Protein AF-Q8FM13-F1 (afdb_monomer_lite)

Foldseek 3Di:
DDDQDPLLVVLVVVLVPDDPPDPLSVLSVVLSVLLVAWAEEWEEEQQAGDDEDAPRYDYDRAYPVGDDLSHQEYEYADAPADFLQSVLSCQPDLHHYDYDHDRVCVRDDDDDPVNSSLSSVLSSLVSLVVVCVVVVVSVVSNDDRDRPPDPDFFEEEEDEPDPVQSVVVQVVQVVGHHYDHAGHGLAYEYDYDPVGDDPVCQVVQQVSCVRRLHYEYCGDYPPPRSPVHHHCPPHNNVSRVVRSNDRRNDPPPPDDLVVLVVVLVVVVVVVLVVVVVVLVVCVVVVPPPVLVVVCVVVPFDADDDPDQDPVLVVVLVVQLVVVCVVPVVCNVVSVVVSVVSVVVSNVVSSVVSSVCRCVSSCPPPDDDDDDDDDDPSVVSVVVSVVVVVPD

Structure (mmCIF, N/CA/C/O backbone):
data_AF-Q8FM13-F1
#
_entry.id   AF-Q8FM13-F1
#
loop_
_atom_site.group_PDB
_atom_site.id
_atom_site.type_symbol
_atom_site.label_atom_id
_atom_site.label_alt_id
_atom_site.label_comp_id
_atom_site.label_asym_id
_atom_site.label_entity_id
_atom_site.label_seq_id
_atom_site.pdbx_PDB_ins_code
_atom_site.Cartn_x
_atom_site.Cartn_y
_atom_site.Cartn_z
_atom_site.occupancy
_atom_site.B_iso_or_equiv
_atom_site.auth_seq_id
_atom_site.auth_comp_id
_atom_site.auth_asym_id
_atom_site.auth_atom_id
_atom_site.pdbx_PDB_model_num
ATOM 1 N N . MET A 1 1 ? 20.151 -9.403 23.323 1.00 46.66 1 MET A N 1
ATOM 2 C CA . MET A 1 1 ? 18.892 -8.646 23.488 1.00 46.66 1 MET A CA 1
ATOM 3 C C . MET A 1 1 ? 18.735 -7.787 22.258 1.00 46.66 1 MET A C 1
ATOM 5 O O . MET A 1 1 ? 19.704 -7.139 21.895 1.00 46.66 1 MET A O 1
ATOM 9 N N . VAL A 1 2 ? 17.596 -7.858 21.572 1.00 57.97 2 VAL A N 1
ATOM 10 C CA . VAL A 1 2 ? 17.310 -6.929 20.474 1.00 57.97 2 VAL A CA 1
ATOM 11 C C . VAL A 1 2 ? 16.568 -5.752 21.090 1.00 57.97 2 VAL A C 1
ATOM 13 O O . VAL A 1 2 ? 15.531 -5.964 21.716 1.00 57.97 2 VAL A O 1
ATOM 16 N N . ASP A 1 3 ? 17.133 -4.553 20.983 1.00 73.62 3 ASP A N 1
ATOM 17 C CA . ASP A 1 3 ? 16.532 -3.357 21.565 1.00 73.62 3 ASP A CA 1
ATOM 18 C C . ASP A 1 3 ? 15.269 -2.955 20.805 1.00 73.62 3 ASP A C 1
ATOM 20 O O . ASP A 1 3 ? 15.207 -3.000 19.575 1.00 73.62 3 ASP A O 1
ATOM 24 N N . VAL A 1 4 ? 14.245 -2.555 21.559 1.00 77.12 4 VAL A N 1
ATOM 25 C CA . VAL A 1 4 ? 13.002 -2.030 20.991 1.00 77.12 4 VAL A CA 1
ATOM 26 C C . VAL A 1 4 ? 13.299 -0.673 20.342 1.00 77.12 4 VAL A C 1
ATOM 28 O O . VAL A 1 4 ? 13.878 0.195 21.014 1.00 77.12 4 VAL A O 1
ATOM 31 N N . PRO A 1 5 ? 12.884 -0.449 19.080 1.00 83.38 5 PRO A N 1
ATOM 32 C CA . PRO A 1 5 ? 13.083 0.830 18.407 1.00 83.38 5 PRO A CA 1
ATOM 33 C C . PRO A 1 5 ? 12.549 2.013 19.226 1.00 83.38 5 PRO A C 1
ATOM 35 O O . PRO A 1 5 ? 11.556 1.906 19.952 1.00 83.38 5 PRO A O 1
ATOM 38 N N . GLU A 1 6 ? 13.230 3.154 19.144 1.00 84.62 6 GLU A N 1
ATOM 39 C CA . GLU A 1 6 ? 12.891 4.346 19.929 1.00 84.62 6 GLU A CA 1
ATOM 40 C C . GLU A 1 6 ? 11.497 4.887 19.580 1.00 84.62 6 GLU A C 1
ATOM 42 O O . GLU A 1 6 ? 10.739 5.258 20.475 1.00 84.62 6 GLU A O 1
ATOM 47 N N . ASN A 1 7 ? 11.106 4.839 18.304 1.00 85.44 7 ASN A N 1
ATOM 48 C CA . ASN A 1 7 ? 9.789 5.296 17.858 1.00 85.44 7 ASN A CA 1
ATOM 49 C C . ASN A 1 7 ? 8.630 4.466 18.446 1.00 85.44 7 ASN A C 1
ATOM 51 O O . ASN A 1 7 ? 7.587 5.029 18.769 1.00 85.44 7 ASN A O 1
ATOM 55 N N . PHE A 1 8 ? 8.817 3.160 18.670 1.00 88.25 8 PHE A N 1
ATOM 56 C CA . PHE A 1 8 ? 7.852 2.313 19.378 1.00 88.25 8 PHE A CA 1
ATOM 57 C C . PHE A 1 8 ? 7.692 2.754 20.831 1.00 88.25 8 PHE A C 1
ATOM 59 O O . PHE A 1 8 ? 6.567 2.877 21.315 1.00 88.25 8 PHE A O 1
ATOM 66 N N . ARG A 1 9 ? 8.807 3.036 21.517 1.00 87.19 9 ARG A N 1
ATOM 67 C CA . ARG A 1 9 ? 8.794 3.533 22.901 1.00 87.19 9 ARG A CA 1
ATOM 68 C C . ARG A 1 9 ? 8.122 4.901 22.997 1.00 87.19 9 ARG A C 1
ATOM 70 O O . ARG A 1 9 ? 7.271 5.098 23.860 1.00 87.19 9 ARG A O 1
ATOM 77 N N . ALA A 1 10 ? 8.446 5.813 22.083 1.00 87.56 10 ALA A N 1
ATOM 78 C CA . ALA A 1 10 ? 7.852 7.144 22.025 1.00 87.56 10 ALA A CA 1
ATOM 79 C C . ALA A 1 10 ? 6.340 7.093 21.744 1.00 87.56 10 ALA A C 1
ATOM 81 O O . ALA A 1 10 ? 5.563 7.746 22.440 1.00 87.56 10 ALA A O 1
ATOM 82 N N . ALA A 1 11 ? 5.906 6.282 20.774 1.00 88.06 11 ALA A N 1
ATOM 83 C CA . ALA A 1 11 ? 4.491 6.114 20.446 1.00 88.06 11 ALA A CA 1
ATOM 84 C C . ALA A 1 11 ? 3.703 5.472 21.598 1.00 88.06 11 ALA A C 1
ATOM 86 O O . ALA A 1 11 ? 2.597 5.921 21.906 1.00 88.06 11 ALA A O 1
ATOM 87 N N . ALA A 1 12 ? 4.276 4.464 22.265 1.00 87.69 12 ALA A N 1
ATOM 88 C CA . ALA A 1 12 ? 3.666 3.828 23.428 1.00 87.69 12 ALA A CA 1
ATOM 89 C C . ALA A 1 12 ? 3.512 4.815 24.594 1.00 87.69 12 ALA A C 1
ATOM 91 O O . ALA A 1 12 ? 2.399 5.007 25.078 1.00 87.69 12 ALA A O 1
ATOM 92 N N . ALA A 1 13 ? 4.585 5.518 24.972 1.00 88.25 13 ALA A N 1
ATOM 93 C CA . ALA A 1 13 ? 4.554 6.514 26.045 1.00 88.25 13 ALA A CA 1
ATOM 94 C C . ALA A 1 13 ? 3.555 7.645 25.752 1.00 88.25 13 ALA A C 1
ATOM 96 O O . ALA A 1 13 ? 2.788 8.064 26.623 1.00 88.25 13 ALA A O 1
ATOM 97 N N . TRP A 1 14 ? 3.513 8.115 24.501 1.00 92.12 14 TRP A N 1
ATOM 98 C CA . TRP A 1 14 ? 2.548 9.126 24.083 1.00 92.12 14 TRP A CA 1
ATOM 99 C C . TRP A 1 14 ? 1.107 8.634 24.217 1.00 92.12 14 TRP A C 1
ATOM 101 O O . TRP A 1 14 ? 0.252 9.384 24.694 1.00 92.12 14 TRP A O 1
ATOM 111 N N . ALA A 1 15 ? 0.838 7.388 23.813 1.00 87.19 15 ALA A N 1
ATOM 112 C CA . ALA A 1 15 ? -0.490 6.797 23.864 1.00 87.19 15 ALA A CA 1
ATOM 113 C C . ALA A 1 15 ? -0.929 6.481 25.299 1.00 87.19 15 ALA A C 1
ATOM 115 O O . ALA A 1 15 ? -2.104 6.641 25.620 1.00 87.19 15 ALA A O 1
ATOM 116 N N . GLU A 1 16 ? -0.021 6.056 26.177 1.00 84.94 16 GLU A N 1
ATOM 117 C CA . GLU A 1 16 ? -0.284 5.838 27.607 1.00 84.94 16 GLU A CA 1
ATOM 118 C C . GLU A 1 16 ? -0.656 7.135 28.330 1.00 84.94 16 GLU A C 1
ATOM 120 O O . GLU A 1 16 ? -1.567 7.137 29.154 1.00 84.94 16 GLU A O 1
ATOM 125 N N . GLY A 1 17 ? -0.042 8.259 27.949 1.00 84.38 17 GLY A N 1
ATOM 126 C CA . GLY A 1 17 ? -0.369 9.585 28.480 1.00 84.38 17 GLY A CA 1
ATOM 127 C C . GLY A 1 17 ? -1.756 10.123 28.091 1.00 84.38 17 GLY A C 1
ATOM 128 O O . GLY A 1 17 ? -2.124 11.214 28.528 1.00 84.38 17 GLY A O 1
ATOM 129 N N . ARG A 1 18 ? -2.534 9.405 27.266 1.00 86.06 18 ARG A N 1
ATOM 130 C CA . ARG A 1 18 ? -3.876 9.824 26.823 1.00 86.06 18 ARG A CA 1
ATOM 131 C C . ARG A 1 18 ? -4.977 9.270 27.717 1.00 86.06 18 ARG A C 1
ATOM 133 O O . ARG A 1 18 ? -4.978 8.092 28.084 1.00 86.06 18 ARG A O 1
ATOM 140 N N . ALA A 1 19 ? -5.975 10.113 27.979 1.00 79.00 19 ALA A N 1
ATOM 141 C CA . ALA A 1 19 ? -7.178 9.728 28.705 1.00 79.00 19 ALA A CA 1
ATOM 142 C C . ALA A 1 19 ? -7.900 8.544 28.036 1.00 79.00 19 ALA A C 1
ATOM 144 O O . ALA A 1 19 ? -7.846 8.341 26.819 1.00 79.00 19 ALA A O 1
ATOM 145 N N . PHE A 1 20 ? -8.605 7.755 28.843 1.00 69.50 20 PHE A N 1
ATOM 146 C CA . PHE A 1 20 ? -9.433 6.665 28.341 1.00 69.50 20 PHE A CA 1
ATOM 147 C C . PHE A 1 20 ? -10.524 7.207 27.400 1.00 69.50 20 PHE A C 1
ATOM 149 O O . PHE A 1 20 ? -11.215 8.168 27.735 1.00 69.50 20 PHE A O 1
ATOM 156 N N . GLY A 1 21 ? -10.665 6.604 26.216 1.00 68.19 21 GLY A N 1
ATOM 157 C CA . GLY A 1 21 ? -11.618 7.043 25.190 1.00 68.19 21 GLY A CA 1
ATOM 158 C C . GLY A 1 21 ? -11.127 8.164 24.264 1.00 68.19 21 GLY A C 1
ATOM 159 O O . GLY A 1 21 ? -11.887 8.582 23.388 1.00 68.19 21 GLY A O 1
ATOM 160 N N . ASP A 1 22 ? -9.881 8.632 24.404 1.00 78.50 22 ASP A N 1
ATOM 161 C CA . ASP A 1 22 ? -9.264 9.513 23.408 1.00 78.50 22 ASP A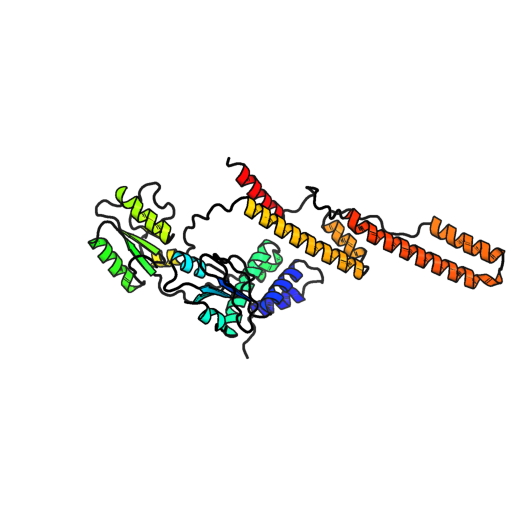 CA 1
ATOM 162 C C . ASP A 1 22 ? -9.098 8.786 22.062 1.00 78.50 22 ASP A C 1
ATOM 164 O O . ASP A 1 22 ? -8.476 7.726 21.982 1.00 78.50 22 ASP A O 1
ATOM 168 N N . MET A 1 23 ? -9.659 9.353 20.992 1.00 78.06 23 MET A N 1
ATOM 169 C CA . MET A 1 23 ? -9.692 8.718 19.670 1.00 78.06 23 MET A CA 1
ATOM 170 C C . MET A 1 23 ? -8.300 8.602 19.045 1.00 78.06 23 MET A C 1
ATOM 172 O O . MET A 1 23 ? -8.028 7.605 18.376 1.00 78.06 23 MET A O 1
ATOM 176 N N . ALA A 1 24 ? -7.429 9.591 19.265 1.00 80.31 24 ALA A N 1
ATOM 177 C CA . ALA A 1 24 ? -6.059 9.561 18.763 1.00 80.31 24 ALA A CA 1
ATOM 178 C C . ALA A 1 24 ? -5.224 8.534 19.544 1.00 80.31 24 ALA A C 1
ATOM 180 O O . ALA A 1 24 ? -4.592 7.666 18.941 1.00 80.31 24 ALA A O 1
ATOM 181 N N . GLY A 1 25 ? -5.311 8.548 20.880 1.00 80.69 25 GLY A N 1
ATOM 182 C CA . GLY A 1 25 ? -4.718 7.529 21.748 1.00 80.69 25 GLY A CA 1
ATOM 183 C C . GLY A 1 25 ? -5.155 6.102 21.405 1.00 80.69 25 GLY A C 1
ATOM 184 O O . GLY A 1 25 ? -4.314 5.213 21.303 1.00 80.69 25 GLY A O 1
ATOM 185 N N . MET A 1 26 ? -6.451 5.866 21.174 1.00 80.62 26 MET A N 1
ATOM 186 C CA . MET A 1 26 ? -6.958 4.547 20.770 1.00 80.62 26 MET A CA 1
ATOM 187 C C . MET A 1 26 ? -6.424 4.105 19.404 1.00 80.62 26 MET A C 1
ATOM 189 O O . MET A 1 26 ? -6.011 2.956 19.276 1.00 80.62 26 MET A O 1
ATOM 193 N N . ALA A 1 27 ? -6.377 5.003 18.415 1.00 82.06 27 ALA A N 1
ATOM 194 C CA . ALA A 1 27 ? -5.851 4.682 17.089 1.00 82.06 27 ALA A CA 1
ATOM 195 C C . ALA A 1 27 ? -4.363 4.293 17.138 1.00 82.06 27 ALA A C 1
ATOM 197 O O . ALA A 1 27 ? -3.962 3.306 16.527 1.00 82.06 27 ALA A O 1
ATOM 198 N N . VAL A 1 28 ? -3.548 5.013 17.919 1.00 86.31 28 VAL A N 1
ATOM 199 C CA . VAL A 1 28 ? -2.129 4.667 18.107 1.00 86.31 28 VAL A CA 1
ATOM 200 C C . VAL A 1 28 ? -1.973 3.324 18.829 1.00 86.31 28 VAL A C 1
ATOM 202 O O . VAL A 1 28 ? -1.154 2.505 18.418 1.00 86.31 28 VAL A O 1
ATOM 205 N N . ARG A 1 29 ? -2.782 3.047 19.862 1.00 86.31 29 ARG A N 1
ATOM 206 C CA . ARG A 1 29 ? -2.777 1.743 20.556 1.00 86.31 29 ARG A CA 1
ATOM 207 C C . ARG A 1 29 ? -3.166 0.594 19.625 1.00 86.31 29 ARG A C 1
ATOM 209 O O . ARG A 1 29 ? -2.566 -0.470 19.717 1.00 86.31 29 ARG A O 1
ATOM 216 N N . GLU A 1 30 ? -4.136 0.793 18.731 1.00 86.19 30 GLU A N 1
ATOM 217 C CA . GLU A 1 30 ? -4.526 -0.208 17.727 1.00 86.19 30 GLU A CA 1
ATOM 218 C C . GLU A 1 30 ? -3.348 -0.535 16.799 1.00 86.19 30 GLU A C 1
ATOM 220 O O . GLU A 1 30 ? -2.991 -1.704 16.664 1.00 86.19 30 GLU A O 1
ATOM 225 N N . VAL A 1 31 ? -2.672 0.486 16.261 1.00 87.56 31 VAL A N 1
ATOM 226 C CA . VAL A 1 31 ? -1.474 0.309 15.420 1.00 87.56 31 VAL A CA 1
ATOM 227 C C . VAL A 1 31 ? -0.359 -0.422 16.176 1.00 87.56 31 VAL A C 1
ATOM 229 O O . VAL A 1 31 ? 0.216 -1.378 15.657 1.00 87.56 31 VAL A O 1
ATOM 232 N N . LEU A 1 32 ? -0.066 -0.026 17.419 1.00 86.69 32 LEU A N 1
ATOM 233 C CA . LEU A 1 32 ? 0.957 -0.680 18.244 1.00 86.69 32 LEU A CA 1
ATOM 234 C C . LEU A 1 32 ? 0.609 -2.142 18.546 1.00 86.69 32 LEU A C 1
ATOM 236 O O . LEU A 1 32 ? 1.477 -3.008 18.445 1.00 86.69 32 LEU A O 1
ATOM 240 N N . ASN A 1 33 ? -0.650 -2.442 18.868 1.00 85.12 33 ASN A N 1
ATOM 241 C CA . ASN A 1 33 ? -1.118 -3.812 19.084 1.00 85.12 33 ASN A CA 1
ATOM 242 C C . ASN A 1 33 ? -0.983 -4.664 17.815 1.00 85.12 33 ASN A C 1
ATOM 244 O O . ASN A 1 33 ? -0.545 -5.813 17.874 1.00 85.12 33 ASN A O 1
ATOM 248 N N . GLU A 1 34 ? -1.312 -4.107 16.649 1.00 85.12 34 GLU A N 1
ATOM 249 C CA . GLU A 1 34 ? -1.130 -4.808 15.381 1.00 85.12 34 GLU A CA 1
ATOM 250 C C . GLU A 1 34 ? 0.344 -5.098 15.071 1.00 85.12 34 GLU A C 1
ATOM 252 O O . GLU A 1 34 ? 0.668 -6.189 14.597 1.00 85.12 34 GLU A O 1
ATOM 257 N N . LEU A 1 35 ? 1.234 -4.145 15.358 1.00 87.25 35 LEU A N 1
ATOM 258 C CA . LEU A 1 35 ? 2.672 -4.251 15.108 1.00 87.25 35 LEU A CA 1
ATOM 259 C C . LEU A 1 35 ? 3.440 -4.994 16.213 1.00 87.25 35 LEU A C 1
ATOM 261 O O . LEU A 1 35 ? 4.620 -5.276 16.043 1.00 87.25 35 LEU A O 1
ATOM 265 N N . THR A 1 36 ? 2.820 -5.354 17.334 1.00 84.94 36 THR A N 1
ATOM 266 C CA . THR A 1 36 ? 3.461 -6.169 18.389 1.00 84.94 36 THR A CA 1
ATOM 267 C C . THR A 1 36 ? 3.028 -7.633 18.352 1.00 84.94 36 THR A C 1
ATOM 269 O O . THR A 1 36 ? 3.691 -8.482 18.943 1.00 84.94 36 THR A O 1
ATOM 272 N N . GLY A 1 37 ? 1.975 -7.959 17.595 1.00 84.62 37 GLY A N 1
ATOM 273 C CA . GLY A 1 37 ? 1.511 -9.329 17.380 1.00 84.62 37 GLY A CA 1
ATOM 274 C C . GLY A 1 37 ? 2.432 -10.187 16.491 1.00 84.62 37 GLY A C 1
ATOM 275 O O . GLY A 1 37 ? 3.527 -9.760 16.109 1.00 84.62 37 GLY A O 1
ATOM 276 N N . PRO A 1 38 ? 1.998 -11.405 16.114 1.00 86.12 38 PRO A N 1
ATOM 277 C CA . PRO A 1 38 ? 2.763 -12.278 15.218 1.00 86.12 38 PRO A C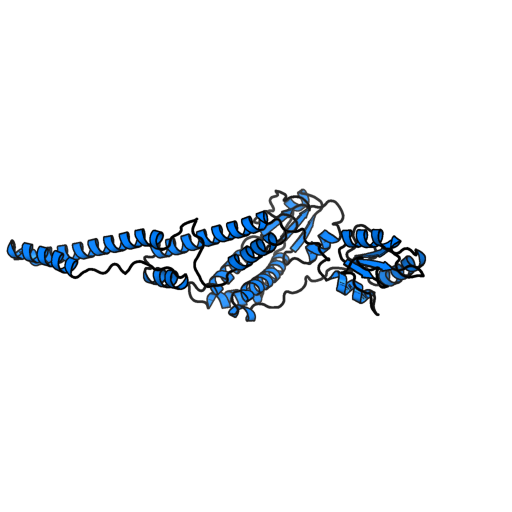A 1
ATOM 278 C C . PRO A 1 38 ? 3.006 -11.622 13.841 1.00 86.12 38 PRO A C 1
ATOM 280 O O . PRO A 1 38 ? 2.193 -10.790 13.425 1.00 86.12 38 PRO A O 1
ATOM 283 N N . PRO A 1 39 ? 4.094 -11.973 13.120 1.00 90.56 39 PRO A N 1
ATOM 284 C CA . PRO A 1 39 ? 4.373 -11.482 11.767 1.00 90.56 39 PRO A CA 1
ATOM 285 C C . PRO A 1 39 ? 3.173 -11.641 10.839 1.00 90.56 39 PRO A C 1
ATOM 287 O O . PRO A 1 39 ? 2.555 -12.702 10.798 1.00 90.56 39 PRO A O 1
ATOM 290 N N . ARG A 1 40 ? 2.834 -10.599 10.082 1.00 91.81 40 ARG A N 1
ATOM 291 C CA . ARG A 1 40 ? 1.685 -10.601 9.168 1.00 91.81 40 ARG A CA 1
ATOM 292 C C . ARG A 1 40 ? 2.188 -10.796 7.745 1.00 91.81 40 ARG A C 1
ATOM 294 O O . ARG A 1 40 ? 2.789 -9.879 7.193 1.00 91.81 40 ARG A O 1
ATOM 301 N N . ILE A 1 41 ? 1.958 -11.965 7.155 1.00 93.38 41 ILE A N 1
ATOM 302 C CA . ILE A 1 41 ? 2.535 -12.319 5.850 1.00 93.38 41 ILE A CA 1
ATOM 303 C C . ILE A 1 41 ? 1.425 -12.521 4.826 1.00 93.38 41 ILE A C 1
ATOM 305 O O . ILE A 1 41 ? 0.491 -13.288 5.053 1.00 93.38 41 ILE A O 1
ATOM 309 N N . GLY A 1 42 ? 1.515 -11.816 3.702 1.00 91.94 42 GLY A N 1
ATOM 310 C CA . GLY A 1 42 ? 0.661 -12.024 2.538 1.00 91.94 42 GLY A CA 1
ATOM 311 C C . GLY A 1 42 ? 1.429 -12.728 1.430 1.00 91.94 42 GLY A C 1
ATOM 312 O O . GLY A 1 42 ? 2.612 -12.461 1.253 1.00 91.94 42 GLY A O 1
ATOM 313 N N . VAL A 1 43 ? 0.768 -13.607 0.679 1.00 92.62 43 VAL A N 1
ATOM 314 C CA . VAL A 1 43 ? 1.399 -14.323 -0.441 1.00 92.62 43 VAL A CA 1
ATOM 315 C C . VAL A 1 43 ? 0.527 -14.213 -1.677 1.00 92.62 43 VAL A C 1
ATOM 317 O O . VAL A 1 43 ? -0.677 -14.483 -1.632 1.00 92.62 43 VAL A O 1
ATOM 320 N N . CYS A 1 44 ? 1.125 -13.791 -2.784 1.00 90.94 44 CYS A N 1
ATOM 321 C CA . CYS A 1 44 ? 0.433 -13.634 -4.053 1.00 90.94 44 CYS A CA 1
ATOM 322 C C . CYS A 1 44 ? 1.355 -13.887 -5.244 1.00 90.94 44 CYS A C 1
ATOM 324 O O . CYS A 1 44 ? 2.573 -13.883 -5.131 1.00 90.94 44 CYS A O 1
ATOM 326 N N . THR A 1 45 ? 0.740 -14.105 -6.396 1.00 88.56 45 THR A N 1
ATOM 327 C CA . THR A 1 45 ? 1.339 -13.907 -7.718 1.00 88.56 45 THR A CA 1
ATOM 328 C C . THR A 1 45 ? 0.904 -12.534 -8.243 1.00 88.56 45 THR A C 1
ATOM 330 O O . THR A 1 45 ? 0.120 -11.832 -7.595 1.00 88.56 45 THR A O 1
ATOM 333 N N . VAL A 1 46 ? 1.366 -12.156 -9.436 1.00 82.88 46 VAL A N 1
ATOM 334 C CA . VAL A 1 46 ? 0.915 -10.930 -10.120 1.00 82.88 46 VAL A CA 1
ATOM 335 C C . VAL A 1 46 ? -0.593 -10.958 -10.415 1.00 82.88 46 VAL A C 1
ATOM 337 O O . VAL A 1 46 ? -1.233 -9.908 -10.423 1.00 82.88 46 VAL A O 1
ATOM 340 N N . ASP A 1 47 ? -1.174 -12.149 -10.578 1.00 81.56 47 ASP A N 1
ATOM 341 C CA . ASP A 1 47 ? -2.566 -12.312 -11.008 1.00 81.56 47 ASP A CA 1
ATOM 342 C C . ASP A 1 47 ? -3.517 -12.706 -9.872 1.00 81.56 47 ASP A C 1
ATOM 344 O O . ASP A 1 47 ? -4.707 -12.381 -9.899 1.00 81.56 47 ASP A O 1
ATOM 348 N N . ALA A 1 48 ? -3.020 -13.421 -8.858 1.00 81.81 48 ALA A N 1
ATOM 349 C CA . ALA A 1 48 ? -3.880 -14.064 -7.871 1.00 81.81 48 ALA A CA 1
ATOM 350 C C . ALA A 1 48 ? -3.257 -14.175 -6.468 1.00 81.81 48 ALA A C 1
ATOM 352 O O . ALA A 1 48 ? -2.046 -14.354 -6.328 1.00 81.81 48 ALA A O 1
ATOM 353 N N . PRO A 1 49 ? -4.086 -14.145 -5.408 1.00 87.94 49 PRO A N 1
ATOM 354 C CA . PRO A 1 49 ? -3.653 -14.479 -4.057 1.00 87.94 49 PRO A CA 1
ATOM 355 C C . PRO A 1 49 ? -3.329 -15.975 -3.974 1.00 87.94 49 PRO A C 1
ATOM 357 O O . PRO A 1 49 ? -4.041 -16.802 -4.548 1.00 87.94 49 PRO A O 1
ATOM 360 N N . VAL A 1 50 ? -2.302 -16.342 -3.209 1.00 88.25 50 VAL A N 1
ATOM 361 C CA . VAL A 1 50 ? -1.889 -17.741 -3.044 1.00 88.25 50 VAL A CA 1
ATOM 362 C C . VAL A 1 50 ? -2.128 -18.187 -1.608 1.00 88.25 50 VAL A C 1
ATOM 364 O O . VAL A 1 50 ? -1.816 -17.485 -0.649 1.00 88.25 50 VAL A O 1
ATOM 367 N N . ARG A 1 51 ? -2.719 -19.375 -1.451 1.00 88.75 51 ARG A N 1
ATOM 368 C CA . ARG A 1 51 ? -2.968 -19.974 -0.137 1.00 88.75 51 ARG A CA 1
ATOM 369 C C . ARG A 1 51 ? -1.771 -20.824 0.275 1.00 88.75 51 ARG A C 1
ATOM 371 O O . ARG A 1 51 ? -1.576 -21.913 -0.261 1.00 88.75 51 ARG A O 1
ATOM 378 N N . VAL A 1 52 ? -1.017 -20.314 1.239 1.00 88.69 52 VAL A N 1
ATOM 379 C CA . VAL A 1 52 ? 0.083 -20.999 1.929 1.00 88.69 52 VAL A CA 1
ATOM 380 C C . VAL A 1 52 ? -0.003 -20.727 3.422 1.00 88.69 52 VAL A C 1
ATOM 382 O O . VAL A 1 52 ? -0.677 -19.786 3.848 1.00 88.69 52 VAL A O 1
ATOM 385 N N . THR A 1 53 ? 0.681 -21.551 4.207 1.00 88.75 53 THR A N 1
ATOM 386 C CA . THR A 1 53 ? 0.854 -21.335 5.643 1.00 88.75 53 THR A CA 1
ATOM 387 C C . THR A 1 53 ? 2.331 -21.129 5.910 1.00 88.75 53 THR A C 1
ATOM 389 O O . THR A 1 53 ? 3.125 -21.997 5.572 1.00 88.75 53 THR A O 1
ATOM 392 N N . VAL A 1 54 ? 2.684 -19.998 6.518 1.00 88.06 54 VAL A N 1
ATOM 393 C CA . VAL A 1 54 ? 4.054 -19.730 6.959 1.00 88.06 54 VAL A CA 1
ATOM 394 C C . VAL A 1 54 ? 4.129 -19.937 8.474 1.00 88.06 54 VAL A C 1
ATOM 396 O O . VAL A 1 54 ? 3.351 -19.310 9.206 1.00 88.06 54 VAL A O 1
ATOM 399 N N . PRO A 1 55 ? 5.017 -20.812 8.977 1.00 84.25 55 PRO A N 1
ATOM 400 C CA . PRO A 1 55 ? 5.133 -21.083 10.405 1.00 84.25 55 PRO A CA 1
ATOM 401 C C . PRO A 1 55 ? 5.362 -19.814 11.237 1.00 84.25 55 PRO A C 1
ATOM 403 O O . PRO A 1 55 ? 6.198 -18.973 10.915 1.00 84.25 55 PRO A O 1
ATOM 406 N N . GLY A 1 56 ? 4.606 -19.670 12.328 1.00 83.25 56 GLY A N 1
ATOM 407 C CA . GLY A 1 56 ? 4.737 -18.536 13.251 1.00 83.25 56 GLY A CA 1
ATOM 408 C C . GLY A 1 56 ? 4.177 -17.204 12.738 1.00 83.25 56 GLY A C 1
ATOM 409 O O . GLY A 1 56 ? 4.243 -16.216 13.466 1.00 83.25 56 GLY A O 1
ATOM 410 N N . ALA A 1 57 ? 3.593 -17.162 11.536 1.00 89.06 57 ALA A N 1
ATOM 411 C CA . ALA A 1 57 ? 3.004 -15.961 10.957 1.00 89.06 57 ALA A CA 1
ATOM 412 C C . ALA A 1 57 ? 1.469 -16.019 10.905 1.00 89.06 57 ALA A C 1
ATOM 414 O O . ALA A 1 57 ? 0.847 -17.069 10.745 1.00 89.06 57 ALA A O 1
ATOM 415 N N . ARG A 1 58 ? 0.839 -14.846 10.989 1.00 89.75 58 ARG A N 1
ATOM 416 C CA . ARG A 1 58 ? -0.573 -14.646 10.668 1.00 89.75 58 ARG A CA 1
ATOM 417 C C . ARG A 1 58 ? -0.706 -14.362 9.175 1.00 89.75 58 ARG A C 1
ATOM 419 O O . ARG A 1 58 ? -0.277 -13.308 8.703 1.00 89.75 58 ARG A O 1
ATOM 426 N N . MET A 1 59 ? -1.353 -15.269 8.451 1.00 89.00 59 MET A N 1
ATOM 427 C CA . MET A 1 59 ? -1.561 -15.113 7.012 1.00 89.00 59 MET A CA 1
ATOM 428 C C . MET A 1 59 ? -2.579 -14.009 6.701 1.00 89.00 59 MET A C 1
ATOM 430 O O . MET A 1 59 ? -3.657 -13.953 7.296 1.00 89.00 59 MET A O 1
ATOM 434 N N . VAL A 1 60 ? -2.244 -13.144 5.743 1.00 88.56 60 VAL A N 1
ATOM 435 C CA . VAL A 1 60 ? -3.102 -12.066 5.238 1.00 88.56 60 VAL A CA 1
ATOM 436 C C . VAL A 1 60 ? -3.494 -12.372 3.799 1.00 88.56 60 VAL A C 1
ATOM 438 O O . VAL A 1 60 ? -2.665 -12.745 2.972 1.00 88.56 60 VAL A O 1
ATOM 441 N N . HIS A 1 61 ? -4.779 -12.220 3.489 1.00 85.69 61 HIS A N 1
ATOM 442 C CA . HIS A 1 61 ? -5.261 -12.394 2.128 1.00 85.69 61 HIS A CA 1
ATOM 443 C C . HIS A 1 61 ? -4.872 -11.181 1.274 1.00 85.69 61 HIS A C 1
ATOM 445 O O . HIS A 1 61 ? -5.506 -10.129 1.363 1.00 85.69 61 HIS A O 1
ATOM 451 N N . THR A 1 62 ? -3.825 -11.335 0.464 1.00 84.06 62 THR A N 1
ATOM 452 C CA . THR A 1 62 ? -3.205 -10.239 -0.290 1.00 84.06 62 THR A CA 1
ATOM 453 C C . THR A 1 62 ? -3.322 -10.479 -1.790 1.00 84.06 62 THR A C 1
ATOM 455 O O . THR A 1 62 ? -2.999 -11.557 -2.274 1.00 84.06 62 THR A O 1
ATOM 458 N N . HIS A 1 63 ? -3.766 -9.461 -2.527 1.00 83.50 63 HIS A N 1
ATOM 459 C CA . HIS A 1 63 ? -3.756 -9.433 -3.990 1.00 83.50 63 HIS A CA 1
ATOM 460 C C . HIS A 1 63 ? -2.640 -8.518 -4.483 1.00 83.50 63 HIS A C 1
ATOM 462 O O . HIS A 1 63 ? -2.293 -7.554 -3.801 1.00 83.50 63 HIS A O 1
ATOM 468 N N . TRP A 1 64 ? -2.118 -8.783 -5.679 1.00 79.88 64 TRP A N 1
ATOM 469 C CA . TRP A 1 64 ? -1.295 -7.812 -6.388 1.00 79.88 64 TRP A CA 1
ATOM 470 C C . TRP A 1 64 ? -2.177 -6.753 -7.092 1.00 79.88 64 TRP A C 1
ATOM 472 O O . TRP A 1 64 ? -3.230 -7.104 -7.625 1.00 79.88 64 TRP A O 1
ATOM 482 N N . PRO A 1 65 ? -1.781 -5.465 -7.118 1.00 75.62 65 PRO A N 1
ATOM 483 C CA . PRO A 1 65 ? -0.731 -4.871 -6.296 1.00 75.62 65 PRO A CA 1
ATOM 484 C C . PRO A 1 65 ? -1.152 -4.841 -4.825 1.00 75.62 65 PRO A C 1
ATOM 486 O O . PRO A 1 65 ? -2.273 -4.445 -4.500 1.00 75.62 65 PRO A O 1
ATOM 489 N N . ALA A 1 66 ? -0.236 -5.209 -3.926 1.00 74.00 66 ALA A N 1
ATOM 490 C CA . ALA A 1 66 ? -0.527 -5.132 -2.503 1.00 74.00 66 ALA A CA 1
ATOM 491 C C . ALA A 1 66 ? -0.695 -3.657 -2.102 1.00 74.00 66 ALA A C 1
ATOM 493 O O . ALA A 1 66 ? 0.168 -2.798 -2.340 1.00 74.00 66 ALA A O 1
ATOM 494 N N . VAL A 1 67 ? -1.870 -3.359 -1.553 1.00 64.94 67 VAL A N 1
ATOM 495 C CA . VAL A 1 67 ? -2.281 -2.032 -1.098 1.00 64.94 67 VAL A CA 1
ATOM 496 C C . VAL A 1 67 ? -2.847 -2.166 0.312 1.00 64.94 67 VAL A C 1
ATOM 498 O O . VAL A 1 67 ? -3.796 -2.911 0.544 1.00 64.94 67 VAL A O 1
ATOM 501 N N . GLY A 1 68 ? -2.237 -1.474 1.271 1.00 60.12 68 GLY A N 1
ATOM 502 C CA . GLY A 1 68 ? -2.645 -1.487 2.677 1.00 60.12 68 GLY A CA 1
ATOM 503 C C . GLY A 1 68 ? -1.455 -1.577 3.626 1.00 60.12 68 GLY A C 1
ATOM 504 O O . GLY A 1 68 ? -0.312 -1.661 3.194 1.00 60.12 68 GLY A O 1
ATOM 505 N N . SER A 1 69 ? -1.718 -1.561 4.925 1.00 60.09 69 SER A N 1
ATOM 506 C CA . SER A 1 69 ? -0.705 -1.623 5.990 1.00 60.09 69 SER A CA 1
ATOM 507 C C . SER A 1 69 ? -0.865 -2.817 6.931 1.00 60.09 69 SER A C 1
ATOM 509 O O . SER A 1 69 ? -0.069 -3.021 7.845 1.00 60.09 69 SER A O 1
ATOM 511 N N . GLY A 1 70 ? -1.868 -3.660 6.672 1.00 74.19 70 GLY A N 1
ATOM 512 C CA . GLY A 1 70 ? -2.152 -4.856 7.466 1.00 74.19 70 GLY A CA 1
ATOM 513 C C . GLY A 1 70 ? -1.165 -6.011 7.265 1.00 74.19 70 GLY A C 1
ATOM 514 O O . GLY A 1 70 ? -1.359 -7.074 7.855 1.00 74.19 70 GLY A O 1
ATOM 515 N N . THR A 1 71 ? -0.140 -5.830 6.432 1.00 87.00 71 THR A N 1
ATOM 516 C CA . THR A 1 71 ? 0.840 -6.850 6.056 1.00 87.00 71 THR A CA 1
ATOM 517 C C . THR A 1 71 ? 2.243 -6.324 6.332 1.00 87.00 71 THR A C 1
ATOM 519 O O . THR A 1 71 ? 2.576 -5.221 5.910 1.00 87.00 71 THR A O 1
ATOM 522 N N . ASP A 1 72 ? 3.053 -7.114 7.036 1.00 90.38 72 ASP A N 1
ATOM 523 C CA . ASP A 1 72 ? 4.457 -6.801 7.304 1.00 90.38 72 ASP A CA 1
ATOM 524 C C . ASP A 1 72 ? 5.309 -7.153 6.074 1.00 90.38 72 ASP A C 1
ATOM 526 O O . ASP A 1 72 ? 6.080 -6.329 5.580 1.00 90.38 72 ASP A O 1
ATOM 530 N N . VAL A 1 73 ? 5.106 -8.366 5.547 1.00 91.62 73 VAL A N 1
ATOM 531 C CA . VAL A 1 73 ? 5.841 -8.914 4.400 1.00 91.62 73 VAL A CA 1
ATOM 532 C C . VAL A 1 73 ? 4.876 -9.439 3.344 1.00 91.62 73 VAL A C 1
ATOM 534 O O . VAL A 1 73 ? 3.952 -10.191 3.660 1.00 91.62 73 VAL A O 1
ATOM 537 N N . VAL A 1 74 ? 5.114 -9.087 2.085 1.00 91.88 74 VAL A N 1
ATOM 538 C CA . VAL A 1 74 ? 4.442 -9.675 0.927 1.00 91.88 74 VAL A CA 1
ATOM 539 C C . VAL A 1 74 ? 5.428 -10.551 0.169 1.00 91.88 74 VAL A C 1
ATOM 541 O O . VAL A 1 74 ? 6.406 -10.056 -0.390 1.00 91.88 74 VAL A O 1
ATOM 544 N N . LEU A 1 75 ? 5.151 -11.852 0.133 1.00 93.44 75 LEU A N 1
ATOM 545 C CA . LEU A 1 75 ? 5.877 -12.802 -0.699 1.00 93.44 75 LEU A CA 1
ATOM 546 C C . LEU A 1 75 ? 5.221 -12.833 -2.081 1.00 93.44 75 LEU A C 1
ATOM 548 O O . LEU A 1 75 ? 4.065 -13.245 -2.222 1.00 93.44 75 LEU A O 1
ATOM 552 N N . LEU A 1 76 ? 5.948 -12.368 -3.091 1.00 92.44 76 LEU A N 1
ATOM 553 C CA . LEU A 1 76 ? 5.517 -12.415 -4.479 1.00 92.44 76 LEU A CA 1
ATOM 554 C C . LEU A 1 76 ? 6.123 -13.651 -5.150 1.00 92.44 76 LEU A C 1
ATOM 556 O O . LEU A 1 76 ? 7.331 -13.694 -5.384 1.00 92.44 76 LEU A O 1
ATOM 560 N N . ILE A 1 77 ? 5.271 -14.621 -5.482 1.00 92.31 77 ILE A N 1
ATOM 561 C CA . ILE A 1 77 ? 5.644 -15.808 -6.254 1.00 92.31 77 ILE A CA 1
ATOM 562 C C . ILE A 1 77 ? 5.702 -15.427 -7.729 1.00 92.31 77 ILE A C 1
ATOM 564 O O . ILE A 1 77 ? 4.687 -15.052 -8.326 1.00 92.31 77 ILE A O 1
ATOM 568 N N . HIS A 1 78 ? 6.892 -15.529 -8.309 1.00 90.19 78 HIS A N 1
ATOM 569 C CA . HIS A 1 78 ? 7.122 -15.316 -9.728 1.00 90.19 78 HIS A CA 1
ATOM 570 C C . HIS A 1 78 ? 8.293 -16.182 -10.192 1.00 90.19 78 HIS A C 1
ATOM 572 O O . HIS A 1 78 ? 9.390 -16.087 -9.646 1.00 90.19 78 HIS A O 1
ATOM 578 N N . ALA A 1 79 ? 8.072 -17.000 -11.220 1.00 84.81 79 ALA A N 1
ATOM 579 C CA . ALA A 1 79 ? 9.138 -17.804 -11.802 1.00 84.81 79 ALA A CA 1
ATOM 580 C C . ALA A 1 79 ? 10.114 -16.900 -12.571 1.00 84.81 79 ALA A C 1
ATOM 582 O O . ALA A 1 79 ? 9.702 -16.155 -13.462 1.00 84.81 79 ALA A O 1
ATOM 583 N N . GLY A 1 80 ? 11.402 -16.965 -12.234 1.00 82.19 80 GLY A N 1
ATOM 584 C CA . GLY A 1 80 ? 12.430 -16.129 -12.854 1.00 82.19 80 GLY A CA 1
ATOM 585 C C . GLY A 1 80 ? 12.328 -14.650 -12.472 1.00 82.19 80 GLY A C 1
ATOM 586 O O . GLY A 1 80 ? 11.696 -14.284 -11.480 1.00 82.19 80 GLY A O 1
ATOM 587 N N . GLU A 1 81 ? 12.976 -13.783 -13.251 1.00 78.25 81 GLU A N 1
ATOM 588 C CA . GLU A 1 81 ? 13.068 -12.361 -12.923 1.00 78.25 81 GLU A CA 1
ATOM 589 C C . GLU A 1 81 ? 11.703 -11.657 -12.918 1.00 78.25 81 GLU A C 1
ATOM 591 O O . GLU A 1 81 ? 10.860 -11.839 -13.795 1.00 78.25 81 GLU A O 1
ATOM 596 N N . VAL A 1 82 ? 11.495 -10.815 -11.904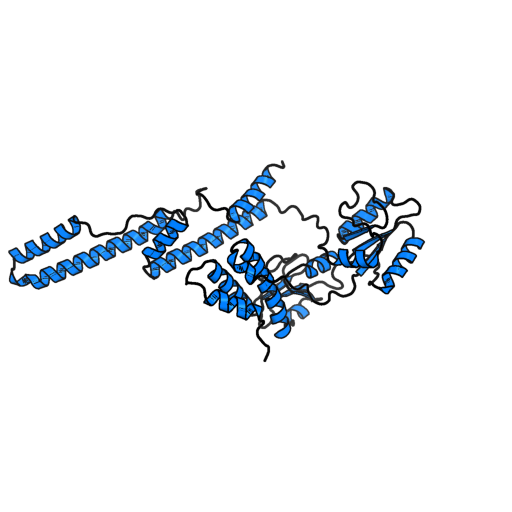 1.00 79.50 82 VAL A N 1
ATOM 597 C CA . VAL A 1 82 ? 10.277 -10.015 -11.760 1.00 79.50 82 VAL A CA 1
ATOM 598 C C . VAL A 1 82 ? 10.287 -8.858 -12.769 1.00 79.50 82 VAL A C 1
ATOM 600 O O . VAL A 1 82 ? 11.266 -8.103 -12.788 1.00 79.50 82 VAL A O 1
ATOM 603 N N . PRO A 1 83 ? 9.192 -8.621 -13.519 1.00 76.69 83 PRO A N 1
ATOM 604 C CA . PRO A 1 83 ? 9.111 -7.511 -14.463 1.00 76.69 83 PRO A CA 1
ATOM 605 C C . PRO A 1 83 ? 9.423 -6.160 -13.806 1.00 76.69 83 PRO A C 1
ATOM 607 O O . PRO A 1 83 ? 8.986 -5.891 -12.682 1.00 76.69 83 PRO A O 1
ATOM 610 N N . GLY A 1 84 ? 10.104 -5.259 -14.524 1.00 70.75 84 GLY A N 1
ATOM 611 C CA . GLY A 1 84 ? 10.558 -3.963 -13.987 1.00 70.75 84 GLY A CA 1
ATOM 612 C C . GLY A 1 84 ? 9.450 -3.127 -13.323 1.00 70.75 84 GLY A C 1
ATOM 613 O O . GLY A 1 84 ? 9.656 -2.528 -12.268 1.00 70.75 84 GLY A O 1
ATOM 614 N N . ARG A 1 85 ? 8.224 -3.168 -13.863 1.00 72.81 85 ARG A N 1
ATOM 615 C CA . ARG A 1 85 ? 7.028 -2.535 -13.266 1.00 72.81 85 ARG A CA 1
ATOM 616 C C . ARG A 1 85 ? 6.640 -3.100 -11.908 1.00 72.81 85 ARG A C 1
ATOM 618 O O . ARG A 1 85 ? 6.268 -2.353 -11.003 1.00 72.81 85 ARG A O 1
ATOM 625 N N . VAL A 1 86 ? 6.701 -4.418 -11.776 1.00 77.00 86 VAL A N 1
ATOM 626 C CA . VAL A 1 86 ? 6.364 -5.116 -10.537 1.00 77.00 86 VAL A CA 1
ATOM 627 C C . VAL A 1 86 ? 7.451 -4.831 -9.501 1.00 77.00 86 VAL A C 1
ATOM 629 O O . VAL A 1 86 ? 7.135 -4.390 -8.397 1.00 77.00 86 VAL A O 1
ATOM 632 N N . ARG A 1 87 ? 8.726 -4.905 -9.904 1.00 78.69 87 ARG A N 1
ATOM 633 C CA . ARG A 1 87 ? 9.885 -4.528 -9.082 1.00 78.69 87 ARG A CA 1
ATOM 634 C C . ARG A 1 87 ? 9.803 -3.076 -8.598 1.00 78.69 87 ARG A C 1
ATOM 636 O O . ARG A 1 87 ? 9.970 -2.802 -7.415 1.00 78.69 87 ARG A O 1
ATOM 643 N N . SER A 1 88 ? 9.471 -2.139 -9.485 1.00 73.12 88 SER A N 1
ATOM 644 C CA . SER A 1 88 ? 9.247 -0.724 -9.157 1.00 73.12 88 SER A CA 1
ATOM 645 C C . SER A 1 88 ? 8.181 -0.551 -8.073 1.00 73.12 88 SER A C 1
ATOM 647 O O . SER A 1 88 ? 8.389 0.182 -7.105 1.00 73.12 88 SER A O 1
ATOM 649 N N . ARG A 1 89 ? 7.053 -1.258 -8.196 1.00 75.69 89 ARG A N 1
ATOM 650 C CA . ARG A 1 89 ? 5.979 -1.198 -7.202 1.00 75.69 89 ARG A CA 1
ATOM 651 C C . ARG A 1 89 ? 6.397 -1.812 -5.866 1.00 75.69 89 ARG A C 1
ATOM 653 O O . ARG A 1 89 ? 6.074 -1.223 -4.836 1.00 75.69 89 ARG A O 1
ATOM 660 N N . MET A 1 90 ? 7.128 -2.928 -5.884 1.00 79.62 90 MET A N 1
ATOM 661 C CA . MET A 1 90 ? 7.698 -3.549 -4.681 1.00 79.62 90 MET A CA 1
ATOM 662 C C . MET A 1 90 ? 8.588 -2.562 -3.908 1.00 79.62 90 MET A C 1
ATOM 664 O O . MET A 1 90 ? 8.538 -2.518 -2.686 1.00 79.62 90 MET A O 1
ATOM 668 N N . ARG A 1 91 ? 9.338 -1.704 -4.614 1.00 74.69 91 ARG A N 1
ATOM 669 C CA . ARG A 1 91 ? 10.218 -0.687 -4.007 1.00 74.69 91 ARG A CA 1
ATOM 670 C C . ARG A 1 91 ? 9.480 0.507 -3.388 1.00 74.69 91 ARG A C 1
ATOM 672 O O . ARG A 1 91 ? 10.045 1.196 -2.548 1.00 74.69 91 ARG A O 1
ATOM 679 N N . ALA A 1 92 ? 8.247 0.784 -3.815 1.00 70.06 92 ALA A N 1
ATOM 680 C CA . ALA A 1 92 ? 7.509 1.990 -3.427 1.00 70.06 92 ALA A CA 1
ATOM 681 C C . ALA A 1 92 ? 6.581 1.803 -2.209 1.00 70.06 92 ALA A C 1
ATOM 683 O O . ALA A 1 92 ? 5.992 2.773 -1.731 1.00 70.06 92 ALA A O 1
ATOM 684 N N . GLY A 1 93 ? 6.364 0.568 -1.752 1.00 68.06 93 GLY A N 1
ATOM 685 C CA . GLY A 1 93 ? 5.460 0.274 -0.639 1.00 68.06 93 GLY A CA 1
ATOM 686 C C . GLY A 1 93 ? 6.127 0.392 0.737 1.00 68.06 93 GLY A C 1
ATOM 687 O O . GLY A 1 93 ? 7.334 0.210 0.850 1.00 68.06 93 GLY A O 1
ATOM 688 N N . PRO A 1 94 ? 5.353 0.650 1.809 1.00 73.25 94 PRO A N 1
ATOM 689 C CA . PRO A 1 94 ? 5.886 0.641 3.174 1.00 73.25 94 PRO A CA 1
ATOM 690 C C . PRO A 1 94 ? 6.145 -0.787 3.695 1.00 73.25 94 PRO A C 1
ATOM 692 O O . PRO A 1 94 ? 6.934 -0.991 4.618 1.00 73.25 94 PRO A O 1
ATOM 695 N N . GLN A 1 95 ? 5.485 -1.776 3.090 1.00 83.69 95 GLN A N 1
ATOM 696 C CA . GLN A 1 95 ? 5.642 -3.205 3.359 1.00 83.69 95 GLN A CA 1
ATOM 697 C C . GLN A 1 95 ? 6.947 -3.722 2.757 1.00 83.69 95 GLN A C 1
ATOM 699 O O . GLN A 1 95 ? 7.425 -3.186 1.759 1.00 83.69 95 GLN A O 1
ATOM 704 N N . GLU A 1 96 ? 7.503 -4.782 3.333 1.00 87.56 96 GLU A N 1
ATOM 705 C CA . GLU A 1 96 ? 8.622 -5.476 2.702 1.00 87.56 96 GLU A CA 1
ATOM 706 C C . GLU A 1 96 ? 8.106 -6.429 1.629 1.00 87.56 96 GLU A C 1
ATOM 708 O O . GLU A 1 96 ? 7.241 -7.262 1.897 1.00 87.56 96 GLU A O 1
ATOM 713 N N . PHE A 1 97 ? 8.645 -6.330 0.420 1.00 89.06 97 PHE A N 1
ATOM 714 C CA . PHE A 1 97 ? 8.341 -7.265 -0.654 1.00 89.06 97 PHE A CA 1
ATOM 715 C C . PHE A 1 97 ? 9.519 -8.197 -0.877 1.00 89.06 97 PHE A C 1
ATOM 717 O O . PHE A 1 97 ? 10.648 -7.743 -1.047 1.00 89.06 97 PHE A O 1
ATOM 724 N N . ILE A 1 98 ? 9.239 -9.494 -0.932 1.00 90.06 98 ILE A N 1
ATOM 725 C CA . ILE A 1 98 ? 10.244 -10.524 -1.186 1.00 90.06 98 ILE A CA 1
ATOM 726 C C . ILE A 1 98 ? 9.799 -11.312 -2.406 1.00 90.06 98 ILE A C 1
ATOM 728 O O . ILE A 1 98 ? 8.674 -11.806 -2.466 1.00 90.06 98 ILE A O 1
ATOM 732 N N . HIS A 1 99 ? 10.683 -11.387 -3.393 1.00 90.94 99 HIS A N 1
ATOM 733 C CA . HIS A 1 99 ? 10.506 -12.256 -4.547 1.00 90.94 99 HIS A CA 1
ATOM 734 C C . HIS A 1 99 ? 10.911 -13.679 -4.164 1.00 90.94 99 HIS A C 1
ATOM 736 O O . HIS A 1 99 ? 11.975 -13.884 -3.584 1.00 90.94 99 HIS A O 1
ATOM 742 N N . ILE A 1 100 ? 10.042 -14.634 -4.476 1.00 92.38 100 ILE A N 1
ATOM 743 C CA . ILE A 1 100 ? 10.279 -16.070 -4.335 1.00 92.38 100 ILE A CA 1
ATOM 744 C C . ILE A 1 100 ? 9.883 -16.778 -5.631 1.00 92.38 100 ILE A C 1
ATOM 746 O O . ILE A 1 100 ? 8.981 -16.328 -6.345 1.00 92.38 100 ILE A O 1
ATOM 750 N N . GLU A 1 101 ? 10.560 -17.874 -5.950 1.00 89.81 101 GLU A N 1
ATOM 751 C CA . GLU A 1 101 ? 10.391 -18.548 -7.241 1.00 89.81 101 GLU A CA 1
ATOM 752 C C . GLU A 1 101 ? 9.141 -19.427 -7.271 1.00 89.81 101 GLU A C 1
ATOM 754 O O . GLU A 1 101 ? 8.445 -19.498 -8.286 1.00 89.81 101 GLU A O 1
ATOM 759 N N . ASP A 1 102 ? 8.824 -20.062 -6.144 1.00 91.19 102 ASP A N 1
ATOM 760 C CA . ASP A 1 102 ? 7.751 -21.040 -6.052 1.00 91.19 102 ASP A CA 1
ATOM 761 C C . ASP A 1 102 ? 7.032 -21.025 -4.693 1.00 91.19 102 ASP A C 1
ATOM 763 O O . ASP A 1 102 ? 7.322 -20.255 -3.772 1.00 91.19 102 ASP A O 1
ATOM 767 N N . LYS A 1 103 ? 6.017 -21.885 -4.597 1.00 90.75 103 LYS A N 1
ATOM 768 C CA . LYS A 1 103 ? 5.173 -22.029 -3.413 1.00 90.75 103 LYS A CA 1
ATOM 769 C C . LYS A 1 103 ? 5.910 -22.685 -2.237 1.00 90.75 103 LYS A C 1
ATOM 771 O O . LYS A 1 103 ? 5.610 -22.354 -1.094 1.00 90.75 103 LYS A O 1
ATOM 776 N N . GLU A 1 104 ? 6.845 -23.591 -2.500 1.00 91.56 104 GLU A N 1
ATOM 777 C CA . GLU A 1 104 ? 7.581 -24.324 -1.465 1.00 91.56 104 GLU A CA 1
ATOM 778 C C . GLU A 1 104 ? 8.538 -23.386 -0.717 1.00 91.56 104 GLU A C 1
ATOM 780 O O . GLU A 1 104 ? 8.576 -23.377 0.514 1.00 91.56 104 GLU A O 1
ATOM 785 N N . GLN A 1 105 ? 9.223 -22.502 -1.445 1.00 91.06 105 GLN A N 1
ATOM 786 C CA . GLN A 1 105 ? 10.007 -21.415 -0.860 1.00 91.06 105 GLN A CA 1
ATOM 787 C C . GLN A 1 105 ? 9.142 -20.496 0.013 1.00 91.06 105 GLN A C 1
ATOM 789 O O . GLN A 1 105 ? 9.596 -20.036 1.061 1.00 91.06 105 GLN A O 1
ATOM 794 N N . ALA A 1 106 ? 7.884 -20.255 -0.378 1.00 89.56 106 ALA A N 1
ATOM 795 C CA . ALA A 1 106 ? 6.942 -19.481 0.429 1.00 89.56 106 ALA A CA 1
ATOM 796 C C . ALA A 1 106 ? 6.634 -20.168 1.767 1.00 89.56 106 ALA A C 1
ATOM 798 O O . ALA A 1 106 ? 6.632 -19.515 2.806 1.00 89.56 106 ALA A O 1
ATOM 799 N N . GLU A 1 107 ? 6.352 -21.473 1.742 1.00 89.94 107 GLU A N 1
ATOM 800 C CA . GLU A 1 107 ? 5.979 -22.261 2.926 1.00 89.94 107 GLU A CA 1
ATOM 801 C C . GLU A 1 107 ? 7.150 -22.415 3.910 1.00 89.94 107 GLU A C 1
ATOM 803 O O . GLU A 1 107 ? 6.939 -22.413 5.123 1.00 89.94 107 GLU A O 1
ATOM 808 N N . ASN A 1 108 ? 8.382 -22.451 3.396 1.00 91.44 108 ASN A N 1
ATOM 809 C CA . ASN A 1 108 ? 9.614 -22.537 4.184 1.00 91.44 108 ASN A CA 1
ATOM 810 C C . ASN A 1 108 ? 10.189 -21.171 4.603 1.00 91.44 108 ASN A C 1
ATOM 812 O O . ASN A 1 108 ? 11.240 -21.112 5.245 1.00 91.44 108 ASN A O 1
ATOM 816 N N . TYR A 1 109 ? 9.533 -20.063 4.249 1.00 92.06 109 TYR A N 1
ATOM 817 C CA . TYR A 1 109 ? 10.029 -18.726 4.555 1.00 92.06 109 TYR A CA 1
ATOM 818 C C . TYR A 1 109 ? 10.056 -18.458 6.069 1.00 92.06 109 TYR A C 1
ATOM 820 O O . TYR A 1 109 ? 9.066 -18.638 6.776 1.00 92.06 109 TYR A O 1
ATOM 828 N N . THR A 1 110 ? 11.178 -17.936 6.567 1.00 87.94 110 THR A N 1
ATOM 829 C CA . THR A 1 110 ? 11.317 -17.494 7.961 1.00 87.94 110 THR A CA 1
ATOM 830 C C . THR A 1 110 ? 11.812 -16.059 8.020 1.00 87.94 110 THR A C 1
ATOM 832 O O . THR A 1 110 ? 12.813 -15.721 7.389 1.00 87.94 110 THR A O 1
ATOM 835 N N . ILE A 1 111 ? 11.157 -15.227 8.828 1.00 87.88 111 ILE A N 1
ATOM 836 C CA . ILE A 1 111 ? 11.584 -13.848 9.066 1.00 87.88 111 ILE A CA 1
ATOM 837 C C . ILE A 1 111 ? 12.400 -13.742 10.356 1.00 87.88 111 ILE A C 1
ATOM 839 O O . ILE A 1 111 ? 11.963 -14.155 11.431 1.00 87.88 111 ILE A O 1
ATOM 843 N N . GLY A 1 112 ? 13.591 -13.153 10.259 1.00 86.06 112 GLY A N 1
ATOM 844 C CA . GLY A 1 112 ? 14.419 -12.868 11.428 1.00 86.06 112 GLY A CA 1
ATOM 845 C C . GLY A 1 112 ? 13.839 -11.732 12.276 1.00 86.06 112 GLY A C 1
ATOM 846 O O . GLY A 1 112 ? 13.322 -10.749 11.744 1.00 86.06 112 GLY A O 1
ATOM 847 N N . VAL A 1 113 ? 13.988 -11.815 13.602 1.00 85.75 113 VAL A N 1
ATOM 848 C CA . VAL A 1 113 ? 13.468 -10.805 14.550 1.00 85.75 113 VAL A CA 1
ATOM 849 C C . VAL A 1 113 ? 13.978 -9.396 14.229 1.00 85.75 113 VAL A C 1
ATOM 851 O O . VAL A 1 113 ? 13.201 -8.445 14.212 1.00 85.75 113 VAL A O 1
ATOM 854 N N . ALA A 1 114 ? 15.268 -9.253 13.910 1.00 83.94 114 ALA A N 1
ATOM 855 C CA . ALA A 1 114 ? 15.854 -7.958 13.559 1.00 83.94 114 ALA A CA 1
ATOM 856 C C . ALA A 1 114 ? 15.267 -7.375 12.260 1.00 83.94 114 ALA A C 1
ATOM 858 O O . ALA A 1 114 ? 15.013 -6.176 12.176 1.00 83.94 114 ALA A O 1
ATOM 859 N N . GLN A 1 115 ? 15.009 -8.220 11.254 1.00 86.50 115 GLN A N 1
ATOM 860 C CA . GLN A 1 115 ? 14.371 -7.793 10.007 1.00 86.50 115 GLN A CA 1
ATOM 861 C C . GLN A 1 115 ? 12.933 -7.339 10.265 1.00 86.50 115 GLN A C 1
ATOM 863 O O . GLN A 1 115 ? 12.546 -6.263 9.816 1.00 86.50 115 GLN A O 1
ATOM 868 N N . LEU A 1 116 ? 12.171 -8.119 11.036 1.00 88.31 116 LEU A N 1
ATOM 869 C CA . LEU A 1 116 ? 10.798 -7.788 11.404 1.00 88.31 116 LEU A CA 1
ATOM 870 C C . LEU A 1 116 ? 10.705 -6.446 12.135 1.00 88.31 116 LEU A C 1
ATOM 872 O O . LEU A 1 116 ? 9.830 -5.645 11.818 1.00 88.31 116 LEU A O 1
ATOM 876 N N . LEU A 1 117 ? 11.612 -6.181 13.079 1.00 87.69 117 LEU A N 1
ATOM 877 C CA . LEU A 1 117 ? 11.629 -4.916 13.812 1.00 87.69 117 LEU A CA 1
ATOM 878 C C . LEU A 1 117 ? 11.885 -3.721 12.891 1.00 87.69 117 LEU A C 1
ATOM 880 O O . LEU A 1 117 ? 11.139 -2.753 12.979 1.00 87.69 117 LEU A O 1
ATOM 884 N N . ARG A 1 118 ? 12.834 -3.811 11.948 1.00 86.69 118 ARG A N 1
ATOM 885 C CA . ARG A 1 118 ? 13.067 -2.740 10.955 1.00 86.69 118 ARG A CA 1
ATOM 886 C C . ARG A 1 118 ? 11.848 -2.484 10.068 1.00 86.69 118 ARG A C 1
ATOM 888 O O . ARG A 1 118 ? 11.501 -1.338 9.796 1.00 86.69 118 ARG A O 1
ATOM 895 N N . ILE A 1 119 ? 11.178 -3.547 9.622 1.00 87.44 119 ILE A N 1
ATOM 896 C CA . ILE A 1 119 ? 9.962 -3.432 8.801 1.00 87.44 119 ILE A CA 1
ATOM 897 C C . ILE A 1 119 ? 8.859 -2.733 9.595 1.00 87.44 119 ILE A C 1
ATOM 899 O O . ILE A 1 119 ? 8.213 -1.810 9.103 1.00 87.44 119 ILE A O 1
ATOM 903 N N . ARG A 1 120 ? 8.653 -3.155 10.842 1.00 89.44 120 ARG A N 1
ATOM 904 C CA . ARG A 1 120 ? 7.609 -2.613 11.712 1.00 89.44 120 ARG A CA 1
ATOM 905 C C . ARG A 1 120 ? 7.897 -1.193 12.170 1.00 89.44 120 ARG A C 1
ATOM 907 O O . ARG A 1 120 ? 6.960 -0.420 12.318 1.00 89.44 120 ARG A O 1
ATOM 914 N N . GLU A 1 121 ? 9.164 -0.835 12.334 1.00 87.62 121 GLU A N 1
ATOM 915 C CA . GLU A 1 121 ? 9.605 0.539 12.566 1.00 87.62 121 GLU A CA 1
ATOM 916 C C . GLU A 1 121 ? 9.184 1.449 11.408 1.00 87.62 121 GLU A C 1
ATOM 918 O O . GLU A 1 121 ? 8.540 2.474 11.633 1.00 87.62 121 GLU A O 1
ATOM 923 N N . ARG A 1 122 ? 9.453 1.029 10.165 1.00 85.62 122 ARG A N 1
ATOM 924 C CA . ARG A 1 122 ? 9.021 1.740 8.954 1.00 85.62 122 ARG A CA 1
ATOM 925 C C . ARG A 1 122 ? 7.496 1.835 8.859 1.00 85.62 122 ARG A C 1
ATOM 927 O O . ARG A 1 122 ? 6.969 2.914 8.588 1.00 85.62 122 ARG A O 1
ATOM 934 N N . LEU A 1 123 ? 6.783 0.734 9.114 1.00 87.56 123 LEU A N 1
ATOM 935 C CA . LEU A 1 123 ? 5.316 0.704 9.097 1.00 87.56 123 LEU A CA 1
ATOM 936 C C . LEU A 1 123 ? 4.709 1.631 10.153 1.00 87.56 123 LEU A C 1
ATOM 938 O O . LEU A 1 123 ? 3.788 2.375 9.826 1.00 87.56 123 LEU A O 1
ATOM 942 N N . LEU A 1 124 ? 5.241 1.635 11.379 1.00 88.50 124 LEU A N 1
ATOM 943 C CA . LEU A 1 124 ? 4.788 2.524 12.449 1.00 88.50 124 LEU A CA 1
ATOM 944 C C . LEU A 1 124 ? 4.916 3.989 12.027 1.00 88.50 124 LEU A C 1
ATOM 946 O O . LEU A 1 124 ? 3.964 4.750 12.170 1.00 88.50 124 LEU A O 1
ATOM 950 N N . THR A 1 125 ? 6.053 4.379 11.450 1.00 87.50 125 THR A N 1
ATOM 951 C CA . THR A 1 125 ? 6.270 5.747 10.961 1.00 87.50 125 THR A CA 1
ATOM 952 C C . THR A 1 125 ? 5.250 6.134 9.883 1.00 87.50 125 THR A C 1
ATOM 954 O O . THR A 1 125 ? 4.659 7.215 9.943 1.00 87.50 125 THR A O 1
ATOM 957 N N . CYS A 1 126 ? 4.979 5.246 8.920 1.00 84.25 126 CYS A N 1
ATOM 958 C CA . CYS A 1 126 ? 3.964 5.485 7.892 1.00 84.25 126 CYS A CA 1
ATOM 959 C C . CYS A 1 126 ? 2.546 5.605 8.474 1.00 84.25 126 CYS A C 1
ATOM 961 O O . CYS A 1 126 ? 1.799 6.498 8.070 1.00 84.25 126 CYS A O 1
ATOM 963 N N . GLU A 1 127 ? 2.186 4.747 9.429 1.00 86.81 127 GLU A N 1
ATOM 964 C CA . GLU A 1 127 ? 0.883 4.774 10.101 1.00 86.81 127 GLU A CA 1
ATOM 965 C C . GLU A 1 127 ? 0.692 6.038 10.936 1.00 86.81 127 GLU A C 1
ATOM 967 O O . GLU A 1 127 ? -0.330 6.710 10.814 1.00 86.81 127 GLU A O 1
ATOM 972 N N . LEU A 1 128 ? 1.692 6.428 11.728 1.00 87.75 128 LEU A N 1
ATOM 973 C CA . LEU A 1 128 ? 1.645 7.662 12.512 1.00 87.75 128 LEU A CA 1
ATOM 974 C C . LEU A 1 128 ? 1.498 8.889 11.611 1.00 87.75 128 LEU A C 1
ATOM 976 O O . LEU A 1 128 ? 0.715 9.783 11.922 1.00 87.75 128 LEU A O 1
ATOM 980 N N . ARG A 1 129 ? 2.173 8.912 10.456 1.00 84.38 129 ARG A N 1
ATOM 981 C CA . ARG A 1 129 ? 2.016 9.982 9.463 1.00 84.38 129 ARG A CA 1
ATOM 982 C C . ARG A 1 129 ? 0.618 10.000 8.848 1.00 84.38 129 ARG A C 1
ATOM 984 O O . ARG A 1 129 ? 0.034 11.071 8.699 1.00 84.38 129 ARG A O 1
ATOM 991 N N . ALA A 1 130 ? 0.063 8.837 8.512 1.00 81.12 130 ALA A N 1
ATOM 992 C CA . ALA A 1 130 ? -1.303 8.735 8.003 1.00 81.12 130 ALA A CA 1
ATOM 993 C C . ALA A 1 130 ? -2.329 9.192 9.053 1.00 81.12 130 ALA A C 1
ATOM 995 O O . ALA A 1 130 ? -3.262 9.932 8.735 1.00 81.12 130 ALA A O 1
ATOM 996 N N . LEU A 1 131 ? -2.125 8.816 10.317 1.00 82.50 131 LEU A N 1
ATOM 997 C CA . LEU A 1 131 ? -2.952 9.256 11.433 1.00 82.50 131 LEU A CA 1
ATOM 998 C C . LEU A 1 131 ? -2.798 10.754 11.709 1.00 82.50 131 LEU A C 1
ATOM 1000 O O . LEU A 1 131 ? -3.803 11.389 12.013 1.00 82.50 131 LEU A O 1
ATOM 1004 N N . ALA A 1 132 ? -1.610 11.341 11.539 1.00 83.56 132 ALA A N 1
ATOM 1005 C CA . ALA A 1 132 ? -1.371 12.772 11.743 1.00 83.56 132 ALA A CA 1
ATOM 1006 C C . ALA A 1 132 ? -2.195 13.667 10.800 1.00 83.56 132 ALA A C 1
ATOM 1008 O O . ALA A 1 132 ? -2.580 14.770 11.180 1.00 83.56 132 ALA A O 1
ATOM 1009 N N . VAL A 1 133 ? -2.560 13.172 9.608 1.00 77.81 133 VAL A N 1
ATOM 1010 C CA . VAL A 1 133 ? -3.505 13.862 8.706 1.00 77.81 133 VAL A CA 1
ATOM 1011 C C . VAL A 1 133 ? -4.883 14.030 9.356 1.00 77.81 133 VAL A C 1
ATOM 1013 O O . VAL A 1 133 ? -5.575 15.016 9.112 1.00 77.81 133 VAL A O 1
ATOM 1016 N N . ARG A 1 134 ? -5.299 13.063 10.182 1.00 77.50 134 ARG A N 1
ATOM 1017 C CA . ARG A 1 134 ? -6.590 13.065 10.884 1.00 77.50 134 ARG A CA 1
ATOM 1018 C C . ARG A 1 134 ? -6.499 13.655 12.295 1.00 77.50 134 ARG A C 1
ATOM 1020 O O . ARG A 1 134 ? -7.466 14.265 12.743 1.00 77.50 134 ARG A O 1
ATOM 1027 N N . PHE A 1 135 ? -5.377 13.457 12.978 1.00 82.38 135 PHE A N 1
ATOM 1028 C CA . PHE A 1 135 ? -5.114 13.868 14.355 1.00 82.38 135 PHE A CA 1
ATOM 1029 C C . PHE A 1 135 ? -3.809 14.678 14.398 1.00 82.38 135 PHE A C 1
ATOM 1031 O O . PHE A 1 135 ? -2.737 14.105 14.615 1.00 82.38 135 PHE A O 1
ATOM 1038 N N . PRO A 1 136 ? -3.867 16.002 14.165 1.00 84.81 136 PRO A N 1
ATOM 1039 C CA . PRO A 1 136 ? -2.673 16.838 14.040 1.00 84.81 136 PRO A CA 1
ATOM 1040 C C . PRO A 1 136 ? -1.731 16.790 15.251 1.00 84.81 136 PRO A C 1
ATOM 1042 O O . PRO A 1 136 ? -0.528 16.995 15.081 1.00 84.81 136 PRO A O 1
ATOM 1045 N N . GLU A 1 137 ? -2.227 16.463 16.452 1.00 83.88 137 GLU A N 1
ATOM 1046 C CA . GLU A 1 137 ? -1.397 16.273 17.651 1.00 83.88 137 GLU A CA 1
ATOM 1047 C C . GLU A 1 137 ? -0.346 15.149 17.539 1.00 83.88 137 GLU A C 1
ATOM 1049 O O . GLU A 1 137 ? 0.583 15.104 18.347 1.00 83.88 137 GLU A O 1
ATOM 1054 N N . LEU A 1 138 ? -0.455 14.264 16.539 1.00 84.12 138 LEU A N 1
ATOM 1055 C CA . LEU A 1 138 ? 0.513 13.196 16.258 1.00 84.12 138 LEU A CA 1
ATOM 1056 C C . LEU A 1 138 ? 1.710 13.655 15.418 1.00 84.12 138 LEU A C 1
ATOM 1058 O O . LEU A 1 138 ? 2.661 12.894 15.257 1.00 84.12 138 LEU A O 1
ATOM 1062 N N . SER A 1 139 ? 1.699 14.882 14.889 1.00 81.31 139 SER A N 1
ATOM 1063 C CA . SER A 1 139 ? 2.742 15.360 13.967 1.00 81.31 139 SER A CA 1
ATOM 1064 C C . SER A 1 139 ? 4.149 15.305 14.574 1.00 81.31 139 SER A C 1
ATOM 1066 O O . SER A 1 139 ? 5.110 15.053 13.859 1.00 81.31 139 SER A O 1
ATOM 1068 N N . GLY A 1 140 ? 4.274 15.469 15.898 1.00 80.88 140 GLY A N 1
ATOM 1069 C CA . GLY A 1 140 ? 5.554 15.353 16.610 1.00 80.88 140 GLY A CA 1
ATOM 1070 C C . GLY A 1 140 ? 6.101 13.923 16.730 1.00 80.88 140 GLY A C 1
ATOM 1071 O O . GLY A 1 140 ? 7.268 13.757 17.060 1.00 80.88 140 GLY A O 1
ATOM 1072 N N . LEU A 1 141 ? 5.281 12.899 16.466 1.00 82.31 141 LEU A N 1
ATOM 1073 C CA . LEU A 1 141 ? 5.690 11.488 16.432 1.00 82.31 141 LEU A CA 1
ATOM 1074 C C . LEU A 1 141 ? 5.954 10.980 15.007 1.00 82.31 141 LEU A C 1
ATOM 1076 O O . LEU A 1 141 ? 6.588 9.942 14.824 1.00 82.31 141 LEU A O 1
ATOM 1080 N N . ALA A 1 142 ? 5.426 11.673 13.997 1.00 71.81 142 ALA A N 1
ATOM 1081 C CA . ALA A 1 142 ? 5.501 11.276 12.599 1.00 71.81 142 ALA A CA 1
ATOM 1082 C C . ALA A 1 142 ? 6.823 11.748 11.976 1.00 71.81 142 ALA A C 1
ATOM 1084 O O . ALA A 1 142 ? 6.859 12.738 11.246 1.00 71.81 142 ALA A O 1
ATOM 1085 N N . ALA A 1 143 ? 7.911 11.033 12.270 1.00 70.19 143 ALA A N 1
ATOM 1086 C CA . ALA A 1 143 ? 9.183 11.224 11.575 1.00 70.19 143 ALA A CA 1
ATOM 1087 C C . ALA A 1 143 ? 9.039 10.972 10.060 1.00 70.19 143 ALA A C 1
ATOM 1089 O O . ALA A 1 143 ? 8.091 10.325 9.598 1.00 70.19 143 ALA A O 1
ATOM 1090 N N . ASP A 1 144 ? 9.989 11.465 9.264 1.00 64.38 144 ASP A N 1
ATOM 1091 C CA . ASP A 1 144 ? 10.018 11.120 7.847 1.00 64.38 144 ASP A CA 1
ATOM 1092 C C . ASP A 1 144 ? 10.315 9.621 7.667 1.00 64.38 144 ASP A C 1
ATOM 1094 O O . ASP A 1 144 ? 11.174 9.067 8.360 1.00 64.38 144 ASP A O 1
ATOM 1098 N N . PRO A 1 145 ? 9.598 8.928 6.762 1.00 61.16 145 PRO A N 1
ATOM 1099 C CA . PRO A 1 145 ? 9.843 7.521 6.509 1.00 61.16 145 PRO A CA 1
ATOM 1100 C C . PRO A 1 145 ? 11.250 7.365 5.938 1.00 61.16 145 PRO A C 1
ATOM 1102 O O . PRO A 1 145 ? 11.576 7.941 4.898 1.00 61.16 145 PRO A O 1
ATOM 1105 N N . ALA A 1 146 ? 12.076 6.563 6.606 1.00 57.00 146 ALA A N 1
ATOM 1106 C CA . ALA A 1 146 ? 13.352 6.154 6.048 1.00 57.00 146 ALA A CA 1
ATOM 1107 C C . ALA A 1 146 ? 13.097 5.409 4.728 1.00 57.00 146 ALA A C 1
ATOM 1109 O O . ALA A 1 146 ? 12.319 4.449 4.682 1.00 57.00 146 ALA A O 1
ATOM 1110 N N . LEU A 1 147 ? 13.739 5.866 3.649 1.00 55.00 147 LEU A N 1
ATOM 1111 C CA . LEU A 1 147 ? 13.792 5.110 2.402 1.00 55.00 147 LEU A CA 1
ATOM 1112 C C . LEU A 1 147 ? 14.424 3.735 2.684 1.00 55.00 147 LEU A C 1
ATOM 1114 O O . LEU A 1 147 ? 15.327 3.653 3.522 1.00 55.00 147 LEU A O 1
ATOM 1118 N N . PRO A 1 148 ? 13.965 2.653 2.024 1.00 54.28 148 PRO A N 1
ATOM 1119 C CA . PRO A 1 148 ? 14.585 1.343 2.172 1.00 54.28 148 PRO A CA 1
ATOM 1120 C C . PRO A 1 148 ? 16.101 1.451 1.942 1.00 54.28 148 PRO A C 1
ATOM 1122 O O . PRO A 1 148 ? 16.507 2.050 0.941 1.00 54.28 148 PRO A O 1
ATOM 1125 N N . PRO A 1 149 ? 16.936 0.922 2.854 1.00 47.16 149 PRO A N 1
ATOM 1126 C CA . PRO A 1 149 ? 18.372 0.947 2.669 1.00 47.16 149 PRO A CA 1
ATOM 1127 C C . PRO A 1 149 ? 18.710 -0.001 1.521 1.00 47.16 149 PRO A C 1
ATOM 1129 O O . PRO A 1 149 ? 18.364 -1.178 1.562 1.00 47.16 149 PRO A O 1
ATOM 1132 N N . ASP A 1 150 ? 19.394 0.538 0.521 1.00 53.44 150 ASP A N 1
ATOM 1133 C CA . ASP A 1 150 ? 20.073 -0.221 -0.525 1.00 53.44 150 ASP A CA 1
ATOM 1134 C C . ASP A 1 150 ? 19.153 -0.927 -1.537 1.00 53.44 150 ASP A C 1
ATOM 1136 O O . ASP A 1 150 ? 18.956 -2.142 -1.570 1.00 53.44 150 ASP A O 1
ATOM 1140 N N . LEU A 1 151 ? 18.591 -0.118 -2.428 1.00 54.56 151 LEU A N 1
ATOM 1141 C CA . LEU A 1 151 ? 18.121 -0.591 -3.720 1.00 54.56 151 LEU A CA 1
ATOM 1142 C C . LEU A 1 151 ? 19.342 -0.530 -4.634 1.00 54.56 151 LEU A C 1
ATOM 1144 O O . LEU A 1 151 ? 19.750 0.571 -4.993 1.00 54.56 151 LEU A O 1
ATOM 1148 N N . GLY A 1 152 ? 19.949 -1.678 -4.948 1.00 63.69 152 GLY A N 1
ATOM 1149 C CA . GLY A 1 152 ? 21.142 -1.757 -5.802 1.00 63.69 152 GLY A CA 1
ATOM 1150 C C . GLY A 1 152 ? 21.036 -0.958 -7.114 1.00 63.69 152 GLY A C 1
ATOM 1151 O O . GLY A 1 152 ? 19.980 -0.425 -7.461 1.00 63.69 152 GLY A O 1
ATOM 1152 N N . ALA A 1 153 ? 22.143 -0.866 -7.857 1.00 75.69 153 ALA A N 1
ATOM 1153 C CA . ALA A 1 153 ? 22.233 -0.025 -9.053 1.00 75.69 153 ALA A CA 1
ATOM 1154 C C . ALA A 1 153 ? 21.018 -0.207 -9.997 1.00 75.69 153 ALA A C 1
ATOM 1156 O O . ALA A 1 153 ? 20.617 -1.339 -10.271 1.00 75.69 153 ALA A O 1
ATOM 1157 N N . PRO A 1 154 ? 20.400 0.886 -10.487 1.00 81.81 154 PRO A N 1
ATOM 1158 C CA . PRO A 1 154 ? 19.192 0.783 -11.297 1.00 81.81 154 PRO A CA 1
ATOM 1159 C C . PRO A 1 154 ? 19.480 0.045 -12.606 1.00 81.81 154 PRO A C 1
ATOM 1161 O O . PRO A 1 154 ? 20.515 0.277 -13.235 1.00 81.81 154 PRO A O 1
ATOM 1164 N N . ARG A 1 155 ? 18.538 -0.803 -13.035 1.00 87.38 155 ARG A N 1
ATOM 1165 C CA . ARG A 1 155 ? 18.627 -1.517 -14.316 1.00 87.38 155 ARG A CA 1
ATOM 1166 C C . ARG A 1 155 ? 18.134 -0.624 -15.442 1.00 87.38 155 ARG A C 1
ATOM 1168 O O . ARG A 1 155 ? 17.011 -0.123 -15.387 1.00 87.38 155 ARG A O 1
ATOM 1175 N N . VAL A 1 156 ? 18.938 -0.417 -16.472 1.00 90.00 156 VAL A N 1
ATOM 1176 C CA . VAL A 1 156 ? 18.664 0.567 -17.521 1.00 90.00 156 VAL A CA 1
ATOM 1177 C C . VAL A 1 156 ? 18.698 -0.088 -18.884 1.00 90.00 156 VAL A C 1
ATOM 1179 O O . VAL A 1 156 ? 19.667 -0.749 -19.242 1.00 90.00 156 VAL A O 1
ATOM 1182 N N . VAL A 1 157 ? 17.655 0.131 -19.678 1.00 92.25 157 VAL A N 1
ATOM 1183 C CA . VAL A 1 157 ? 17.668 -0.224 -21.099 1.00 92.25 157 VAL A CA 1
ATOM 1184 C C . VAL A 1 157 ? 17.832 1.038 -21.931 1.00 92.25 157 VAL A C 1
ATOM 1186 O O . VAL A 1 157 ? 17.155 2.037 -21.702 1.00 92.25 157 VAL A O 1
ATOM 1189 N N . VAL A 1 158 ? 18.732 0.987 -22.907 1.00 93.31 158 VAL A N 1
ATOM 1190 C CA . VAL A 1 158 ? 18.963 2.085 -23.850 1.00 93.31 158 VAL A CA 1
ATOM 1191 C C . VAL A 1 158 ? 18.370 1.704 -25.200 1.00 93.31 158 VAL A C 1
ATOM 1193 O O . VAL A 1 158 ? 18.712 0.651 -25.747 1.00 93.31 158 VAL A O 1
ATOM 1196 N N . ILE A 1 159 ? 17.481 2.543 -25.723 1.00 92.69 159 ILE A N 1
ATOM 1197 C CA . ILE A 1 159 ? 16.773 2.330 -26.989 1.00 92.69 159 ILE A CA 1
ATOM 1198 C C . ILE A 1 159 ? 16.945 3.547 -27.895 1.00 92.69 159 ILE A C 1
ATOM 1200 O O . ILE A 1 159 ? 17.087 4.669 -27.416 1.00 92.69 159 ILE A O 1
ATOM 1204 N N . GLY A 1 160 ? 16.901 3.340 -29.203 1.00 90.94 160 GLY A N 1
ATOM 1205 C CA . GLY A 1 160 ? 17.007 4.416 -30.180 1.00 90.94 160 GLY A CA 1
ATOM 1206 C C . GLY A 1 160 ? 17.070 3.872 -31.605 1.00 90.94 160 GLY A C 1
ATOM 1207 O O . GLY A 1 160 ? 17.336 2.681 -31.779 1.00 90.94 160 GLY A O 1
ATOM 1208 N N . PRO A 1 161 ? 16.820 4.716 -32.619 1.00 89.38 161 PRO A N 1
ATOM 1209 C CA . PRO A 1 161 ? 16.871 4.318 -34.025 1.00 89.38 161 PRO A CA 1
ATOM 1210 C C . PRO A 1 161 ? 18.305 4.220 -34.577 1.00 89.38 161 PRO A C 1
ATOM 1212 O O . PRO A 1 161 ? 18.506 3.651 -35.645 1.00 89.38 161 PRO A O 1
ATOM 1215 N N . ASP A 1 162 ? 19.295 4.772 -33.869 1.00 89.94 162 ASP A N 1
ATOM 1216 C CA . ASP A 1 162 ? 20.711 4.780 -34.246 1.00 89.94 162 ASP A CA 1
ATOM 1217 C C . ASP A 1 162 ? 21.509 3.853 -33.315 1.00 89.94 162 ASP A C 1
ATOM 1219 O O . ASP A 1 162 ? 21.663 4.134 -32.122 1.00 89.94 162 ASP A O 1
ATOM 1223 N N . ALA A 1 163 ? 21.979 2.726 -33.854 1.00 87.94 163 ALA A N 1
ATOM 1224 C CA . ALA A 1 163 ? 22.646 1.680 -33.083 1.00 87.94 163 ALA A CA 1
ATOM 1225 C C . ALA A 1 163 ? 24.006 2.121 -32.519 1.00 87.94 163 ALA A C 1
ATOM 1227 O O . ALA A 1 163 ? 24.343 1.733 -31.398 1.00 87.94 163 ALA A O 1
ATOM 1228 N N . ASP A 1 164 ? 24.747 2.959 -33.247 1.00 90.75 164 ASP A N 1
ATOM 1229 C CA . ASP A 1 164 ? 26.078 3.410 -32.837 1.00 90.75 164 ASP A CA 1
ATOM 1230 C C . ASP A 1 164 ? 25.959 4.367 -31.647 1.00 90.75 164 ASP A C 1
ATOM 1232 O O . ASP A 1 164 ? 26.576 4.158 -30.600 1.00 90.75 164 ASP A O 1
ATOM 1236 N N . ARG A 1 165 ? 25.040 5.336 -31.730 1.00 89.56 165 ARG A N 1
ATOM 1237 C CA . ARG A 1 165 ? 24.726 6.226 -30.599 1.00 89.56 165 ARG A CA 1
ATOM 1238 C C . ARG A 1 165 ? 24.178 5.481 -29.387 1.00 89.56 165 ARG A C 1
ATOM 1240 O O . ARG A 1 165 ? 24.481 5.833 -28.247 1.00 89.56 165 ARG A O 1
ATOM 1247 N N . VAL A 1 166 ? 23.355 4.456 -29.605 1.00 91.38 166 VAL A N 1
ATOM 1248 C CA . VAL A 1 166 ? 22.876 3.602 -28.511 1.00 91.38 166 VAL A CA 1
ATOM 1249 C C . VAL A 1 166 ? 24.051 2.894 -27.833 1.00 91.38 166 VAL A C 1
ATOM 1251 O O . VAL A 1 166 ? 24.081 2.841 -26.603 1.00 91.38 166 VAL A O 1
ATOM 1254 N N . ALA A 1 167 ? 25.023 2.381 -28.592 1.00 90.25 167 ALA A N 1
ATOM 1255 C CA . ALA A 1 167 ? 26.208 1.729 -28.038 1.00 90.25 167 ALA A CA 1
ATOM 1256 C C . ALA A 1 167 ? 27.077 2.700 -27.218 1.00 90.25 167 ALA A C 1
ATOM 1258 O O . ALA A 1 167 ? 27.492 2.352 -26.110 1.00 90.25 167 ALA A O 1
ATOM 1259 N N . GLU A 1 168 ? 27.276 3.930 -27.698 1.00 90.88 168 GLU A N 1
ATOM 1260 C CA . GLU A 1 168 ? 27.997 4.984 -26.969 1.00 90.88 168 GLU A CA 1
ATOM 1261 C C . GLU A 1 168 ? 27.336 5.299 -25.620 1.00 90.88 168 GLU A C 1
ATOM 1263 O O . GLU A 1 168 ? 27.980 5.261 -24.570 1.00 90.88 168 GLU A O 1
ATOM 1268 N N . VAL A 1 169 ? 26.023 5.547 -25.622 1.00 90.81 169 VAL A N 1
ATOM 1269 C CA . VAL A 1 169 ? 25.274 5.862 -24.396 1.00 90.81 169 VAL A CA 1
ATOM 1270 C C . VAL A 1 169 ? 25.261 4.672 -23.430 1.00 90.81 169 VAL A C 1
ATOM 1272 O O . VAL A 1 169 ? 25.383 4.861 -22.218 1.00 90.81 169 VAL A O 1
ATOM 1275 N N . ARG A 1 170 ? 25.166 3.435 -23.941 1.00 91.94 170 ARG A N 1
ATOM 1276 C CA . ARG A 1 170 ? 25.292 2.217 -23.120 1.00 91.94 170 ARG A CA 1
ATOM 1277 C C . ARG A 1 170 ? 26.650 2.143 -22.432 1.00 91.94 170 ARG A C 1
ATOM 1279 O O . ARG A 1 170 ? 26.687 1.824 -21.248 1.00 91.94 170 ARG A O 1
ATOM 1286 N N . ALA A 1 171 ? 27.737 2.456 -23.136 1.00 89.69 171 ALA A N 1
ATOM 1287 C CA . ALA A 1 171 ? 29.080 2.438 -22.565 1.00 89.69 171 ALA A CA 1
ATOM 1288 C C . ALA A 1 171 ? 29.244 3.473 -21.438 1.00 89.69 171 ALA A C 1
ATOM 1290 O O . ALA A 1 171 ? 29.799 3.148 -20.390 1.00 89.69 171 ALA A O 1
ATOM 1291 N N . VAL A 1 172 ? 28.697 4.685 -21.609 1.00 88.81 172 VAL A N 1
ATOM 1292 C CA . VAL A 1 172 ? 28.702 5.732 -20.567 1.00 88.81 172 VAL A CA 1
ATOM 1293 C C . VAL A 1 172 ? 27.951 5.276 -19.312 1.00 88.81 172 VAL A C 1
ATOM 1295 O O . VAL A 1 172 ? 28.419 5.476 -18.192 1.00 88.81 172 VAL A O 1
ATOM 1298 N N . LEU A 1 173 ? 26.791 4.642 -19.489 1.00 89.75 173 LEU A N 1
ATOM 1299 C CA . LEU A 1 173 ? 25.947 4.184 -18.386 1.00 89.75 173 LEU A CA 1
ATOM 1300 C C . LEU A 1 173 ? 26.522 2.957 -17.662 1.00 89.75 173 LEU A C 1
ATOM 1302 O O . LEU A 1 173 ? 26.466 2.895 -16.434 1.00 89.75 173 LEU A O 1
ATOM 1306 N N . ALA A 1 174 ? 27.120 2.011 -18.388 1.00 87.25 174 ALA A N 1
ATOM 1307 C CA . ALA A 1 174 ? 27.617 0.748 -17.834 1.00 87.25 174 ALA A CA 1
ATOM 1308 C C . ALA A 1 174 ? 28.670 0.916 -16.722 1.00 87.25 174 ALA A C 1
ATOM 1310 O O . ALA A 1 174 ? 28.851 0.015 -15.908 1.00 87.25 174 ALA A O 1
ATOM 1311 N N . ALA A 1 175 ? 29.337 2.071 -16.647 1.00 81.12 175 ALA A N 1
ATOM 1312 C CA . ALA A 1 175 ? 30.285 2.377 -15.579 1.00 81.12 175 ALA A CA 1
ATOM 1313 C C . ALA A 1 175 ? 29.623 2.587 -14.201 1.00 81.12 175 ALA A C 1
ATOM 1315 O O . ALA A 1 175 ? 30.305 2.515 -13.181 1.00 81.12 175 ALA A O 1
ATOM 1316 N N . GLN A 1 176 ? 28.322 2.903 -14.153 1.00 82.44 176 GLN A N 1
ATOM 1317 C CA . GLN A 1 176 ? 27.654 3.390 -12.937 1.00 82.44 176 GLN A CA 1
ATOM 1318 C C . GLN A 1 176 ? 26.240 2.838 -12.698 1.00 82.44 176 GLN A C 1
ATOM 1320 O O . GLN A 1 176 ? 25.679 3.068 -11.618 1.00 82.44 176 GLN A O 1
ATOM 1325 N N . VAL A 1 177 ? 25.655 2.154 -13.686 1.00 85.88 177 VAL A N 1
ATOM 1326 C CA . VAL A 1 177 ? 24.333 1.513 -13.631 1.00 85.88 177 VAL A CA 1
ATOM 1327 C C . VAL A 1 177 ? 24.360 0.156 -14.344 1.00 85.88 177 VAL A C 1
ATOM 1329 O O . VAL A 1 177 ? 25.222 -0.094 -15.186 1.00 85.88 177 VAL A O 1
ATOM 1332 N N . GLU A 1 178 ? 23.406 -0.724 -14.038 1.00 87.19 178 GLU A N 1
ATOM 1333 C CA . GLU A 1 178 ? 23.309 -2.037 -14.684 1.00 87.19 178 GLU A CA 1
ATOM 1334 C C . GLU A 1 178 ? 22.583 -1.904 -16.031 1.00 87.19 178 GLU A C 1
ATOM 1336 O O . GLU A 1 178 ? 21.386 -1.629 -16.073 1.00 87.19 178 GLU A O 1
ATOM 1341 N N . VAL A 1 179 ? 23.279 -2.084 -17.156 1.00 87.06 179 VAL A N 1
ATOM 1342 C CA . VAL A 1 179 ? 22.666 -1.967 -18.491 1.00 87.06 179 VAL A CA 1
ATOM 1343 C C . VAL A 1 179 ? 22.103 -3.314 -18.953 1.00 87.06 179 VAL A C 1
ATOM 1345 O O . VAL A 1 179 ? 22.842 -4.284 -19.096 1.00 87.06 179 VAL A O 1
ATOM 1348 N N . VAL A 1 180 ? 20.802 -3.360 -19.254 1.00 86.00 180 VAL A N 1
ATOM 1349 C CA . VAL A 1 180 ? 20.058 -4.573 -19.648 1.00 86.00 180 VAL A CA 1
ATOM 1350 C C . VAL A 1 180 ? 19.461 -4.465 -21.060 1.00 86.00 180 VAL A C 1
ATOM 1352 O O . VAL A 1 180 ? 19.510 -3.412 -21.708 1.00 86.00 180 VAL A O 1
ATOM 1355 N N . THR A 1 181 ? 18.926 -5.570 -21.592 1.00 75.81 181 THR A N 1
ATOM 1356 C CA . THR A 1 181 ? 18.533 -5.670 -23.010 1.00 75.81 181 THR A CA 1
ATOM 1357 C C . THR A 1 181 ? 17.051 -5.462 -23.316 1.00 75.81 181 THR A C 1
ATOM 1359 O O . THR A 1 181 ? 16.799 -4.919 -24.385 1.00 75.81 181 THR A O 1
ATOM 1362 N N . SER A 1 182 ? 16.071 -5.783 -22.456 1.00 68.50 182 SER A N 1
ATOM 1363 C CA . SER A 1 182 ? 14.706 -5.218 -22.633 1.00 68.50 182 SER A CA 1
ATOM 1364 C C . SER A 1 182 ? 13.680 -5.457 -21.519 1.00 68.50 182 SER A C 1
ATOM 1366 O O . SER A 1 182 ? 12.964 -4.517 -21.186 1.00 68.50 182 SER A O 1
ATOM 1368 N N . ALA A 1 183 ? 13.528 -6.669 -20.979 1.00 57.09 183 ALA A N 1
ATOM 1369 C CA . ALA A 1 183 ? 12.311 -7.007 -20.222 1.00 57.09 183 ALA A CA 1
ATOM 1370 C C . ALA A 1 183 ? 12.286 -6.462 -18.780 1.00 57.09 183 ALA A C 1
ATOM 1372 O O . ALA A 1 183 ? 11.219 -6.172 -18.235 1.00 57.09 183 ALA A O 1
ATOM 1373 N N . ASP A 1 184 ? 13.462 -6.242 -18.194 1.00 68.19 184 ASP A N 1
ATOM 1374 C CA . ASP A 1 184 ? 13.599 -6.144 -16.739 1.00 68.19 184 ASP A CA 1
ATOM 1375 C C . ASP A 1 184 ? 14.138 -4.803 -16.236 1.00 68.19 184 ASP A C 1
ATOM 1377 O O . ASP A 1 184 ? 14.513 -4.676 -15.065 1.00 68.19 184 ASP A O 1
ATOM 1381 N N . ALA A 1 185 ? 14.162 -3.802 -17.118 1.00 83.94 185 ALA A N 1
ATOM 1382 C CA . ALA A 1 185 ? 14.680 -2.474 -16.829 1.00 83.94 185 ALA A CA 1
ATOM 1383 C C . ALA A 1 185 ? 13.792 -1.696 -15.844 1.00 83.94 185 ALA A C 1
ATOM 1385 O O . ALA A 1 185 ? 12.563 -1.717 -15.917 1.00 83.94 185 ALA A O 1
ATOM 1386 N N . ASP A 1 186 ? 14.443 -0.949 -14.957 1.00 83.50 186 ASP A N 1
ATOM 1387 C CA . ASP A 1 186 ? 13.826 0.015 -14.051 1.00 83.50 186 ASP A CA 1
ATOM 1388 C C . ASP A 1 186 ? 13.592 1.372 -14.730 1.00 83.50 186 ASP A C 1
ATOM 1390 O O . ASP A 1 186 ? 12.661 2.088 -14.348 1.00 83.50 186 ASP A O 1
ATOM 1394 N N . VAL A 1 187 ? 14.442 1.729 -15.703 1.00 89.00 187 VAL A N 1
ATOM 1395 C CA . VAL A 1 187 ? 14.404 2.981 -16.476 1.00 89.00 187 VAL A CA 1
ATOM 1396 C C . VAL A 1 187 ? 14.754 2.709 -17.941 1.00 89.00 187 VAL A C 1
ATOM 1398 O O . VAL A 1 187 ? 15.671 1.946 -18.245 1.00 89.00 187 VAL A O 1
ATOM 1401 N N . VAL A 1 188 ? 14.045 3.365 -18.856 1.00 92.06 188 VAL A N 1
ATOM 1402 C CA . VAL A 1 188 ? 14.384 3.401 -20.283 1.00 92.06 188 VAL A CA 1
ATOM 1403 C C . VAL A 1 188 ? 15.105 4.709 -20.585 1.00 92.06 188 VAL A C 1
ATOM 1405 O O . VAL A 1 188 ? 14.614 5.771 -20.215 1.00 92.06 188 VAL A O 1
ATOM 1408 N N . VAL A 1 189 ? 16.233 4.656 -21.286 1.00 94.38 189 VAL A N 1
ATOM 1409 C CA . VAL A 1 189 ? 16.904 5.830 -21.855 1.00 94.38 189 VAL A CA 1
ATOM 1410 C C . VAL A 1 189 ? 16.689 5.820 -23.364 1.00 94.38 189 VAL A C 1
ATOM 1412 O O . VAL A 1 189 ? 17.152 4.915 -24.057 1.00 94.38 189 VAL A O 1
ATOM 1415 N N . ALA A 1 190 ? 15.971 6.817 -23.869 1.00 94.12 190 ALA A N 1
ATOM 1416 C CA . ALA A 1 190 ? 15.744 7.014 -25.290 1.00 94.12 190 ALA A CA 1
ATOM 1417 C C . ALA A 1 190 ? 16.815 7.927 -25.890 1.00 94.12 190 ALA A C 1
ATOM 1419 O O . ALA A 1 190 ? 17.001 9.074 -25.466 1.00 94.12 190 ALA A O 1
ATOM 1420 N N . VAL A 1 191 ? 17.470 7.420 -26.930 1.00 94.12 191 VAL A N 1
ATOM 1421 C CA . VAL A 1 191 ? 18.523 8.087 -27.694 1.00 94.12 191 VAL A CA 1
ATOM 1422 C C . VAL A 1 191 ? 17.979 8.448 -29.080 1.00 94.12 191 VAL A C 1
ATOM 1424 O O . VAL A 1 191 ? 17.456 7.566 -29.761 1.00 94.12 191 VAL A O 1
ATOM 1427 N N . PRO A 1 192 ? 18.061 9.716 -29.519 1.00 91.94 192 PRO A N 1
ATOM 1428 C CA . PRO A 1 192 ? 17.566 10.135 -30.825 1.00 91.94 192 PRO A CA 1
ATOM 1429 C C . PRO A 1 192 ? 18.504 9.718 -31.964 1.00 91.94 192 PRO A C 1
ATOM 1431 O O . PRO A 1 192 ? 19.727 9.642 -31.800 1.00 91.94 192 PRO A O 1
ATOM 1434 N N . GLY A 1 193 ? 17.944 9.587 -33.166 1.00 88.12 193 GLY A N 1
ATOM 1435 C CA . GLY A 1 193 ? 18.737 9.524 -34.392 1.00 88.12 193 GLY A CA 1
ATOM 1436 C C . GLY A 1 193 ? 19.368 10.875 -34.749 1.00 88.12 193 GLY A C 1
ATOM 1437 O O . GLY A 1 193 ? 19.191 11.883 -34.056 1.00 88.12 193 GLY A O 1
ATOM 1438 N N . GLY A 1 194 ? 20.088 10.929 -35.871 1.00 84.31 194 GLY A N 1
ATOM 1439 C CA . GLY A 1 194 ? 20.776 12.146 -36.330 1.00 84.31 194 GLY A CA 1
ATOM 1440 C C . GLY A 1 194 ? 19.879 13.386 -36.490 1.00 84.31 194 GLY A C 1
ATOM 1441 O O . GLY A 1 194 ? 20.371 14.506 -36.392 1.00 84.31 194 GLY A O 1
ATOM 1442 N N . ARG A 1 195 ? 18.564 13.205 -36.685 1.00 84.31 195 ARG A N 1
ATOM 1443 C CA . ARG A 1 195 ? 17.570 14.287 -36.837 1.00 84.31 195 ARG A CA 1
ATOM 1444 C C . ARG A 1 195 ? 16.643 14.470 -35.626 1.00 84.31 195 ARG A C 1
ATOM 1446 O O . ARG A 1 195 ? 15.625 15.141 -35.753 1.00 84.31 195 ARG A O 1
ATOM 1453 N N . GLY A 1 196 ? 16.968 13.888 -34.473 1.00 88.69 196 GLY A N 1
ATOM 1454 C CA . GLY A 1 196 ? 16.045 13.838 -33.335 1.00 88.69 196 GLY A CA 1
ATOM 1455 C C . GLY A 1 196 ? 15.133 12.609 -33.385 1.00 88.69 196 GLY A C 1
ATOM 1456 O O . GLY A 1 196 ? 15.387 11.673 -34.145 1.00 88.69 196 GLY A O 1
ATOM 1457 N N . PHE A 1 197 ? 14.084 12.616 -32.561 1.00 90.19 197 PHE A N 1
ATOM 1458 C CA . PHE A 1 197 ? 13.022 11.611 -32.623 1.00 90.19 197 PHE A CA 1
ATOM 1459 C C . PHE A 1 197 ? 12.016 11.953 -33.715 1.00 90.19 197 PHE A C 1
ATOM 1461 O O . PHE A 1 197 ? 11.539 13.083 -33.816 1.00 90.19 197 PHE A O 1
ATOM 1468 N N . LEU A 1 198 ? 11.667 10.954 -34.513 1.00 89.81 198 LEU A N 1
ATOM 1469 C CA . LEU A 1 198 ? 10.666 11.046 -35.562 1.00 89.81 198 LEU A CA 1
ATOM 1470 C C . LEU A 1 198 ? 9.362 10.384 -35.103 1.00 89.81 198 LEU A C 1
ATOM 1472 O O . LEU A 1 198 ? 9.344 9.551 -34.199 1.00 89.81 198 LEU A O 1
ATOM 1476 N N . LEU A 1 199 ? 8.247 10.701 -35.768 1.00 86.94 199 LEU A N 1
ATOM 1477 C CA . LEU A 1 199 ? 6.954 10.062 -35.477 1.00 86.94 199 LEU A CA 1
ATOM 1478 C C . LEU A 1 199 ? 6.981 8.536 -35.673 1.00 86.94 199 LEU A C 1
ATOM 1480 O O . LEU A 1 199 ? 6.228 7.827 -35.011 1.00 86.94 199 LEU A O 1
ATOM 1484 N N . VAL A 1 200 ? 7.867 8.022 -36.533 1.00 89.06 200 VAL A N 1
ATOM 1485 C CA . VAL A 1 200 ? 8.071 6.575 -36.718 1.00 89.06 200 VAL A CA 1
ATOM 1486 C C . VAL A 1 200 ? 8.666 5.895 -35.478 1.00 89.06 200 VAL A C 1
ATOM 1488 O O . VAL A 1 200 ? 8.440 4.706 -35.279 1.00 89.06 200 VAL A O 1
ATOM 1491 N N . ASP A 1 201 ? 9.349 6.641 -34.604 1.00 89.19 201 ASP A N 1
ATOM 1492 C CA . ASP A 1 201 ? 9.924 6.118 -33.357 1.00 89.19 201 ASP A CA 1
ATOM 1493 C C . ASP A 1 201 ? 8.874 6.016 -32.234 1.00 89.19 201 ASP A C 1
ATOM 1495 O O . ASP A 1 201 ? 9.085 5.328 -31.230 1.00 89.19 201 ASP A O 1
ATOM 1499 N N . ALA A 1 202 ? 7.725 6.687 -32.392 1.00 88.06 202 ALA A N 1
ATOM 1500 C CA . ALA A 1 202 ? 6.690 6.787 -31.366 1.00 88.06 202 ALA A CA 1
ATOM 1501 C C . ALA A 1 202 ? 6.165 5.426 -30.868 1.00 88.06 202 ALA A C 1
ATOM 1503 O O . ALA A 1 202 ? 6.047 5.278 -29.650 1.00 88.06 202 ALA A O 1
ATOM 1504 N N . PRO A 1 203 ? 5.893 4.410 -31.718 1.00 89.12 203 PRO A N 1
ATOM 1505 C CA . PRO A 1 203 ? 5.433 3.104 -31.246 1.00 89.12 203 PRO A CA 1
ATOM 1506 C C . PRO A 1 203 ? 6.439 2.417 -30.315 1.00 89.12 203 PRO A C 1
ATOM 1508 O O . PRO A 1 203 ? 6.047 1.892 -29.276 1.00 89.12 203 PRO A O 1
ATOM 1511 N N . THR A 1 204 ? 7.734 2.476 -30.639 1.00 89.69 204 THR A N 1
ATOM 1512 C CA . THR A 1 204 ? 8.809 1.883 -29.826 1.00 89.69 204 THR A CA 1
ATOM 1513 C C . THR A 1 204 ? 8.949 2.599 -28.483 1.00 89.69 204 THR A C 1
ATOM 1515 O O . THR A 1 204 ? 9.059 1.958 -27.438 1.00 89.69 204 THR A O 1
ATOM 1518 N N . LEU A 1 205 ? 8.891 3.934 -28.488 1.00 89.81 205 LEU A N 1
ATOM 1519 C CA . LEU A 1 205 ? 8.948 4.750 -27.270 1.00 89.81 205 LEU A CA 1
ATOM 1520 C C . LEU A 1 205 ? 7.730 4.516 -26.366 1.00 89.81 205 LEU A C 1
ATOM 1522 O O . LEU A 1 205 ? 7.874 4.404 -25.147 1.00 89.81 205 LEU A O 1
ATOM 1526 N N . GLN A 1 206 ? 6.536 4.412 -26.955 1.00 88.12 206 GLN A N 1
ATOM 1527 C CA . GLN A 1 206 ? 5.298 4.133 -26.231 1.00 88.12 206 GLN A CA 1
ATOM 1528 C C . GLN A 1 206 ? 5.268 2.715 -25.669 1.00 88.12 206 GLN A C 1
ATOM 1530 O O . GLN A 1 206 ? 4.834 2.539 -24.535 1.00 88.12 206 GLN A O 1
ATOM 1535 N N . ASP A 1 207 ? 5.728 1.709 -26.413 1.00 86.69 207 ASP A N 1
ATOM 1536 C CA . ASP A 1 207 ? 5.844 0.338 -25.909 1.00 86.69 207 ASP A CA 1
ATOM 1537 C C . ASP A 1 207 ? 6.827 0.269 -24.731 1.00 86.69 207 ASP A C 1
ATOM 1539 O O . ASP A 1 207 ? 6.489 -0.255 -23.671 1.00 86.69 207 ASP A O 1
ATOM 1543 N N . ALA A 1 208 ? 7.996 0.903 -24.845 1.00 86.69 208 ALA A N 1
ATOM 1544 C CA . ALA A 1 208 ? 8.967 0.957 -23.757 1.00 86.69 208 ALA A CA 1
ATOM 1545 C C . ALA A 1 208 ? 8.409 1.677 -22.510 1.00 86.69 208 ALA A C 1
ATOM 1547 O O . ALA A 1 208 ? 8.524 1.177 -21.385 1.00 86.69 208 ALA A O 1
ATOM 1548 N N . TRP A 1 209 ? 7.708 2.801 -22.696 1.00 85.81 209 TRP A N 1
ATOM 1549 C CA . TRP A 1 209 ? 6.968 3.473 -21.622 1.00 85.81 209 TRP A CA 1
ATOM 1550 C C . TRP A 1 209 ? 5.889 2.564 -21.013 1.00 85.81 209 TRP A C 1
ATOM 1552 O O . TRP A 1 209 ? 5.789 2.423 -19.792 1.00 85.81 209 TRP A O 1
ATOM 1562 N N . ARG A 1 210 ? 5.124 1.860 -21.850 1.00 81.19 210 ARG A N 1
ATOM 1563 C CA . ARG A 1 210 ? 4.114 0.875 -21.438 1.00 81.19 210 ARG A CA 1
ATOM 1564 C C . ARG A 1 210 ? 4.691 -0.377 -20.781 1.00 81.19 210 ARG A C 1
ATOM 1566 O O . ARG A 1 210 ? 3.923 -1.132 -20.199 1.00 81.19 210 ARG A O 1
ATOM 1573 N N . ARG A 1 211 ? 6.001 -0.605 -20.812 1.00 79.12 211 ARG A N 1
ATOM 1574 C CA . ARG A 1 211 ? 6.647 -1.725 -20.108 1.00 79.12 211 ARG A CA 1
ATOM 1575 C C . ARG A 1 211 ? 7.345 -1.313 -18.826 1.00 79.12 211 ARG A C 1
ATOM 1577 O O . ARG A 1 211 ? 7.329 -2.082 -17.876 1.00 79.12 211 ARG A O 1
ATOM 1584 N N . VAL A 1 212 ? 7.884 -0.096 -18.759 1.00 83.31 212 VAL A N 1
ATOM 1585 C CA . VAL A 1 212 ? 8.704 0.360 -17.619 1.00 83.31 212 VAL A CA 1
ATOM 1586 C C . VAL A 1 212 ? 8.028 1.481 -16.825 1.00 83.31 212 VAL A C 1
ATOM 1588 O O . VAL A 1 212 ? 8.100 1.509 -15.602 1.00 83.31 212 VAL A O 1
ATOM 1591 N N . GLY A 1 213 ? 7.312 2.380 -17.502 1.00 82.31 213 GLY A N 1
ATOM 1592 C CA . GLY A 1 213 ? 6.664 3.554 -16.903 1.00 82.31 213 GLY A CA 1
ATOM 1593 C C . GLY A 1 213 ? 7.643 4.660 -16.499 1.00 82.31 213 GLY A C 1
ATOM 1594 O O . GLY A 1 213 ? 7.265 5.586 -15.794 1.00 82.31 213 GLY A O 1
ATOM 1595 N N . ARG A 1 214 ? 8.915 4.562 -16.902 1.00 88.12 214 ARG A N 1
ATOM 1596 C CA . ARG A 1 214 ? 9.952 5.565 -16.645 1.00 88.12 214 ARG A CA 1
ATOM 1597 C C . ARG A 1 214 ? 10.845 5.692 -17.866 1.00 88.12 214 ARG A C 1
ATOM 1599 O O . ARG A 1 214 ? 11.489 4.722 -18.262 1.00 88.12 214 ARG A O 1
ATOM 1606 N N . LEU A 1 215 ? 10.875 6.882 -18.449 1.00 91.31 215 LEU A N 1
ATOM 1607 C CA . LEU A 1 215 ? 11.597 7.172 -19.680 1.00 91.31 215 LEU A CA 1
ATOM 1608 C C . LEU A 1 215 ? 12.397 8.451 -19.497 1.00 91.31 215 LEU A C 1
ATOM 1610 O O . LEU A 1 215 ? 11.832 9.499 -19.189 1.00 91.31 215 LEU A O 1
ATOM 1614 N N . VAL A 1 216 ? 13.704 8.345 -19.696 1.00 93.50 216 VAL A N 1
ATOM 1615 C CA . VAL A 1 216 ? 14.623 9.469 -19.811 1.00 93.50 216 VAL A CA 1
ATOM 1616 C C . VAL A 1 216 ? 14.887 9.703 -21.291 1.00 93.50 216 VAL A C 1
ATOM 1618 O O . VAL A 1 216 ? 15.172 8.755 -22.017 1.00 93.50 216 VAL A O 1
ATOM 1621 N N . THR A 1 217 ? 14.793 10.944 -21.752 1.00 94.12 217 THR A N 1
ATOM 1622 C CA . THR A 1 217 ? 14.998 11.292 -23.160 1.00 94.12 217 THR A CA 1
ATOM 1623 C C . THR A 1 217 ? 16.187 12.229 -23.351 1.00 94.12 217 THR A C 1
ATOM 1625 O O . THR A 1 217 ? 16.369 13.182 -22.590 1.00 94.12 217 THR A O 1
ATOM 1628 N N . LEU A 1 218 ? 16.997 11.968 -24.380 1.00 92.06 218 LEU A N 1
ATOM 1629 C CA . LEU A 1 218 ? 18.128 12.819 -24.777 1.00 92.06 218 LEU A CA 1
ATOM 1630 C C . LEU A 1 218 ? 17.740 13.919 -25.784 1.00 92.06 218 LEU A C 1
ATOM 1632 O O . LEU A 1 218 ? 18.574 14.740 -26.156 1.00 92.06 218 LEU A O 1
ATOM 1636 N N . SER A 1 219 ? 16.490 13.944 -26.249 1.00 89.94 219 SER A N 1
ATOM 1637 C CA . SER A 1 219 ? 15.973 14.954 -27.182 1.00 89.94 219 SER A CA 1
ATOM 1638 C C . SER A 1 219 ? 14.464 15.144 -26.989 1.00 89.94 219 SER A C 1
ATOM 1640 O O . SER A 1 219 ? 13.806 14.235 -26.476 1.00 89.94 219 SER A O 1
ATOM 1642 N N . PRO A 1 220 ? 13.882 16.301 -27.349 1.00 88.12 220 PRO A N 1
ATOM 1643 C CA . PRO A 1 220 ? 12.436 16.482 -27.287 1.00 88.12 220 PRO A CA 1
ATOM 1644 C C . PRO A 1 220 ? 11.693 15.382 -28.056 1.00 88.12 220 PRO A C 1
ATOM 1646 O O . PRO A 1 220 ? 12.042 15.063 -29.194 1.00 88.12 220 PRO A O 1
ATOM 1649 N N . LEU A 1 221 ? 10.687 14.786 -27.415 1.00 88.06 221 LEU A N 1
ATOM 1650 C CA . LEU A 1 221 ? 9.819 13.797 -28.051 1.00 88.06 221 LEU A CA 1
ATOM 1651 C C . LEU A 1 221 ? 8.766 14.501 -28.924 1.00 88.06 221 LEU A C 1
ATOM 1653 O O . LEU A 1 221 ? 8.413 15.649 -28.636 1.00 88.06 221 LEU A O 1
ATOM 1657 N N . PRO A 1 222 ? 8.221 13.823 -29.951 1.00 83.69 222 PRO A N 1
ATOM 1658 C CA . PRO A 1 222 ? 7.062 14.327 -30.677 1.00 83.69 222 PRO A CA 1
ATOM 1659 C C . PRO A 1 222 ? 5.872 14.567 -29.737 1.00 83.69 222 PRO A C 1
ATOM 1661 O O . PRO A 1 222 ? 5.698 13.866 -28.737 1.00 83.69 222 PRO A O 1
ATOM 1664 N N . GLU A 1 223 ? 5.032 15.547 -30.068 1.00 81.44 223 GLU A N 1
ATOM 1665 C CA . GLU A 1 223 ? 3.867 15.902 -29.254 1.00 81.44 223 GLU A CA 1
ATOM 1666 C C . GLU A 1 223 ? 2.931 14.696 -29.046 1.00 81.44 223 GLU A C 1
ATOM 1668 O O . GLU A 1 223 ? 2.678 13.910 -29.960 1.00 81.44 223 GLU A O 1
ATOM 1673 N N . GLY A 1 224 ? 2.445 14.517 -27.814 1.00 77.81 224 GLY A N 1
ATOM 1674 C CA . GLY A 1 224 ? 1.584 13.391 -27.432 1.00 77.81 224 GLY A CA 1
ATOM 1675 C C . GLY A 1 224 ? 2.311 12.064 -27.170 1.00 77.81 224 GLY A C 1
ATOM 1676 O O . GLY A 1 224 ? 1.680 11.103 -26.725 1.00 77.81 224 GLY A O 1
ATOM 1677 N N . VAL A 1 225 ? 3.630 11.983 -27.383 1.00 81.50 225 VAL A N 1
ATOM 1678 C CA . VAL A 1 225 ? 4.424 10.778 -27.099 1.00 81.50 225 VAL A CA 1
ATOM 1679 C C . VAL A 1 225 ? 4.991 10.845 -25.682 1.00 81.50 225 VAL A C 1
ATOM 1681 O O . VAL A 1 225 ? 5.837 11.682 -25.388 1.00 81.50 225 VAL A O 1
ATOM 1684 N N . CYS A 1 226 ? 4.546 9.930 -24.813 1.00 81.38 226 CYS A N 1
ATOM 1685 C CA . CYS A 1 226 ? 5.068 9.736 -23.452 1.00 81.38 226 CYS A CA 1
ATOM 1686 C C . CYS A 1 226 ? 5.193 11.058 -22.656 1.00 81.38 226 CYS A C 1
ATOM 1688 O O . CYS A 1 226 ? 6.304 11.470 -22.328 1.00 81.38 226 CYS A O 1
ATOM 1690 N N . PRO A 1 227 ? 4.076 11.725 -22.304 1.00 76.81 227 PRO A N 1
ATOM 1691 C CA . PRO A 1 227 ? 4.082 13.087 -21.746 1.00 76.81 227 PRO A CA 1
ATOM 1692 C C . PRO A 1 227 ? 4.800 13.225 -20.393 1.00 76.81 227 PRO A C 1
ATOM 1694 O O . PRO A 1 227 ? 5.111 14.332 -19.969 1.00 76.81 227 PRO A O 1
ATOM 1697 N N . GLN A 1 228 ? 5.059 12.111 -19.706 1.00 83.69 228 GLN A N 1
ATOM 1698 C CA . GLN A 1 228 ? 5.788 12.055 -18.436 1.00 83.69 228 GLN A CA 1
ATOM 1699 C C . GLN A 1 228 ? 7.273 11.675 -18.616 1.00 83.69 228 GLN A C 1
ATOM 1701 O O . GLN A 1 228 ? 7.949 11.346 -17.641 1.00 83.69 228 GLN A O 1
ATOM 1706 N N . ALA A 1 229 ? 7.792 11.687 -19.848 1.00 87.19 229 ALA A N 1
ATOM 1707 C CA . ALA A 1 229 ? 9.210 11.478 -20.104 1.00 87.19 229 ALA A CA 1
ATOM 1708 C C . ALA A 1 229 ? 10.050 12.615 -19.506 1.00 87.19 229 ALA A C 1
ATOM 1710 O O . ALA A 1 229 ? 9.695 13.791 -19.588 1.00 87.19 229 ALA A O 1
ATOM 1711 N N . VAL A 1 230 ? 11.193 12.261 -18.925 1.00 90.06 230 VAL A N 1
ATOM 1712 C CA . VAL A 1 230 ? 12.086 13.199 -18.243 1.00 90.06 230 VAL A CA 1
ATOM 1713 C C . VAL A 1 230 ? 13.282 13.508 -19.147 1.00 90.06 230 VAL A C 1
ATOM 1715 O O . VAL A 1 230 ? 13.965 12.580 -19.576 1.00 90.06 230 VAL A O 1
ATOM 1718 N N . PRO A 1 231 ? 13.592 14.775 -19.457 1.00 91.00 231 PRO A N 1
ATOM 1719 C CA . PRO A 1 231 ? 14.806 15.102 -20.198 1.00 91.00 231 PRO A CA 1
ATOM 1720 C C . PRO A 1 231 ? 16.051 14.794 -19.354 1.00 91.00 231 PRO A C 1
ATOM 1722 O O . PRO A 1 231 ? 16.074 15.072 -18.155 1.00 91.00 231 PRO A O 1
ATOM 1725 N N . ALA A 1 232 ? 17.097 14.244 -19.973 1.00 89.19 232 ALA A N 1
ATOM 1726 C CA . ALA A 1 232 ? 18.325 13.851 -19.271 1.00 89.19 232 ALA A CA 1
ATOM 1727 C C . ALA A 1 232 ? 19.080 15.018 -18.614 1.00 89.19 232 ALA A C 1
ATOM 1729 O O . ALA A 1 232 ? 19.768 14.819 -17.617 1.00 89.19 232 ALA A O 1
ATOM 1730 N N . GLY A 1 233 ? 18.943 16.236 -19.147 1.00 86.56 233 GLY A N 1
ATOM 1731 C CA . GLY A 1 233 ? 19.693 17.397 -18.671 1.00 86.56 233 GLY A CA 1
ATOM 1732 C C . GLY A 1 233 ? 21.202 17.251 -18.898 1.00 86.56 233 GLY A C 1
ATOM 1733 O O . GLY A 1 233 ? 21.629 16.624 -19.864 1.00 86.56 233 GLY A O 1
ATOM 1734 N N . TRP A 1 234 ? 21.998 17.858 -18.014 1.00 82.19 234 TRP A N 1
ATOM 1735 C CA . TRP A 1 234 ? 23.465 17.889 -18.110 1.00 82.19 234 TRP A CA 1
ATOM 1736 C C . TRP A 1 234 ? 24.146 16.616 -17.594 1.00 82.19 234 TRP A C 1
ATOM 1738 O O . TRP A 1 234 ? 25.211 16.262 -18.088 1.00 82.19 234 TRP A O 1
ATOM 1748 N N . ASP A 1 235 ? 23.527 15.930 -16.628 1.00 89.19 235 ASP A N 1
ATOM 1749 C CA . ASP A 1 235 ? 24.021 14.671 -16.067 1.00 89.19 235 ASP A CA 1
ATOM 1750 C C . ASP A 1 235 ? 22.983 13.563 -16.269 1.00 89.19 235 ASP A C 1
ATOM 1752 O O . ASP A 1 235 ? 21.923 13.519 -15.628 1.00 89.19 235 ASP A O 1
ATOM 1756 N N . LEU A 1 236 ? 23.303 12.661 -17.197 1.00 89.94 236 LEU A N 1
ATOM 1757 C CA . LEU A 1 236 ? 22.459 11.526 -17.532 1.00 89.94 236 LEU A CA 1
ATOM 1758 C C . LEU A 1 236 ? 22.397 10.502 -16.391 1.00 89.94 236 LEU A C 1
ATOM 1760 O O . LEU A 1 236 ? 21.319 9.969 -16.124 1.00 89.94 236 LEU A O 1
ATOM 1764 N N . VAL A 1 237 ? 23.516 10.218 -15.722 1.00 88.75 237 VAL A N 1
ATOM 1765 C CA . VAL A 1 237 ? 23.593 9.164 -14.698 1.00 88.75 237 VAL A CA 1
ATOM 1766 C C . VAL A 1 237 ? 22.779 9.568 -13.476 1.00 88.75 237 VAL A C 1
ATOM 1768 O O . VAL A 1 237 ? 21.950 8.788 -12.998 1.00 88.75 237 VAL A O 1
ATOM 1771 N N . ASP A 1 238 ? 22.943 10.804 -13.016 1.00 86.56 238 ASP A N 1
ATOM 1772 C CA . ASP A 1 238 ? 22.186 11.325 -11.880 1.00 86.56 238 ASP A CA 1
ATOM 1773 C C . ASP A 1 238 ? 20.695 11.434 -12.195 1.00 86.56 238 ASP A C 1
ATOM 1775 O O . ASP A 1 238 ? 19.846 11.106 -11.359 1.00 86.56 238 ASP A O 1
ATOM 1779 N N . THR A 1 239 ? 20.345 11.821 -13.424 1.00 89.38 239 THR A N 1
ATOM 1780 C CA . THR A 1 239 ? 18.945 11.849 -13.852 1.00 89.38 239 THR A CA 1
ATOM 1781 C C . THR A 1 239 ? 18.335 10.452 -13.876 1.00 89.38 239 THR A C 1
ATOM 1783 O O . THR A 1 239 ? 17.233 10.270 -13.358 1.00 89.38 239 THR A O 1
ATOM 1786 N N . VAL A 1 240 ? 19.046 9.455 -14.404 1.00 89.81 240 VAL A N 1
ATOM 1787 C CA . VAL A 1 240 ? 18.609 8.053 -14.396 1.00 89.81 240 VAL A CA 1
ATOM 1788 C C . VAL A 1 240 ? 18.410 7.550 -12.969 1.00 89.81 240 VAL A C 1
ATOM 1790 O O . VAL A 1 240 ? 17.357 6.984 -12.669 1.00 89.81 240 VAL A O 1
ATOM 1793 N N . ARG A 1 241 ? 19.366 7.804 -12.066 1.00 86.25 241 ARG A N 1
ATOM 1794 C CA . ARG A 1 241 ? 19.241 7.438 -10.649 1.00 86.25 241 ARG A CA 1
ATOM 1795 C C . ARG A 1 241 ? 18.023 8.100 -10.027 1.00 86.25 241 ARG A C 1
ATOM 1797 O O . ARG A 1 241 ? 17.185 7.406 -9.461 1.00 86.25 241 ARG A O 1
ATOM 1804 N N . ARG A 1 242 ? 17.858 9.413 -10.177 1.00 85.50 242 ARG A N 1
ATOM 1805 C CA . ARG A 1 242 ? 16.703 10.148 -9.640 1.00 85.50 242 ARG A CA 1
ATOM 1806 C C . ARG A 1 242 ? 15.378 9.587 -10.155 1.00 85.50 242 ARG A C 1
ATOM 1808 O O . ARG A 1 242 ? 14.467 9.361 -9.364 1.00 85.50 242 ARG A O 1
ATOM 1815 N N . VAL A 1 243 ? 15.271 9.339 -11.460 1.00 86.50 243 VAL A N 1
ATOM 1816 C CA . VAL A 1 243 ? 14.055 8.796 -12.082 1.00 86.50 243 VAL A CA 1
ATOM 1817 C C . VAL A 1 243 ? 13.766 7.379 -11.587 1.00 86.50 243 VAL A C 1
ATOM 1819 O O . VAL A 1 243 ? 12.614 7.069 -11.298 1.00 86.50 243 VAL A O 1
ATOM 1822 N N . ALA A 1 244 ? 14.782 6.534 -11.391 1.00 82.81 244 ALA A N 1
ATOM 1823 C CA . ALA A 1 244 ? 14.602 5.180 -10.860 1.00 82.81 244 ALA A CA 1
ATOM 1824 C C . ALA A 1 244 ? 13.942 5.149 -9.465 1.00 82.81 244 ALA A C 1
ATOM 1826 O O . ALA A 1 244 ? 13.222 4.196 -9.148 1.00 82.81 244 ALA A O 1
ATOM 1827 N N . HIS A 1 245 ? 14.142 6.200 -8.662 1.00 74.94 245 HIS A N 1
ATOM 1828 C CA . HIS A 1 245 ? 13.541 6.353 -7.332 1.00 74.94 245 HIS A CA 1
ATOM 1829 C C . HIS A 1 245 ? 12.108 6.902 -7.362 1.00 74.94 245 HIS A C 1
ATOM 1831 O O . HIS A 1 245 ? 11.403 6.837 -6.357 1.00 74.94 245 HIS A O 1
ATOM 1837 N N . GLN A 1 246 ? 11.644 7.428 -8.496 1.00 73.44 246 GLN A N 1
ATOM 1838 C CA . GLN A 1 246 ? 10.271 7.906 -8.627 1.00 73.44 246 GLN A CA 1
ATOM 1839 C C . GLN A 1 246 ? 9.313 6.729 -8.858 1.00 73.44 246 GLN A C 1
ATOM 1841 O O . GLN A 1 246 ? 9.703 5.727 -9.468 1.00 73.44 246 GLN A O 1
ATOM 1846 N N . PRO A 1 247 ? 8.047 6.808 -8.413 1.00 68.50 247 PRO A N 1
ATOM 1847 C CA . PRO A 1 247 ? 7.029 5.848 -8.825 1.00 68.50 247 PRO A CA 1
ATOM 1848 C C . PRO A 1 247 ? 6.982 5.773 -10.353 1.00 68.50 247 PRO A C 1
ATOM 1850 O O . PRO A 1 247 ? 7.083 6.803 -11.018 1.00 68.50 247 PRO A O 1
ATOM 1853 N N . ALA A 1 248 ? 6.865 4.570 -10.918 1.00 73.00 248 ALA A N 1
ATOM 1854 C CA . ALA A 1 248 ? 6.632 4.456 -12.352 1.00 73.00 248 ALA A CA 1
ATOM 1855 C C . ALA A 1 248 ? 5.352 5.227 -12.713 1.00 73.00 248 ALA A C 1
ATOM 1857 O O . ALA A 1 248 ? 4.365 5.156 -11.979 1.00 73.00 248 ALA A O 1
ATOM 1858 N N . GLY A 1 249 ? 5.381 5.963 -13.824 1.00 65.69 249 GLY A N 1
ATOM 1859 C CA . GLY A 1 249 ? 4.217 6.607 -14.412 1.00 65.69 249 GLY A CA 1
ATOM 1860 C C . GLY A 1 249 ? 3.157 5.552 -14.690 1.00 65.69 249 GLY A C 1
ATOM 1861 O O . GLY A 1 249 ? 3.241 4.792 -15.657 1.00 65.69 249 GLY A O 1
ATOM 1862 N N . TRP A 1 250 ? 2.203 5.443 -13.771 1.00 58.75 250 TRP A N 1
ATOM 1863 C CA . TRP A 1 250 ? 1.084 4.531 -13.882 1.00 58.75 250 TRP A CA 1
ATOM 1864 C C . TRP A 1 250 ? -0.038 5.254 -14.609 1.00 58.75 250 TRP A C 1
ATOM 1866 O O . TRP A 1 250 ? -0.597 6.220 -14.087 1.00 58.75 250 TRP A O 1
ATOM 1876 N N . ASP A 1 251 ? -0.446 4.710 -15.752 1.00 55.28 251 ASP A N 1
ATOM 1877 C CA . ASP A 1 251 ? -1.848 4.794 -16.133 1.00 55.28 251 ASP A CA 1
ATOM 1878 C C . ASP A 1 251 ? -2.601 3.976 -15.080 1.00 55.28 251 ASP A C 1
ATOM 1880 O O . ASP A 1 251 ? -2.733 2.757 -15.195 1.00 55.28 251 ASP A O 1
ATOM 1884 N N . LEU A 1 252 ? -2.973 4.620 -13.969 1.00 48.75 252 LEU A N 1
ATOM 1885 C CA . LEU A 1 252 ? -3.818 4.001 -12.957 1.00 48.75 252 LEU A CA 1
ATOM 1886 C C . LEU A 1 252 ? -5.089 3.563 -13.690 1.00 48.75 252 LEU A C 1
ATOM 1888 O O . LEU A 1 252 ? -5.813 4.438 -14.177 1.00 48.75 252 LEU A O 1
ATOM 1892 N N . PRO A 1 253 ? -5.361 2.248 -13.823 1.00 50.00 253 PRO A N 1
ATOM 1893 C CA . PRO A 1 253 ? -6.581 1.815 -14.474 1.00 50.00 253 PRO A CA 1
ATOM 1894 C C . PRO A 1 253 ? -7.738 2.455 -13.718 1.00 50.00 253 PRO A C 1
ATOM 1896 O O . PRO A 1 253 ? -7.752 2.443 -12.482 1.00 50.00 253 PRO A O 1
ATOM 1899 N N . ALA A 1 254 ? -8.669 3.062 -14.454 1.00 48.41 254 ALA A N 1
ATOM 1900 C CA . ALA A 1 254 ? -9.818 3.715 -13.853 1.00 48.41 254 ALA A CA 1
ATOM 1901 C C . ALA A 1 254 ? -10.504 2.713 -12.917 1.00 48.41 254 ALA A C 1
ATOM 1903 O O . ALA A 1 254 ? -10.983 1.664 -13.350 1.00 48.41 254 ALA A O 1
ATOM 1904 N N . VAL A 1 255 ? -10.477 2.997 -11.614 1.00 50.12 255 VAL A N 1
ATOM 1905 C CA . VAL A 1 255 ? -11.100 2.127 -10.618 1.00 50.12 255 VAL A CA 1
ATOM 1906 C C . VAL A 1 255 ? -12.605 2.158 -10.888 1.00 50.12 255 VAL A C 1
ATOM 1908 O O . VAL A 1 255 ? -13.184 3.243 -10.814 1.00 50.12 255 VAL A O 1
ATOM 1911 N N . PRO A 1 256 ? -13.252 1.016 -11.190 1.00 60.75 256 PRO A N 1
ATOM 1912 C CA . PRO A 1 256 ? -14.674 1.008 -11.505 1.00 60.75 256 PRO A CA 1
ATOM 1913 C C . PRO A 1 256 ? -15.498 1.581 -10.349 1.00 60.75 256 PRO A C 1
ATOM 1915 O O . PRO A 1 256 ? -15.242 1.246 -9.190 1.00 60.75 256 PRO A O 1
ATOM 1918 N N . ASP A 1 257 ? -16.535 2.362 -10.648 1.00 59.16 257 ASP A N 1
ATOM 1919 C CA . ASP A 1 257 ? -17.387 3.013 -9.637 1.00 59.16 257 ASP A CA 1
ATOM 1920 C C . ASP A 1 257 ? -17.951 2.025 -8.606 1.00 59.16 257 ASP A C 1
ATOM 1922 O O . ASP A 1 257 ? -18.030 2.320 -7.413 1.00 59.16 257 ASP A O 1
ATOM 1926 N N . ALA A 1 258 ? -18.259 0.801 -9.043 1.00 61.81 258 ALA A N 1
ATOM 1927 C CA . ALA A 1 258 ? -18.724 -0.275 -8.172 1.00 61.81 258 ALA A CA 1
ATOM 1928 C C . ALA A 1 258 ? -17.703 -0.650 -7.080 1.00 61.81 258 ALA A C 1
ATOM 1930 O O . ALA A 1 258 ? -18.091 -0.993 -5.964 1.00 61.81 258 ALA A O 1
ATOM 1931 N N . ARG A 1 259 ? -16.394 -0.563 -7.361 1.00 57.31 259 ARG A N 1
ATOM 1932 C CA . ARG A 1 259 ? -15.332 -0.820 -6.373 1.00 57.31 259 ARG A CA 1
ATOM 1933 C C . ARG A 1 259 ? -15.235 0.311 -5.354 1.00 57.31 259 ARG A C 1
ATOM 1935 O O . ARG A 1 259 ? -15.043 0.029 -4.172 1.00 57.31 259 ARG A O 1
ATOM 1942 N N . TRP A 1 260 ? -15.440 1.559 -5.779 1.00 57.75 260 TRP A N 1
ATOM 1943 C CA . TRP A 1 260 ? -15.547 2.698 -4.864 1.00 57.75 260 TRP A CA 1
ATOM 1944 C C . TRP A 1 260 ? -16.776 2.593 -3.964 1.00 57.75 260 TRP A C 1
ATOM 1946 O O . TRP A 1 260 ? -16.654 2.742 -2.748 1.00 57.75 260 TRP A O 1
ATOM 1956 N N . ALA A 1 261 ? -17.935 2.255 -4.531 1.00 59.31 261 ALA A N 1
ATOM 1957 C CA . ALA A 1 261 ? -19.161 2.023 -3.772 1.00 59.31 261 ALA A CA 1
ATOM 1958 C C . ALA A 1 261 ? -18.984 0.890 -2.747 1.00 59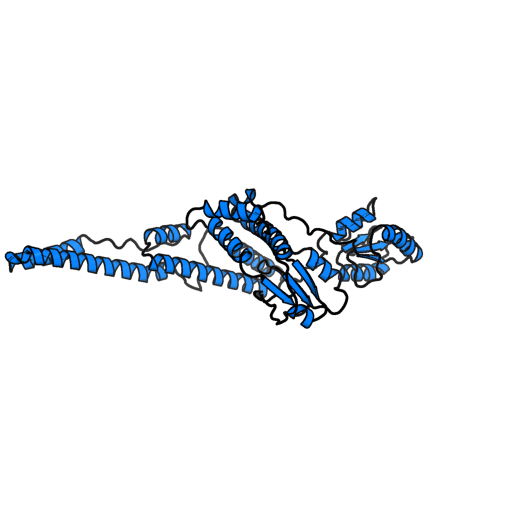.31 261 ALA A C 1
ATOM 1960 O O . ALA A 1 261 ? -19.310 1.061 -1.575 1.00 59.31 261 ALA A O 1
ATOM 1961 N N . GLN A 1 262 ? -18.369 -0.227 -3.149 1.00 60.97 262 GLN A N 1
ATOM 1962 C CA . GLN A 1 262 ? -18.081 -1.351 -2.256 1.00 60.97 262 GLN A CA 1
ATOM 1963 C C . GLN A 1 262 ? -17.101 -0.977 -1.130 1.00 60.97 262 GLN A C 1
ATOM 1965 O O . GLN A 1 262 ? -17.234 -1.463 -0.006 1.00 60.97 262 GLN A O 1
ATOM 1970 N N . ALA A 1 263 ? -16.103 -0.132 -1.407 1.00 52.72 263 ALA A N 1
ATOM 1971 C CA . ALA A 1 263 ? -15.165 0.352 -0.395 1.00 52.72 263 ALA A CA 1
ATOM 1972 C C . ALA A 1 263 ? -15.859 1.264 0.627 1.00 52.72 263 ALA A C 1
ATOM 1974 O O . ALA A 1 263 ? -15.667 1.087 1.832 1.00 52.72 263 ALA A O 1
ATOM 1975 N N . VAL A 1 264 ? -16.710 2.181 0.154 1.00 56.66 264 VAL A N 1
ATOM 1976 C CA . VAL A 1 264 ? -17.554 3.027 1.009 1.00 56.66 264 VAL A CA 1
ATOM 1977 C C . VAL A 1 264 ? -18.457 2.163 1.878 1.00 56.66 264 VAL A C 1
ATOM 1979 O O . VAL A 1 264 ? -18.454 2.321 3.093 1.00 56.66 264 VAL A O 1
ATOM 1982 N N . GLU A 1 265 ? -19.144 1.190 1.286 1.00 58.06 265 GLU A N 1
ATOM 1983 C CA . GLU A 1 265 ? -20.062 0.309 2.000 1.00 58.06 265 GLU A CA 1
ATOM 1984 C C . GLU A 1 265 ? -19.341 -0.553 3.049 1.00 58.06 265 GLU A C 1
ATOM 1986 O O . GLU A 1 265 ? -19.798 -0.678 4.184 1.00 58.06 265 GLU A O 1
ATOM 1991 N N . LYS A 1 266 ? -18.171 -1.122 2.726 1.00 61.12 266 LYS A N 1
ATOM 1992 C CA . LYS A 1 266 ? -17.355 -1.864 3.703 1.00 61.12 266 LYS A CA 1
ATOM 1993 C C . LYS A 1 266 ? -16.912 -0.978 4.865 1.00 61.12 266 LYS A C 1
ATOM 1995 O O . LYS A 1 266 ? -16.926 -1.433 6.011 1.00 61.12 266 LYS A O 1
ATOM 2000 N N . MET A 1 267 ? -16.515 0.258 4.575 1.00 55.66 267 MET A N 1
ATOM 2001 C CA . MET A 1 267 ? -16.086 1.215 5.589 1.00 55.66 267 MET A CA 1
ATOM 2002 C C . MET A 1 267 ? -17.261 1.649 6.471 1.00 55.66 267 MET A C 1
ATOM 2004 O O . MET A 1 267 ? -17.120 1.671 7.690 1.00 55.66 267 MET A O 1
ATOM 2008 N N . GLU A 1 268 ? -18.434 1.892 5.885 1.00 58.62 268 GLU A N 1
ATOM 2009 C CA . GLU A 1 268 ? -19.672 2.170 6.616 1.00 58.62 268 GLU A CA 1
ATOM 2010 C C . GLU A 1 268 ? -20.041 0.989 7.514 1.00 58.62 268 GLU A C 1
ATOM 2012 O O . GLU A 1 268 ? -20.185 1.165 8.719 1.00 58.62 268 GLU A O 1
ATOM 2017 N N . ARG A 1 269 ? -20.070 -0.245 6.995 1.00 65.12 269 ARG A N 1
ATOM 2018 C CA . ARG A 1 269 ? -20.339 -1.450 7.801 1.00 65.12 269 ARG A CA 1
ATOM 2019 C C . ARG A 1 269 ? -19.336 -1.639 8.946 1.00 65.12 269 ARG A C 1
ATOM 2021 O O . ARG A 1 269 ? -19.714 -2.110 10.018 1.00 65.12 269 ARG A O 1
ATOM 2028 N N . ARG A 1 270 ? -18.049 -1.327 8.744 1.00 63.09 270 ARG A N 1
ATOM 2029 C CA . ARG A 1 270 ? -17.033 -1.370 9.815 1.00 63.09 270 ARG A CA 1
ATOM 2030 C C . ARG A 1 270 ? -17.326 -0.311 10.878 1.00 63.09 270 ARG A C 1
ATOM 2032 O O . ARG A 1 270 ? -17.434 -0.660 12.048 1.00 63.09 270 ARG A O 1
ATOM 2039 N N . TRP A 1 271 ? -17.556 0.927 10.457 1.00 59.22 271 TRP A N 1
ATOM 2040 C CA . TRP A 1 271 ? -17.886 2.034 11.351 1.00 59.22 271 TRP A CA 1
ATOM 2041 C C . TRP A 1 271 ? -19.167 1.749 12.153 1.00 59.22 271 TRP A C 1
ATOM 2043 O O . TRP A 1 271 ? -19.206 1.935 13.369 1.00 59.22 271 TRP A O 1
ATOM 2053 N N . HIS A 1 272 ? -20.206 1.213 11.513 1.00 63.84 272 HIS A N 1
ATOM 2054 C CA . HIS A 1 272 ? -21.440 0.815 12.189 1.00 63.84 272 HIS A CA 1
ATOM 2055 C C . HIS A 1 272 ? -21.197 -0.267 13.245 1.00 63.84 272 HIS A C 1
ATOM 2057 O O . HIS A 1 272 ? -21.706 -0.148 14.358 1.00 63.84 272 HIS A O 1
ATOM 2063 N N . ARG A 1 273 ? -20.383 -1.287 12.943 1.00 66.56 273 ARG A N 1
ATOM 2064 C CA . ARG A 1 273 ? -20.024 -2.330 13.919 1.00 66.56 273 ARG A CA 1
ATOM 2065 C C . ARG A 1 273 ? -19.278 -1.764 15.124 1.00 66.56 273 ARG A C 1
ATOM 2067 O O . ARG A 1 273 ? -19.635 -2.089 16.251 1.00 66.56 273 ARG A O 1
ATOM 2074 N N . GLU A 1 274 ? -18.299 -0.893 14.901 1.00 67.19 274 GLU A N 1
ATOM 2075 C CA . GLU A 1 274 ? -17.532 -0.251 15.977 1.00 67.19 274 GLU A CA 1
ATOM 2076 C C . GLU A 1 274 ? -18.425 0.633 16.866 1.00 67.19 274 GLU A C 1
ATOM 2078 O O . GLU A 1 274 ? -18.354 0.551 18.092 1.00 67.19 274 GLU A O 1
ATOM 2083 N N . ARG A 1 275 ? -19.350 1.406 16.277 1.00 68.75 275 ARG A N 1
ATOM 2084 C CA . ARG A 1 275 ? -20.335 2.197 17.040 1.00 68.75 275 ARG A CA 1
ATOM 2085 C C . ARG A 1 275 ? -21.286 1.321 17.850 1.00 68.75 275 ARG A C 1
ATOM 2087 O O . ARG A 1 275 ? -21.543 1.616 19.014 1.00 68.75 275 ARG A O 1
ATOM 2094 N N . HIS A 1 276 ? -21.792 0.239 17.260 1.00 66.94 276 HIS A N 1
ATOM 2095 C CA . HIS A 1 276 ? -22.649 -0.712 17.967 1.00 66.94 276 HIS A CA 1
ATOM 2096 C C . HIS A 1 276 ? -21.944 -1.338 19.173 1.00 66.94 276 HIS A C 1
ATOM 2098 O O . HIS A 1 276 ? -22.573 -1.513 20.216 1.00 66.94 276 HIS A O 1
ATOM 2104 N N . LEU A 1 277 ? -20.653 -1.661 19.044 1.00 69.44 277 LEU A N 1
ATOM 2105 C CA . LEU A 1 277 ? -19.851 -2.190 20.146 1.00 69.44 277 LEU A CA 1
ATOM 2106 C C . LEU A 1 277 ? -19.703 -1.160 21.270 1.00 69.44 277 LEU A C 1
ATOM 2108 O O . LEU A 1 277 ? -20.022 -1.487 22.408 1.00 69.44 277 LEU A O 1
ATOM 2112 N N . GLN A 1 278 ? -19.351 0.089 20.954 1.00 74.00 278 GLN A N 1
ATOM 2113 C CA . GLN A 1 278 ? -19.229 1.162 21.952 1.00 74.00 278 GLN A CA 1
ATOM 2114 C C . GLN A 1 278 ? -20.540 1.414 22.713 1.00 74.00 278 GLN A C 1
ATOM 2116 O O . GLN A 1 278 ? -20.546 1.498 23.940 1.00 74.00 278 GLN A O 1
ATOM 2121 N N . VAL A 1 279 ? -21.675 1.477 22.008 1.00 74.12 279 VAL A N 1
ATOM 2122 C CA . VAL A 1 279 ? -22.994 1.648 22.646 1.00 74.12 279 VAL A CA 1
ATOM 2123 C C . VAL A 1 279 ? -23.340 0.443 23.526 1.00 74.12 279 VAL A C 1
ATOM 2125 O O . VAL A 1 279 ? -23.887 0.600 24.621 1.00 74.12 279 VAL A O 1
ATOM 2128 N N . ARG A 1 280 ? -23.002 -0.773 23.080 1.00 73.44 280 ARG A N 1
ATOM 2129 C CA . ARG A 1 280 ? -23.205 -1.999 23.860 1.00 73.44 280 ARG A CA 1
ATOM 2130 C C . ARG A 1 280 ? -22.347 -2.011 25.126 1.00 73.44 280 ARG A C 1
ATOM 2132 O O . ARG A 1 280 ? -22.858 -2.385 26.178 1.00 73.44 280 ARG A O 1
ATOM 2139 N N . GLU A 1 281 ? -21.089 -1.591 25.046 1.00 75.81 281 GLU A N 1
ATOM 2140 C CA . GLU A 1 281 ? -20.187 -1.478 26.197 1.00 75.81 281 GLU A CA 1
ATOM 2141 C C . GLU A 1 281 ? -20.693 -0.454 27.215 1.00 75.81 281 GLU A C 1
ATOM 2143 O O . GLU A 1 281 ? -20.801 -0.781 28.396 1.00 75.81 281 GLU A O 1
ATOM 2148 N N . MET A 1 282 ? -21.115 0.736 26.774 1.00 79.31 282 MET A N 1
ATOM 2149 C CA . MET A 1 282 ? -21.699 1.751 27.664 1.00 79.31 282 MET A CA 1
ATOM 2150 C C . MET A 1 282 ? -22.981 1.252 28.343 1.00 79.31 282 MET A C 1
ATOM 2152 O O . MET A 1 282 ? -23.200 1.522 29.525 1.00 79.31 282 MET A O 1
ATOM 2156 N N . ARG A 1 283 ? -23.808 0.470 27.633 1.00 79.06 283 ARG A N 1
ATOM 2157 C CA . ARG A 1 283 ? -24.991 -0.187 28.212 1.00 79.06 283 ARG A CA 1
ATOM 2158 C C . ARG A 1 283 ? -24.606 -1.200 29.289 1.00 79.06 283 ARG A C 1
ATOM 2160 O O . ARG A 1 283 ? -25.222 -1.201 30.352 1.00 79.06 283 ARG A O 1
ATOM 2167 N N . LEU A 1 284 ? -23.614 -2.052 29.023 1.00 77.62 284 LEU A N 1
ATOM 2168 C CA . LEU A 1 284 ? -23.130 -3.054 29.980 1.00 77.62 284 LEU A CA 1
ATOM 2169 C C . LEU A 1 284 ? -22.506 -2.401 31.221 1.00 77.62 284 LEU A C 1
ATOM 2171 O O . LEU A 1 284 ? -22.743 -2.864 32.333 1.00 77.62 284 LEU A O 1
ATOM 2175 N N . ALA A 1 285 ? -21.780 -1.297 31.039 1.00 80.62 285 ALA A N 1
ATOM 2176 C CA . ALA A 1 285 ? -21.206 -0.503 32.122 1.00 80.62 285 ALA A CA 1
ATOM 2177 C C . ALA A 1 285 ? -22.245 0.356 32.872 1.00 80.62 285 ALA A C 1
ATOM 2179 O O . ALA A 1 285 ? -21.951 0.902 33.934 1.00 80.62 285 ALA A O 1
ATOM 2180 N N . GLY A 1 286 ? -23.462 0.503 32.334 1.00 81.44 286 GLY A N 1
ATOM 2181 C CA . GLY A 1 286 ? -24.488 1.392 32.884 1.00 81.44 286 GLY A CA 1
ATOM 2182 C C . GLY A 1 286 ? -24.138 2.883 32.781 1.00 81.44 286 GLY A C 1
ATOM 2183 O O . GLY A 1 286 ? -24.743 3.700 33.483 1.00 81.44 286 GLY A O 1
ATOM 2184 N N . ASP A 1 287 ? -23.194 3.253 31.911 1.00 82.88 287 ASP A N 1
ATOM 2185 C CA . ASP A 1 287 ? -22.683 4.616 31.770 1.00 82.88 287 ASP A CA 1
ATOM 2186 C C . ASP A 1 287 ? -23.620 5.493 30.926 1.00 82.88 287 ASP A C 1
ATOM 2188 O O . ASP A 1 287 ? -23.454 5.709 29.724 1.00 82.88 287 ASP A O 1
ATOM 2192 N N . ARG A 1 288 ? -24.651 6.020 31.587 1.00 83.19 288 ARG A N 1
ATOM 2193 C CA . ARG A 1 288 ? -25.646 6.903 30.959 1.00 83.19 288 ARG A CA 1
ATOM 2194 C C . ARG A 1 288 ? -25.078 8.279 30.600 1.00 83.19 288 ARG A C 1
ATOM 2196 O O . ARG A 1 288 ? -25.587 8.919 29.680 1.00 83.19 288 ARG A O 1
ATOM 2203 N N . ARG A 1 289 ? -24.060 8.750 31.331 1.00 81.88 289 ARG A N 1
ATOM 2204 C CA . ARG A 1 289 ? -23.451 10.065 31.104 1.00 81.88 289 ARG A CA 1
ATOM 2205 C C . ARG A 1 289 ? -22.541 10.013 29.883 1.00 81.88 289 ARG A C 1
ATOM 2207 O O . ARG A 1 289 ? -22.734 10.820 28.975 1.00 81.88 289 ARG A O 1
ATOM 2214 N N . GLY A 1 290 ? -21.659 9.016 29.813 1.00 81.31 290 GLY A N 1
ATOM 2215 C CA . GLY A 1 290 ? -20.832 8.759 28.636 1.00 81.31 290 GLY A CA 1
ATOM 2216 C C . GLY A 1 290 ? -21.676 8.521 27.387 1.00 81.31 290 GLY A C 1
ATOM 2217 O O . GLY A 1 290 ? -21.376 9.082 26.337 1.00 81.31 290 GLY A O 1
ATOM 2218 N N . MET A 1 291 ? -22.811 7.821 27.513 1.00 81.31 291 MET A N 1
ATOM 2219 C CA . MET A 1 291 ? -23.745 7.622 26.400 1.00 81.31 291 MET A CA 1
ATOM 2220 C C . MET A 1 291 ? -24.303 8.935 25.829 1.00 81.31 291 MET A C 1
ATOM 2222 O O . MET A 1 291 ? -24.448 9.083 24.615 1.00 81.31 291 MET A O 1
ATOM 2226 N N . ARG A 1 292 ? -24.593 9.919 26.685 1.00 81.94 292 ARG A N 1
ATOM 2227 C CA . ARG A 1 292 ? -25.033 11.247 26.241 1.00 81.94 292 ARG A CA 1
ATOM 2228 C C . ARG A 1 292 ? -23.932 12.068 25.626 1.00 81.94 292 ARG A C 1
ATOM 2230 O O . ARG A 1 29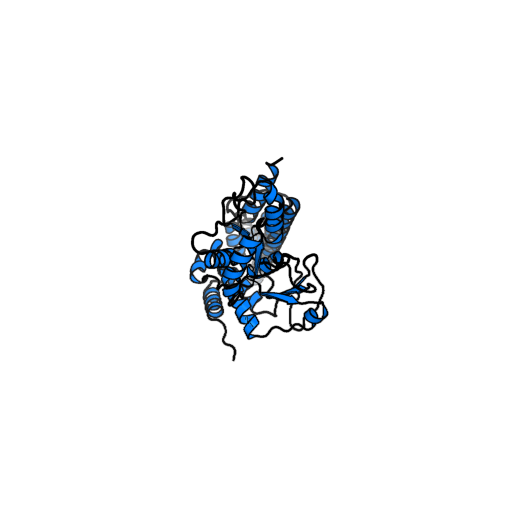2 ? -24.146 12.665 24.581 1.00 81.94 292 ARG A O 1
ATOM 2237 N N . GLU A 1 293 ? -22.781 12.118 26.277 1.00 80.75 293 GLU A N 1
ATOM 2238 C CA . GLU A 1 293 ? -21.633 12.854 25.755 1.00 80.75 293 GLU A CA 1
ATOM 2239 C C . GLU A 1 293 ? -21.240 12.302 24.378 1.00 80.75 293 GLU A C 1
ATOM 2241 O O . GLU A 1 293 ? -20.993 13.068 23.445 1.00 80.75 293 GLU A O 1
ATOM 2246 N N . TRP A 1 294 ? -21.293 10.978 24.218 1.00 80.06 294 TRP A N 1
ATOM 2247 C CA . TRP A 1 294 ? -21.116 10.302 22.941 1.00 80.06 294 TRP A CA 1
ATOM 2248 C C . TRP A 1 294 ? -22.208 10.673 21.929 1.00 80.06 294 TRP A C 1
ATOM 2250 O O . TRP A 1 294 ? -21.872 11.054 20.809 1.00 80.06 294 TRP A O 1
ATOM 2260 N N . ALA A 1 295 ? -23.491 10.621 22.299 1.00 75.38 295 ALA A N 1
ATOM 2261 C CA . ALA A 1 295 ? -24.597 10.951 21.398 1.00 75.38 295 ALA A CA 1
ATOM 2262 C C . ALA A 1 295 ? -24.549 12.412 20.921 1.00 75.38 295 ALA A C 1
ATOM 2264 O O . ALA A 1 295 ? -24.614 12.657 19.718 1.00 75.38 295 ALA A O 1
ATOM 2265 N N . THR A 1 296 ? -24.324 13.366 21.828 1.00 75.19 296 THR A N 1
ATOM 2266 C CA . THR A 1 296 ? -24.191 14.795 21.510 1.00 75.19 296 THR A CA 1
ATOM 2267 C C . THR A 1 296 ? -23.008 15.053 20.581 1.00 75.19 296 THR A C 1
ATOM 2269 O O . THR A 1 296 ? -23.145 15.776 19.597 1.00 75.19 296 THR A O 1
ATOM 2272 N N . ARG A 1 297 ? -21.854 14.416 20.834 1.00 71.06 297 ARG A N 1
ATOM 2273 C CA . ARG A 1 297 ? -20.664 14.531 19.971 1.00 71.06 297 ARG A CA 1
ATOM 2274 C C . ARG A 1 297 ? -20.928 14.046 18.544 1.00 71.06 297 ARG A C 1
ATOM 2276 O O . ARG A 1 297 ? -20.294 14.525 17.609 1.00 71.06 297 ARG A O 1
ATOM 2283 N N . HIS A 1 298 ? -21.856 13.109 18.380 1.00 66.69 298 HIS A N 1
ATOM 2284 C CA . HIS A 1 298 ? -22.234 12.548 17.087 1.00 66.69 298 HIS A CA 1
ATOM 2285 C C . HIS A 1 298 ? -23.544 13.126 16.522 1.00 66.69 298 HIS A C 1
ATOM 2287 O O . HIS A 1 298 ? -24.001 12.650 15.486 1.00 66.69 298 HIS A O 1
ATOM 2293 N N . GLY A 1 299 ? -24.117 14.157 17.157 1.00 62.75 299 GLY A N 1
ATOM 2294 C CA . GLY A 1 299 ? -25.302 14.868 16.670 1.00 62.75 299 GLY A CA 1
ATOM 2295 C C . GLY A 1 299 ? -26.642 14.164 16.912 1.00 62.75 299 GLY A C 1
ATOM 2296 O O . GLY A 1 299 ? -27.631 14.538 16.291 1.00 62.75 299 GLY A O 1
ATOM 2297 N N . TYR A 1 300 ? -26.697 13.164 17.796 1.00 71.38 300 TYR A N 1
ATOM 2298 C CA . TYR A 1 300 ? -27.934 12.452 18.128 1.00 71.38 300 TYR A CA 1
ATOM 2299 C C . TYR A 1 300 ? -28.653 13.080 19.322 1.00 71.38 300 TYR A C 1
ATOM 2301 O O . TYR A 1 300 ? -28.033 13.494 20.304 1.00 71.38 300 TYR A O 1
ATOM 2309 N N . VAL A 1 301 ? -29.985 13.074 19.267 1.00 72.50 301 VAL A N 1
ATOM 2310 C CA . VAL A 1 301 ? -30.848 13.538 20.356 1.00 72.50 301 VAL A CA 1
ATOM 2311 C C . VAL A 1 301 ? -31.358 12.326 21.129 1.00 72.50 301 VAL A C 1
ATOM 2313 O O . VAL A 1 301 ? -32.165 11.548 20.629 1.00 72.50 301 VAL A O 1
ATOM 2316 N N . LEU A 1 302 ? -30.878 12.152 22.361 1.00 76.62 302 LEU A N 1
ATOM 2317 C CA . LEU A 1 302 ? -31.346 11.078 23.239 1.00 76.62 302 LEU A CA 1
ATOM 2318 C C . LEU A 1 302 ? -32.610 11.480 24.015 1.00 76.62 302 LEU A C 1
ATOM 2320 O O . LEU A 1 302 ? -32.778 12.656 24.348 1.00 76.62 302 LEU A O 1
ATOM 2324 N N . PRO A 1 303 ? -33.456 10.505 24.400 1.00 78.25 303 PRO A N 1
ATOM 2325 C CA . PRO A 1 303 ? -34.566 10.753 25.310 1.00 78.25 303 PRO A CA 1
ATOM 2326 C C . PRO A 1 303 ? -34.084 11.301 26.666 1.00 78.25 303 PRO A C 1
ATOM 2328 O O . PRO A 1 303 ? -32.978 11.001 27.142 1.00 78.25 303 PRO A O 1
ATOM 2331 N N . ALA A 1 304 ? -34.944 12.103 27.303 1.00 79.69 304 ALA A N 1
ATOM 2332 C CA . ALA A 1 304 ? -34.700 12.721 28.608 1.00 79.69 304 ALA A CA 1
ATOM 2333 C C . ALA A 1 304 ? -34.308 11.691 29.689 1.00 79.69 304 ALA A C 1
ATOM 2335 O O . ALA A 1 304 ? -34.592 10.498 29.554 1.00 79.69 304 ALA A O 1
ATOM 2336 N N . GLU A 1 305 ? -33.629 12.128 30.765 1.00 79.25 305 GLU A N 1
ATOM 2337 C CA . GLU A 1 305 ? -33.294 11.190 31.849 1.00 79.25 305 GLU A CA 1
ATOM 2338 C C . GLU A 1 305 ? -34.548 10.574 32.458 1.00 79.25 305 GLU A C 1
ATOM 2340 O O . GLU A 1 305 ? -35.534 11.280 32.676 1.00 79.25 305 GLU A O 1
ATOM 2345 N N . PRO A 1 306 ? -34.489 9.282 32.818 1.00 78.81 306 PRO A N 1
ATOM 2346 C CA . PRO A 1 306 ? -35.484 8.701 33.694 1.00 78.81 306 PRO A CA 1
ATOM 2347 C C . PRO A 1 306 ? -35.340 9.330 35.087 1.00 78.81 306 PRO A C 1
ATOM 2349 O O . PRO A 1 306 ? -34.503 8.914 35.892 1.00 78.81 306 PRO A O 1
ATOM 2352 N N . VAL A 1 307 ? -36.159 10.343 35.361 1.00 81.81 307 VAL A N 1
ATOM 2353 C CA . VAL A 1 307 ? -36.290 10.983 36.674 1.00 81.81 307 VAL A CA 1
ATOM 2354 C C . VAL A 1 307 ? -37.582 10.490 37.325 1.00 81.81 307 VAL A C 1
ATOM 2356 O O . VAL A 1 307 ? -38.599 10.338 36.653 1.00 81.81 307 VAL A O 1
ATOM 2359 N N . LEU A 1 308 ? -37.540 10.214 38.631 1.00 79.88 308 LEU A N 1
ATOM 2360 C CA . LEU A 1 308 ? -38.753 9.934 39.403 1.00 79.88 308 LEU A CA 1
ATOM 2361 C C . LEU A 1 308 ? -39.621 11.192 39.423 1.00 79.88 308 LEU A C 1
ATOM 2363 O O . LEU A 1 308 ? -39.160 12.265 39.807 1.00 79.88 308 LEU A O 1
ATOM 2367 N N . THR A 1 309 ? -40.869 11.056 38.995 1.00 80.88 309 THR A N 1
ATOM 2368 C CA . THR A 1 309 ? -41.804 12.180 38.936 1.00 80.88 309 THR A CA 1
ATOM 2369 C C . THR A 1 309 ? -42.444 12.430 40.301 1.00 80.88 309 THR A C 1
ATOM 2371 O O . THR A 1 309 ? -42.530 11.531 41.142 1.00 80.88 309 THR A O 1
ATOM 2374 N N . ALA A 1 310 ? -42.939 13.651 40.531 1.00 80.88 310 ALA A N 1
ATOM 2375 C CA . ALA A 1 310 ? -43.674 13.991 41.754 1.00 80.88 310 ALA A CA 1
ATOM 2376 C C . ALA A 1 310 ? -44.891 13.069 41.971 1.00 80.88 310 ALA A C 1
ATOM 2378 O O . ALA A 1 310 ? -45.212 12.705 43.099 1.00 80.88 310 ALA A O 1
ATOM 2379 N N . THR A 1 311 ? -45.512 12.611 40.885 1.00 81.56 311 THR A N 1
ATOM 2380 C CA . THR A 1 311 ? -46.603 11.631 40.870 1.00 81.56 311 THR A CA 1
ATOM 2381 C C . THR A 1 311 ? -46.173 10.252 41.370 1.00 81.56 311 THR A C 1
ATOM 2383 O O . THR A 1 311 ? -46.936 9.593 42.076 1.00 81.56 311 THR A O 1
ATOM 2386 N N . ASP A 1 312 ? -44.951 9.807 41.062 1.00 78.88 312 ASP A N 1
ATOM 2387 C CA . ASP A 1 312 ? -44.418 8.526 41.547 1.00 78.88 312 ASP A CA 1
ATOM 2388 C C . ASP A 1 312 ? -44.206 8.545 43.063 1.00 78.88 312 ASP A C 1
ATOM 2390 O O . ASP A 1 312 ? -44.535 7.573 43.749 1.00 78.88 312 ASP A O 1
ATOM 2394 N N . LEU A 1 313 ? -43.695 9.671 43.571 1.00 82.44 313 LEU A N 1
ATOM 2395 C CA . LEU A 1 313 ? -43.530 9.923 45.000 1.00 82.44 313 LEU A CA 1
ATOM 2396 C C . LEU A 1 313 ? -44.889 10.022 45.694 1.00 82.44 313 LEU A C 1
ATOM 2398 O O . LEU A 1 313 ? -45.092 9.357 46.701 1.00 82.44 313 LEU A O 1
ATOM 2402 N N . ALA A 1 314 ? -45.846 10.760 45.126 1.00 80.62 314 ALA A N 1
ATOM 2403 C CA . ALA A 1 314 ? -47.195 10.877 45.679 1.00 80.62 314 ALA A CA 1
ATOM 2404 C C . ALA A 1 314 ? -47.917 9.520 45.744 1.00 80.62 314 ALA A C 1
ATOM 2406 O O . ALA A 1 314 ? -48.546 9.203 46.750 1.00 80.62 314 ALA A O 1
ATOM 2407 N N . THR A 1 315 ? -47.771 8.684 44.710 1.00 83.81 315 THR A N 1
ATOM 2408 C CA . THR A 1 315 ? -48.365 7.337 44.672 1.00 83.81 315 THR A CA 1
ATOM 2409 C C . THR A 1 315 ? -47.753 6.430 45.739 1.00 83.81 315 THR A C 1
ATOM 2411 O O . THR A 1 315 ? -48.475 5.736 46.453 1.00 83.81 315 THR A O 1
ATOM 2414 N N . GLY A 1 316 ? -46.422 6.445 45.869 1.00 79.94 316 GLY A N 1
ATOM 2415 C CA . GLY A 1 316 ? -45.724 5.663 46.886 1.00 79.94 316 GLY A CA 1
ATOM 2416 C C . GLY A 1 316 ? -46.058 6.126 48.307 1.00 79.94 316 GLY A C 1
ATOM 2417 O O . GLY A 1 316 ? -46.380 5.307 49.167 1.00 79.94 316 GLY A O 1
ATOM 2418 N N . SER A 1 317 ? -46.050 7.439 48.541 1.00 80.44 317 SER A N 1
ATOM 2419 C CA . SER A 1 317 ? -46.415 8.036 49.825 1.00 80.44 317 SER A CA 1
ATOM 2420 C C . SER A 1 317 ? -47.874 7.767 50.184 1.00 80.44 317 SER A C 1
ATOM 2422 O O . SER A 1 317 ? -48.150 7.460 51.336 1.00 80.44 317 SER A O 1
ATOM 2424 N N . GLY A 1 318 ? -48.800 7.802 49.219 1.00 84.12 318 GLY A N 1
ATOM 2425 C CA . GLY A 1 318 ? -50.211 7.462 49.435 1.00 84.12 318 GLY A CA 1
ATOM 2426 C C . GLY A 1 318 ? -50.416 6.006 49.860 1.00 84.12 318 GLY A C 1
ATOM 2427 O O . GLY A 1 318 ? -51.191 5.737 50.775 1.00 84.12 318 GLY A O 1
ATOM 2428 N N . TRP A 1 319 ? -49.661 5.072 49.271 1.00 83.00 319 TRP A N 1
ATOM 2429 C CA . TRP A 1 319 ? -49.634 3.671 49.710 1.00 83.00 319 TRP A CA 1
ATOM 2430 C C . TRP A 1 319 ? -49.105 3.518 51.139 1.00 83.00 319 TRP A C 1
ATOM 2432 O O . TRP A 1 319 ? -49.691 2.792 51.942 1.00 83.00 319 TRP A O 1
ATOM 2442 N N . MET A 1 320 ? -48.024 4.228 51.469 1.00 80.75 320 MET A N 1
ATOM 2443 C CA . MET A 1 320 ? -47.457 4.232 52.818 1.00 80.75 320 MET A CA 1
ATOM 2444 C C . MET A 1 320 ? -48.461 4.784 53.842 1.00 80.75 320 MET A C 1
ATOM 2446 O O . MET A 1 320 ? -48.661 4.181 54.894 1.00 80.75 320 MET A O 1
ATOM 2450 N N . LEU A 1 321 ? -49.130 5.893 53.515 1.00 82.00 321 LEU A N 1
ATOM 2451 C CA . LEU A 1 321 ? -50.123 6.545 54.372 1.00 82.00 321 LEU A CA 1
ATOM 2452 C C . LEU A 1 321 ? -51.343 5.643 54.601 1.00 82.00 321 LEU A C 1
ATOM 2454 O O . LEU A 1 321 ? -51.768 5.474 55.740 1.00 82.00 321 LEU A O 1
ATOM 2458 N N . GLY A 1 322 ? -51.844 4.988 53.549 1.00 82.00 322 GLY A N 1
ATOM 2459 C CA . GLY A 1 322 ? -52.927 4.007 53.653 1.00 82.00 322 GLY A CA 1
ATOM 2460 C C . GLY A 1 322 ? -52.571 2.810 54.540 1.00 82.00 322 GLY A C 1
ATOM 2461 O O . GLY A 1 322 ? -53.384 2.397 55.366 1.00 82.00 322 GLY A O 1
ATOM 2462 N N . MET A 1 323 ? -51.338 2.295 54.445 1.00 79.06 323 MET A N 1
ATOM 2463 C CA . MET A 1 323 ? -50.867 1.241 55.353 1.00 79.06 323 MET A CA 1
ATOM 2464 C C . MET A 1 323 ? -50.779 1.714 56.806 1.00 79.06 323 MET A C 1
ATOM 2466 O O . MET A 1 323 ? -51.193 0.979 57.699 1.00 79.06 323 MET A O 1
ATOM 2470 N N . CYS A 1 324 ? -50.286 2.931 57.049 1.00 78.19 324 CYS A N 1
ATOM 2471 C CA . CYS A 1 324 ? -50.143 3.469 58.404 1.00 78.19 324 CYS A CA 1
ATOM 2472 C C . CYS A 1 324 ? -51.497 3.762 59.069 1.00 78.19 324 CYS A C 1
ATOM 2474 O O . CYS A 1 324 ? -51.619 3.599 60.279 1.00 78.19 324 CYS A O 1
ATOM 2476 N N . ILE A 1 325 ? -52.520 4.149 58.296 1.00 83.69 325 ILE A N 1
ATOM 2477 C CA . ILE A 1 325 ? -53.889 4.341 58.805 1.00 83.69 325 ILE A CA 1
ATOM 2478 C C . ILE A 1 325 ? -54.514 3.000 59.222 1.00 83.69 325 ILE A C 1
ATOM 2480 O O . ILE A 1 325 ? -55.192 2.929 60.243 1.00 83.69 325 ILE A O 1
ATOM 2484 N N . LEU A 1 326 ? -54.287 1.933 58.449 1.00 83.69 326 LEU A N 1
ATOM 2485 C CA . LEU A 1 326 ? -54.856 0.609 58.727 1.00 83.69 326 LEU A CA 1
ATOM 2486 C C . LEU A 1 326 ? -54.104 -0.146 59.831 1.00 83.69 326 LEU A C 1
ATOM 2488 O O . LEU A 1 326 ? -54.714 -0.914 60.575 1.00 83.69 326 LEU A O 1
ATOM 2492 N N . ARG A 1 327 ? -52.783 0.044 59.927 1.00 84.38 327 ARG A N 1
ATOM 2493 C CA . ARG A 1 327 ? -51.920 -0.535 60.962 1.00 84.38 327 ARG A CA 1
ATOM 2494 C C . ARG A 1 327 ? -50.771 0.424 61.302 1.00 84.38 327 ARG A C 1
ATOM 2496 O O . ARG A 1 327 ? -49.748 0.396 60.613 1.00 84.38 327 ARG A O 1
ATOM 2503 N N . PRO A 1 328 ? -50.887 1.229 62.371 1.00 77.25 328 PRO A N 1
ATOM 2504 C CA . PRO A 1 328 ? -49.851 2.197 62.739 1.00 77.25 328 PRO A CA 1
ATOM 2505 C C . PRO A 1 328 ? -48.509 1.529 63.085 1.00 77.25 328 PRO A C 1
ATOM 2507 O O . PRO A 1 328 ? -47.452 2.068 62.764 1.00 77.25 328 PRO A O 1
ATOM 2510 N N . ASP A 1 329 ? -48.537 0.304 63.612 1.00 84.50 329 ASP A N 1
ATOM 2511 C CA . ASP A 1 329 ? -47.337 -0.473 63.959 1.00 84.50 329 ASP A CA 1
ATOM 2512 C C . ASP A 1 329 ? -46.537 -0.941 62.723 1.00 84.50 329 ASP A C 1
ATOM 2514 O O . ASP A 1 329 ? -45.394 -1.384 62.835 1.00 84.50 329 ASP A O 1
ATOM 2518 N N . ALA A 1 330 ? -47.118 -0.846 61.520 1.00 80.50 330 ALA A N 1
ATOM 2519 C CA . ALA A 1 330 ? -46.504 -1.289 60.267 1.00 80.50 330 ALA A CA 1
ATOM 2520 C C . ALA A 1 330 ? -45.655 -0.208 59.573 1.00 80.50 330 ALA A C 1
ATOM 2522 O O . ALA A 1 330 ? -45.148 -0.437 58.474 1.00 80.50 330 ALA A O 1
ATOM 2523 N N . LEU A 1 331 ? -45.458 0.954 60.200 1.00 78.94 331 LEU A N 1
ATOM 2524 C CA . LEU A 1 331 ? -44.678 2.074 59.664 1.00 78.94 331 LEU A CA 1
ATOM 2525 C C . LEU A 1 331 ? -43.277 1.679 59.133 1.00 78.94 331 LEU A C 1
ATOM 2527 O O . LEU A 1 331 ? -42.969 2.039 57.993 1.00 78.94 331 LEU A O 1
ATOM 2531 N N . PRO A 1 332 ? -42.443 0.885 59.844 1.00 82.25 332 PRO A N 1
ATOM 2532 C CA . PRO A 1 332 ? -41.146 0.459 59.307 1.00 82.25 332 PRO A CA 1
ATOM 2533 C C . PRO A 1 332 ? -41.276 -0.415 58.048 1.00 82.25 332 PRO A C 1
ATOM 2535 O O . PRO A 1 332 ? -40.490 -0.266 57.111 1.00 82.25 332 PRO A O 1
ATOM 2538 N N . LEU A 1 333 ? -42.297 -1.275 57.971 1.00 81.88 333 LEU A N 1
ATOM 2539 C CA . LEU A 1 333 ? -42.584 -2.078 56.777 1.00 81.88 333 LEU A CA 1
ATOM 2540 C C . LEU A 1 333 ? -43.076 -1.207 55.613 1.00 81.88 333 LEU A C 1
ATOM 2542 O O . LEU A 1 333 ? -42.672 -1.432 54.473 1.00 81.88 333 LEU A O 1
ATOM 2546 N N . GLY A 1 334 ? -43.886 -0.182 55.893 1.00 79.88 334 GLY A N 1
ATOM 2547 C CA . GLY A 1 334 ? -44.348 0.793 54.904 1.00 79.88 334 GLY A CA 1
ATOM 2548 C C . GLY A 1 334 ? -43.201 1.591 54.278 1.00 79.88 334 GLY A C 1
ATOM 2549 O O . GLY A 1 334 ? -43.157 1.753 53.058 1.00 79.88 334 GLY A O 1
ATOM 2550 N N . VAL A 1 335 ? -42.227 2.023 55.087 1.00 81.50 335 VAL A N 1
ATOM 2551 C CA . VAL A 1 335 ? -41.025 2.730 54.608 1.00 81.50 335 VAL A CA 1
ATOM 2552 C C . VAL A 1 335 ? -40.159 1.818 53.734 1.00 81.50 335 VAL A C 1
ATOM 2554 O O . VAL A 1 335 ? -39.738 2.221 52.649 1.00 81.50 335 VAL A O 1
ATOM 2557 N N . VAL A 1 336 ? -39.931 0.568 54.150 1.00 84.88 336 VAL A N 1
ATOM 2558 C CA . VAL A 1 336 ? -39.169 -0.407 53.349 1.00 84.88 336 VAL A CA 1
ATOM 2559 C C . VAL A 1 336 ? -39.879 -0.714 52.027 1.00 84.88 336 VAL A C 1
ATOM 2561 O O . VAL A 1 336 ? -39.238 -0.721 50.974 1.00 84.88 336 VAL A O 1
ATOM 2564 N N . ALA A 1 337 ? -41.200 -0.908 52.046 1.00 82.50 337 ALA A N 1
ATOM 2565 C CA . ALA A 1 337 ? -41.995 -1.138 50.842 1.00 82.50 337 ALA A CA 1
ATOM 2566 C C . ALA A 1 337 ? -41.933 0.055 49.873 1.00 82.50 337 ALA A C 1
ATOM 2568 O O . ALA A 1 337 ? -41.776 -0.143 48.667 1.00 82.50 337 ALA A O 1
ATOM 2569 N N . LEU A 1 338 ? -41.975 1.287 50.392 1.00 83.31 338 LEU A N 1
ATOM 2570 C CA . LEU A 1 338 ? -41.817 2.507 49.603 1.00 83.31 338 LEU A CA 1
ATOM 2571 C C . LEU A 1 338 ? -40.430 2.589 48.950 1.00 83.31 338 LEU A C 1
ATOM 2573 O O . LEU A 1 338 ? -40.329 2.848 47.750 1.00 83.31 338 LEU A O 1
ATOM 2577 N N . ILE A 1 339 ? -39.362 2.317 49.704 1.00 84.56 339 ILE A N 1
ATOM 2578 C CA . ILE A 1 339 ? -37.989 2.302 49.176 1.00 84.56 339 ILE A CA 1
ATOM 2579 C C . ILE A 1 339 ? -37.854 1.246 48.073 1.00 84.56 339 ILE A C 1
ATOM 2581 O O . ILE A 1 339 ? -37.351 1.546 46.989 1.00 84.56 339 ILE A O 1
ATOM 2585 N N . LEU A 1 340 ? -38.346 0.026 48.305 1.00 85.62 340 LEU A N 1
ATOM 2586 C CA . LEU A 1 340 ? -38.308 -1.054 47.316 1.00 85.62 340 LEU A CA 1
ATOM 2587 C C . LEU A 1 340 ? -39.111 -0.708 46.059 1.00 85.62 340 LEU A C 1
ATOM 2589 O O . LEU A 1 340 ? -38.632 -0.942 44.946 1.00 85.62 340 LEU A O 1
ATOM 2593 N N . TYR A 1 341 ? -40.290 -0.105 46.217 1.00 85.88 341 TYR A N 1
ATOM 2594 C CA . TYR A 1 341 ? -41.113 0.375 45.112 1.00 85.88 341 TYR A CA 1
ATOM 2595 C C . TYR A 1 341 ? -40.380 1.434 44.278 1.00 85.88 341 TYR A C 1
ATOM 2597 O O . TYR A 1 341 ? -40.296 1.300 43.056 1.00 85.88 341 TYR A O 1
ATOM 2605 N N . LEU A 1 342 ? -39.783 2.445 44.917 1.00 84.94 342 LEU A N 1
ATOM 2606 C CA . LEU A 1 342 ? -39.035 3.501 44.227 1.00 84.94 342 LEU A CA 1
ATOM 2607 C C . LEU A 1 342 ? -37.790 2.949 43.520 1.00 84.94 342 LEU A C 1
ATOM 2609 O O . LEU A 1 342 ? -37.518 3.317 42.375 1.00 84.94 342 LEU A O 1
ATOM 2613 N N . VAL A 1 343 ? -37.067 2.014 44.146 1.00 85.81 343 VAL A N 1
ATOM 2614 C CA . VAL A 1 343 ? -35.907 1.341 43.540 1.00 85.81 343 VAL A CA 1
ATOM 2615 C C . VAL A 1 343 ? -36.325 0.499 42.333 1.00 85.81 343 VAL A C 1
ATOM 2617 O O . VAL A 1 343 ? -35.710 0.612 41.270 1.00 85.81 343 VAL A O 1
ATOM 2620 N N . GLN A 1 344 ? -37.378 -0.318 42.446 1.00 86.44 344 GLN A N 1
ATOM 2621 C CA . GLN A 1 344 ? -37.879 -1.117 41.324 1.00 86.44 344 GLN A CA 1
ATOM 2622 C C . GLN A 1 344 ? -38.404 -0.237 40.189 1.00 86.44 344 GLN A C 1
ATOM 2624 O O . GLN A 1 344 ? -38.113 -0.503 39.021 1.00 86.44 344 GLN A O 1
ATOM 2629 N N . ARG A 1 345 ? -39.136 0.832 40.513 1.00 84.25 345 ARG A N 1
ATOM 2630 C CA . ARG A 1 345 ? -39.660 1.777 39.523 1.00 84.25 345 ARG A CA 1
ATOM 2631 C C . ARG A 1 345 ? -38.527 2.489 38.795 1.00 84.25 345 ARG A C 1
ATOM 2633 O O . ARG A 1 345 ? -38.516 2.497 37.565 1.00 84.25 345 ARG A O 1
ATOM 2640 N N . ARG A 1 346 ? -37.507 2.959 39.519 1.00 85.44 346 ARG A N 1
ATOM 2641 C CA . ARG A 1 346 ? -36.289 3.532 38.929 1.00 85.44 346 ARG A CA 1
ATOM 2642 C C . ARG A 1 346 ? -35.566 2.539 38.018 1.00 85.44 346 ARG A C 1
ATOM 2644 O O . ARG A 1 346 ? -35.209 2.904 36.902 1.00 85.44 346 ARG A O 1
ATOM 2651 N N . ARG A 1 347 ? -35.399 1.280 38.441 1.00 85.06 347 ARG A N 1
ATOM 2652 C CA . ARG A 1 347 ? -34.782 0.226 37.611 1.00 85.06 347 ARG A CA 1
ATOM 2653 C C . ARG A 1 347 ? -35.556 -0.010 36.313 1.00 85.06 347 ARG A C 1
ATOM 2655 O O . ARG A 1 347 ? -34.941 -0.074 35.254 1.00 85.06 347 ARG A O 1
ATOM 2662 N N . ARG A 1 348 ? -36.890 -0.080 36.372 1.00 85.44 348 ARG A N 1
ATOM 2663 C CA . ARG A 1 348 ? -37.742 -0.252 35.181 1.00 85.44 348 ARG A CA 1
ATOM 2664 C C . ARG A 1 348 ? -37.654 0.942 34.230 1.00 85.44 348 ARG A C 1
ATOM 2666 O O . ARG A 1 348 ? -37.580 0.735 33.025 1.00 85.44 348 ARG A O 1
ATOM 2673 N N . MET A 1 349 ? -37.631 2.170 34.751 1.00 83.94 349 MET A N 1
ATOM 2674 C CA . MET A 1 349 ? -37.476 3.371 33.922 1.00 83.94 349 MET A CA 1
ATOM 2675 C C . MET A 1 349 ? -36.107 3.424 33.239 1.00 83.94 349 MET A C 1
ATOM 2677 O O . MET A 1 349 ? -36.033 3.724 32.053 1.00 83.94 349 MET A O 1
ATOM 2681 N N . VAL A 1 350 ? -35.032 3.074 33.952 1.00 83.69 350 VAL A N 1
ATOM 2682 C CA . VAL A 1 350 ? -33.680 3.006 33.376 1.00 83.69 350 VAL A CA 1
ATOM 2683 C C . VAL A 1 350 ? -33.572 1.900 32.323 1.00 83.69 350 VAL A C 1
ATOM 2685 O O . VAL A 1 350 ? -32.980 2.130 31.273 1.00 83.69 350 VAL A O 1
ATOM 2688 N N . ALA A 1 351 ? -34.163 0.728 32.564 1.00 82.25 351 ALA A N 1
ATOM 2689 C CA . ALA A 1 351 ? -34.188 -0.359 31.584 1.00 82.25 351 ALA A CA 1
ATOM 2690 C C . ALA A 1 351 ? -34.924 0.055 30.300 1.00 82.25 351 ALA A C 1
ATOM 2692 O O . ALA A 1 351 ? -34.366 -0.060 29.214 1.00 82.25 351 ALA A O 1
ATOM 2693 N N . ARG A 1 352 ? -36.121 0.645 30.432 1.00 83.69 352 ARG A N 1
ATOM 2694 C CA . ARG A 1 352 ? -36.884 1.171 29.289 1.00 83.69 352 ARG A CA 1
ATOM 2695 C C . ARG A 1 352 ? -36.124 2.255 28.535 1.00 83.69 352 ARG A C 1
ATOM 2697 O O . ARG A 1 352 ? -36.129 2.245 27.312 1.00 83.69 352 ARG A O 1
ATOM 2704 N N . TRP A 1 353 ? -35.443 3.149 29.253 1.00 83.81 353 TRP A N 1
ATOM 2705 C CA . TRP A 1 353 ? -34.592 4.165 28.639 1.00 83.81 353 TRP A CA 1
ATOM 2706 C C . TRP A 1 353 ? -33.503 3.514 27.774 1.00 83.81 353 TRP A C 1
ATOM 2708 O O . TRP A 1 353 ? -33.382 3.849 26.597 1.00 83.81 353 TRP A O 1
ATOM 2718 N N . TRP A 1 354 ? -32.793 2.508 28.297 1.00 80.06 354 TRP A N 1
ATOM 2719 C CA . TRP A 1 354 ? -31.791 1.753 27.535 1.00 80.06 354 TRP A CA 1
ATOM 2720 C C . TRP A 1 354 ? -32.355 0.967 26.346 1.00 80.06 354 TRP A C 1
ATOM 2722 O O . TRP A 1 354 ? -31.620 0.750 25.387 1.00 80.06 354 TRP A O 1
ATOM 2732 N N . ASP A 1 355 ? -33.622 0.560 26.377 1.00 78.94 355 ASP A N 1
ATOM 2733 C CA . ASP A 1 355 ? -34.277 -0.099 25.240 1.00 78.94 355 ASP A CA 1
ATOM 2734 C C . ASP A 1 355 ? -34.719 0.907 24.161 1.00 78.94 355 ASP A C 1
ATOM 2736 O O . ASP A 1 355 ? -34.662 0.604 22.969 1.00 78.94 355 ASP A O 1
ATOM 2740 N N . THR A 1 356 ? -35.070 2.138 24.552 1.00 73.44 356 THR A N 1
ATOM 2741 C CA . THR A 1 356 ? -35.409 3.231 23.618 1.00 73.44 356 THR A CA 1
ATOM 2742 C C . THR A 1 356 ? -34.197 3.927 23.001 1.00 73.44 356 THR A C 1
ATOM 2744 O O . THR A 1 356 ? -34.291 4.445 21.893 1.00 73.44 356 THR A O 1
ATOM 2747 N N . VAL A 1 357 ? -33.047 3.932 23.680 1.00 69.00 357 VAL A N 1
ATOM 2748 C CA . VAL A 1 357 ? -31.816 4.581 23.200 1.00 69.00 357 VAL A CA 1
ATOM 2749 C C . VAL A 1 357 ? -31.364 4.041 21.828 1.00 69.00 357 VAL A C 1
ATOM 2751 O O . VAL A 1 357 ? -31.148 4.860 20.943 1.00 69.00 357 VAL A O 1
ATOM 2754 N N . PRO A 1 358 ? -31.302 2.719 21.566 1.00 63.31 358 PRO A N 1
ATOM 2755 C CA . PRO A 1 358 ? -30.985 2.187 20.237 1.00 63.31 358 PRO A CA 1
ATOM 2756 C C . PRO A 1 358 ? -31.935 2.639 19.121 1.00 63.31 358 PRO A C 1
ATOM 2758 O O . PRO A 1 358 ? -31.504 2.743 17.979 1.00 63.31 358 PRO A O 1
ATOM 2761 N N . HIS A 1 359 ? -33.204 2.910 19.448 1.00 62.31 359 HIS A N 1
ATOM 2762 C CA . HIS A 1 359 ? -34.204 3.381 18.485 1.00 62.31 359 HIS A CA 1
ATOM 2763 C C . HIS A 1 359 ? -34.047 4.886 18.218 1.00 62.31 359 HIS A C 1
ATOM 2765 O O . HIS A 1 359 ? -34.095 5.309 17.072 1.00 62.31 359 HIS A O 1
ATOM 2771 N N . ALA A 1 360 ? -33.782 5.685 19.259 1.00 58.00 360 ALA A N 1
ATOM 2772 C CA . ALA A 1 360 ? -33.504 7.122 19.138 1.00 58.00 360 ALA A CA 1
ATOM 2773 C C . ALA A 1 360 ? -32.166 7.430 18.444 1.00 58.00 360 ALA A C 1
ATOM 2775 O O . ALA A 1 360 ? -31.965 8.523 17.923 1.00 58.00 360 ALA A O 1
ATOM 2776 N N . LEU A 1 361 ? -31.241 6.470 18.445 1.00 58.72 361 LEU A N 1
ATOM 2777 C CA . LEU A 1 361 ? -29.988 6.556 17.703 1.00 58.72 361 LEU A CA 1
ATOM 2778 C C . LEU A 1 361 ? -30.140 6.250 16.212 1.00 58.72 361 LEU A C 1
ATOM 2780 O O . LEU A 1 361 ? -29.112 6.308 15.545 1.00 58.72 361 LEU A O 1
ATOM 2784 N N . GLU A 1 362 ? -31.347 5.888 15.734 1.00 51.09 362 GLU A N 1
ATOM 2785 C CA . GLU A 1 362 ? -31.625 5.417 14.368 1.00 51.09 362 GLU A CA 1
ATOM 2786 C C . GLU A 1 362 ? -30.386 4.759 13.758 1.00 51.09 362 GLU A C 1
ATOM 2788 O O . GLU A 1 362 ? -29.713 5.287 12.873 1.00 51.09 362 GLU A O 1
ATOM 2793 N N . LEU A 1 363 ? -30.076 3.551 14.227 1.00 48.09 363 LEU A N 1
ATOM 2794 C CA . LEU A 1 363 ? -29.198 2.629 13.502 1.00 48.09 363 LEU A CA 1
ATOM 2795 C C . LEU A 1 363 ? -29.927 2.097 12.247 1.00 48.09 363 LEU A C 1
ATOM 2797 O O . LEU A 1 363 ? -29.830 0.920 11.907 1.00 48.09 363 LEU A O 1
ATOM 2801 N N . ASP A 1 364 ? -30.702 2.978 11.609 1.00 33.72 364 ASP A N 1
ATOM 2802 C CA . ASP A 1 364 ? -31.494 2.763 10.421 1.00 33.72 364 ASP A CA 1
ATOM 2803 C C . ASP A 1 364 ? -30.544 2.750 9.227 1.00 33.72 364 ASP A C 1
ATOM 2805 O O . ASP A 1 364 ? -29.822 3.699 8.917 1.00 33.72 364 ASP A O 1
ATOM 2809 N N . THR A 1 365 ? -30.520 1.600 8.576 1.00 38.12 365 THR A N 1
ATOM 2810 C CA . THR A 1 365 ? -29.667 1.247 7.450 1.00 38.12 365 THR A CA 1
ATOM 2811 C C . THR A 1 365 ? -30.061 1.938 6.138 1.00 38.12 365 THR A C 1
ATOM 2813 O O . THR A 1 365 ? -29.552 1.541 5.091 1.00 38.12 365 THR A O 1
ATOM 2816 N N . THR A 1 366 ? -30.967 2.929 6.142 1.00 31.42 366 THR A N 1
ATOM 2817 C CA . THR A 1 366 ? -31.571 3.441 4.896 1.00 31.42 366 THR A CA 1
ATOM 2818 C C . THR A 1 366 ? -31.701 4.963 4.738 1.00 31.42 366 THR A C 1
ATOM 2820 O O . THR A 1 366 ? -31.958 5.409 3.618 1.00 31.42 366 THR A O 1
ATOM 2823 N N . SER A 1 367 ? -31.465 5.797 5.760 1.00 31.31 367 SER A N 1
ATOM 2824 C CA . SER A 1 367 ? -31.681 7.250 5.639 1.00 31.31 367 SER A CA 1
ATOM 2825 C C . SER A 1 367 ? -30.386 8.047 5.404 1.00 31.31 367 SER A C 1
ATOM 2827 O O . SER A 1 367 ? -29.385 7.972 6.117 1.00 31.31 367 SER A O 1
ATOM 2829 N N . ALA A 1 368 ? -30.392 8.842 4.334 1.00 33.00 368 ALA A N 1
ATOM 2830 C CA . ALA A 1 368 ? -29.271 9.666 3.907 1.00 33.00 368 ALA A CA 1
ATOM 2831 C C . ALA A 1 368 ? -29.365 11.087 4.497 1.00 33.00 368 ALA A C 1
ATOM 2833 O O . ALA A 1 368 ? -29.860 11.978 3.810 1.00 33.00 368 ALA A O 1
ATOM 2834 N N . ARG A 1 369 ? -28.853 11.296 5.727 1.00 35.84 369 ARG A N 1
ATOM 2835 C CA . ARG A 1 369 ? -28.199 12.524 6.296 1.00 35.84 369 ARG A CA 1
ATOM 2836 C C . ARG A 1 369 ? -28.540 12.711 7.786 1.00 35.84 369 ARG A C 1
ATOM 2838 O O . ARG A 1 369 ? -29.716 12.669 8.121 1.00 35.84 369 ARG A O 1
ATOM 2845 N N . PRO A 1 370 ? -27.537 12.953 8.663 1.00 31.41 370 PRO A N 1
ATOM 2846 C CA . PRO A 1 370 ? -27.025 14.318 8.986 1.00 31.41 370 PRO A CA 1
ATOM 2847 C C . PRO A 1 370 ? -25.468 14.352 9.139 1.00 31.41 370 PRO A C 1
ATOM 2849 O O . PRO A 1 370 ? -24.862 13.317 9.376 1.00 31.41 370 PRO A O 1
ATOM 2852 N N . GLY A 1 371 ? -24.648 15.397 8.899 1.00 34.66 371 GLY A N 1
ATOM 2853 C CA . GLY A 1 371 ? -24.659 16.829 9.264 1.00 34.66 371 GLY A CA 1
ATOM 2854 C C . GLY A 1 371 ? -23.853 17.021 10.571 1.00 34.66 371 GLY A C 1
ATOM 2855 O O . GLY A 1 371 ? -24.344 16.607 11.602 1.00 34.66 371 GLY A O 1
ATOM 2856 N N . THR A 1 372 ? -22.626 17.548 10.686 1.00 36.81 372 THR A N 1
ATOM 2857 C CA . THR A 1 372 ? -21.659 18.237 9.813 1.00 36.81 372 THR A CA 1
ATOM 2858 C C . THR A 1 372 ? -20.235 17.930 10.317 1.00 36.81 372 THR A C 1
ATOM 2860 O O . THR A 1 372 ? -19.832 18.398 11.375 1.00 36.81 372 THR A O 1
ATOM 2863 N N . GLY A 1 373 ? -19.458 17.151 9.564 1.00 33.50 373 GLY A N 1
ATOM 2864 C CA . GLY A 1 373 ? -18.051 16.861 9.865 1.00 33.50 373 GLY A CA 1
ATOM 2865 C C . GLY A 1 373 ? -17.461 16.024 8.739 1.00 33.50 373 GLY A C 1
ATOM 2866 O O . GLY A 1 373 ? -17.880 14.888 8.525 1.00 33.50 373 GLY A O 1
ATOM 2867 N N . GLY A 1 374 ? -16.588 16.623 7.928 1.00 35.66 374 GLY A N 1
ATOM 2868 C CA . GLY A 1 374 ? -16.090 16.048 6.676 1.00 35.66 374 GLY A CA 1
ATOM 2869 C C . GLY A 1 374 ? -15.178 14.844 6.896 1.00 35.66 374 GLY A C 1
ATOM 2870 O O . GLY A 1 374 ? -13.965 14.985 6.891 1.00 35.66 374 GLY A O 1
ATOM 2871 N N . GLY A 1 375 ? -15.765 13.662 7.084 1.00 37.38 375 GLY A N 1
ATOM 2872 C CA . GLY A 1 375 ? -15.033 12.400 7.173 1.00 37.38 375 GLY A CA 1
ATOM 2873 C C . GLY A 1 375 ? -14.718 11.764 5.805 1.00 37.38 375 GLY A C 1
ATOM 2874 O O . GLY A 1 375 ? -15.314 12.142 4.788 1.00 37.38 375 GLY A O 1
ATOM 2875 N N . PRO A 1 376 ? -13.845 10.735 5.778 1.00 39.91 376 PRO A N 1
ATOM 2876 C CA . PRO A 1 376 ? -13.406 10.043 4.559 1.00 39.91 376 PRO A CA 1
ATOM 2877 C C . PRO A 1 376 ? -14.554 9.496 3.692 1.00 39.91 376 PRO A C 1
ATOM 2879 O O . PRO A 1 376 ? -14.438 9.460 2.470 1.00 39.91 376 PRO A O 1
ATOM 2882 N N . VAL A 1 377 ? -15.704 9.158 4.294 1.00 45.91 377 VAL A N 1
ATOM 2883 C CA . VAL A 1 377 ? -16.929 8.719 3.590 1.00 45.91 377 VAL A CA 1
A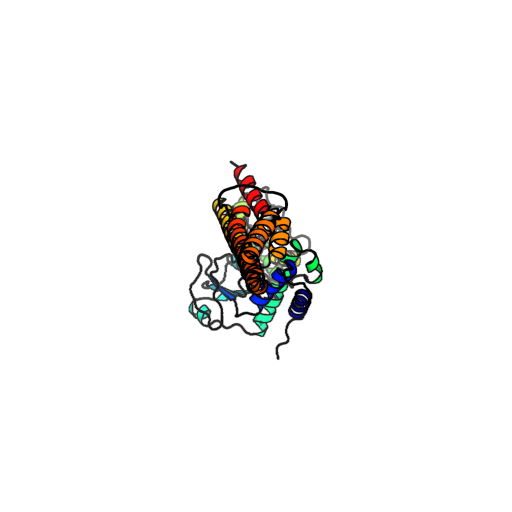TOM 2884 C C . VAL A 1 377 ? -17.419 9.769 2.589 1.00 45.91 377 VAL A C 1
ATOM 2886 O O . VAL A 1 377 ? -17.787 9.430 1.468 1.00 45.91 377 VAL A O 1
ATOM 2889 N N . ARG A 1 378 ? -17.421 11.057 2.960 1.00 50.81 378 ARG A N 1
ATOM 2890 C CA . ARG A 1 378 ? -17.893 12.135 2.075 1.00 50.81 378 ARG A CA 1
ATOM 2891 C C . ARG A 1 378 ? -16.887 12.428 0.965 1.00 50.81 378 ARG A C 1
ATOM 2893 O O . ARG A 1 378 ? -17.310 12.727 -0.147 1.00 50.81 378 ARG A O 1
ATOM 2900 N N . TRP A 1 379 ? -15.585 12.312 1.243 1.00 46.09 379 TRP A N 1
ATOM 2901 C CA . TRP A 1 379 ? -14.544 12.407 0.214 1.00 46.09 379 TRP A CA 1
ATOM 2902 C C . TRP A 1 379 ? -14.696 11.281 -0.816 1.00 46.09 379 TRP A C 1
ATOM 2904 O O . TRP A 1 379 ? -14.770 11.562 -2.009 1.00 46.09 379 TRP A O 1
ATOM 2914 N N . LEU A 1 380 ? -14.870 10.036 -0.359 1.00 48.12 380 LEU A N 1
ATOM 2915 C CA . LEU A 1 380 ? -15.091 8.873 -1.224 1.00 48.12 380 LEU A CA 1
ATOM 2916 C C . LEU A 1 380 ? -16.398 8.975 -2.025 1.00 48.12 380 LEU A C 1
ATOM 2918 O O . LEU A 1 380 ? -16.389 8.779 -3.236 1.00 48.12 380 LEU A O 1
ATOM 2922 N N . ARG A 1 381 ? -17.515 9.365 -1.393 1.00 55.06 381 ARG A N 1
ATOM 2923 C CA . ARG A 1 381 ? -18.780 9.647 -2.104 1.00 55.06 381 ARG A CA 1
ATOM 2924 C C . ARG A 1 381 ? -18.639 10.806 -3.098 1.00 55.06 381 ARG A C 1
ATOM 2926 O O . ARG A 1 381 ? -19.275 10.801 -4.145 1.00 55.06 381 ARG A O 1
ATOM 2933 N N . GLY A 1 382 ? -17.777 11.779 -2.806 1.00 54.66 382 GLY A N 1
ATOM 2934 C CA . GLY A 1 382 ? -17.415 12.851 -3.730 1.00 54.66 382 GLY A CA 1
ATOM 2935 C C . GLY A 1 382 ? -16.678 12.352 -4.975 1.00 54.66 382 GLY A C 1
ATOM 2936 O O . GLY A 1 382 ? -16.908 12.898 -6.048 1.00 54.66 382 GLY A O 1
ATOM 2937 N N . GLN A 1 383 ? -15.845 11.311 -4.858 1.00 55.56 383 GLN A N 1
ATOM 2938 C CA . GLN A 1 383 ? -15.195 10.679 -6.013 1.00 55.56 383 GLN A CA 1
ATOM 2939 C C . GLN A 1 383 ? -16.200 9.901 -6.872 1.00 55.56 383 GLN A C 1
ATOM 2941 O O . GLN A 1 383 ? -16.192 10.054 -8.089 1.00 55.56 383 GLN A O 1
ATOM 2946 N N . VAL A 1 384 ? -17.132 9.172 -6.244 1.00 56.59 384 VAL A N 1
ATOM 2947 C CA . VAL A 1 384 ? -18.240 8.491 -6.949 1.00 56.59 384 VAL A CA 1
ATOM 2948 C C . VAL A 1 384 ? -19.096 9.496 -7.732 1.00 56.59 384 VAL A C 1
ATOM 2950 O O . VAL A 1 384 ? -19.418 9.272 -8.895 1.00 56.59 384 VAL A O 1
ATOM 2953 N N . ASN A 1 385 ? -19.409 10.648 -7.133 1.00 53.22 385 ASN A N 1
ATOM 2954 C CA . ASN A 1 385 ? -20.212 11.676 -7.797 1.00 53.22 385 ASN A CA 1
ATOM 2955 C C . ASN A 1 385 ? -19.467 12.388 -8.940 1.00 53.22 385 ASN A C 1
ATOM 2957 O O . ASN A 1 385 ? -20.104 12.768 -9.916 1.00 53.22 385 ASN A O 1
ATOM 2961 N N . ARG A 1 386 ? -18.140 12.563 -8.848 1.00 52.66 386 ARG A N 1
ATOM 2962 C CA . ARG A 1 386 ? -17.331 13.126 -9.947 1.00 52.66 386 ARG A CA 1
ATOM 2963 C C . ARG A 1 386 ? -17.192 12.159 -11.121 1.00 52.66 386 ARG A C 1
ATOM 2965 O O . ARG A 1 386 ? -17.209 12.609 -12.259 1.00 52.66 386 ARG A O 1
ATOM 2972 N N . ALA A 1 387 ? -17.095 10.857 -10.856 1.00 50.28 387 ALA A N 1
ATOM 2973 C CA . ALA A 1 387 ? -17.035 9.837 -11.901 1.00 50.28 387 ALA A CA 1
ATOM 2974 C C . ALA A 1 387 ? -18.354 9.724 -12.694 1.00 50.28 387 ALA A C 1
ATOM 2976 O O . ALA A 1 387 ? -18.336 9.490 -13.900 1.00 50.28 387 ALA A O 1
ATOM 2977 N N . GLY A 1 388 ? -19.499 9.987 -12.052 1.00 46.47 388 GLY A N 1
ATOM 2978 C CA . GLY A 1 388 ? -20.814 9.984 -12.706 1.00 46.47 388 GLY A CA 1
ATOM 2979 C C . GLY A 1 388 ? -21.092 11.159 -13.657 1.00 46.47 388 GLY A C 1
ATOM 2980 O O . GLY A 1 388 ? -22.020 11.066 -14.452 1.00 46.47 388 GLY A O 1
ATOM 2981 N N . TRP A 1 389 ? -20.311 12.245 -13.601 1.00 42.28 389 TRP A N 1
ATOM 2982 C CA . TRP A 1 389 ? -20.480 13.435 -14.459 1.00 42.28 389 TRP A CA 1
ATOM 2983 C C . TRP A 1 389 ? -19.638 13.386 -15.747 1.00 42.28 389 TRP A C 1
ATOM 2985 O O . TRP A 1 389 ? -19.644 14.339 -16.520 1.00 42.28 389 TRP A O 1
ATOM 2995 N N . GLY A 1 390 ? -18.910 12.289 -15.980 1.00 40.88 390 GLY A N 1
ATOM 2996 C CA . GLY A 1 390 ? -18.102 12.066 -17.183 1.00 40.88 390 GLY A CA 1
ATOM 2997 C C . GLY A 1 390 ? -18.761 11.183 -18.249 1.00 40.88 390 GLY A C 1
ATOM 2998 O O . GLY A 1 390 ? -18.030 10.567 -19.022 1.00 40.88 390 GLY A O 1
ATOM 2999 N N . ARG A 1 391 ? -20.097 11.059 -18.261 1.00 37.31 391 ARG A N 1
ATOM 3000 C CA . ARG A 1 391 ? -20.848 10.378 -19.332 1.00 37.31 391 ARG A CA 1
ATOM 3001 C C . ARG A 1 391 ? -21.603 11.362 -20.200 1.00 37.31 391 ARG A C 1
ATOM 3003 O O . ARG A 1 391 ? -22.250 12.257 -19.613 1.00 37.31 391 ARG A O 1
#

pLDDT: mean 77.77, std 14.36, range [31.31, 94.38]

Sequence (391 aa):
MVDVPENFRAAAAWAEGRAFGDMAGMAVREVLNELTGPPRIGVCTVDAPVRVTVPGARMVHTHWPAVGSGTDVVLLIHAGEVPGRVRSRMRAGPQEFIHIEDKEQAENYTIGVAQLLRIRERLLTCELRALAVRFPELSGLAADPALPPDLGAPRVVVIGPDADRVAEVRAVLAAQVEVVTSADADVVVAVPGGRGFLLVDAPTLQDAWRRVGRLVTLSPLPEGVCPQAVPAGWDLVDTVRRVAHQPAGWDLPAVPDARWAQAVEKMERRWHRERHLQVREMRLAGDRRGMREWATRHGYVLPAEPVLTATDLATGSGWMLGMCILRPDALPLGVVALILYLVQRRRRMVARWWDTVPHALELDTTSARPGTGGGPVRWLRGQVNRAGWGR

Secondary structure (DSSP, 8-state):
-PPPPHHHHHHHHHHHTSPTT-HHHHHHHHHHHHHHSS-EEEEE-SSSB-----TT-EEE---SSP-SSS-SEEEEE-SSSPPHHHHHHHHHSSSEEEEESSHHHHHT----HHHHHHHHHHHHHHHHHHHHHH-GGGTTT-PPPPPPS--PSPEEEEE-S-HHHHHHHHHHHHTTSEEE-SSS-SEEEE--BTTB--GGGHHHHHHHHHHHS-EEESSPPPTTS-TTPEE--S-HHHHHHHHHTSPP--------HHHHHHHHHHHHHHHHHHHHHHHHHHHHHT-HHHHHHHHHHTT--PPPP-PPPHHHHHHHHHHHHHHHHH-GGGHHHHHHHHHHHHHHHHHHHHHHHHHHHHHHTT--TT---------HHHHHHHHHHHHTT--

Radius of gyration: 32.29 Å; chains: 1; bounding box: 85×43×101 Å

Organism: Corynebacterium efficiens (strain DSM 44549 / YS-314 / AJ 12310 / JCM 11189 / NBRC 100395) (NCBI:txid196164)